Protein AF-H3KE02-F1 (afdb_monomer)

Foldseek 3Di:
DDDFDCPVVLVVVVVQLPDFFEAEEEEEEAPQLCRVVSVCVNCVPHLEQAQEADLDALQVSQQRSQVSLCVSVVHDRDDGDPHVLVSLLVVLVVQQPHQYEYEYEQVVNNCVNPVCNQVSVLVSCVVRRVRGNYYYYYYHNQLCCCVPAPCDPPHSCPVPHPYYHYRDADALLSQVRLVPLADSVLSLLQCLQFPRRNVSSVQADSVDDSLVSCCQQDLAPNHVLLCVVVVSQVVRDPDCVLVLLQLLVQLPHWDDLVRSCVSVVHDSVVCVVVLVSCVSNLQKDWAAAPPDDPPPPRITIHGRGSNSSNCSNQNVVCVVVSHVVNSSVSSVVVVVCSLVSSQLSQLSNVVVLLVLCLLLVNHPANFPDKHKHKDKDFDPDDPPPDPVPPDPPPDGDIDMDMFSIKGHRDLAAIETEDAHSDQDAAELVVVVVRVCCCVPVGDHNHYAYEYEEQHYHDPNNVVVQVVVVRYHYYYPVNSSVVSVVSPVPSVPDD

Solvent-accessible surface area (backbone atoms only — not comparable to full-atom values): 27160 Å² total; per-residue (Å²): 133,90,85,77,67,63,59,70,64,48,49,58,49,49,60,56,66,71,47,80,43,47,36,28,34,39,40,34,24,58,74,61,41,45,66,68,59,53,52,51,64,68,42,70,92,46,58,37,25,69,33,74,42,50,95,54,58,55,71,59,44,33,44,53,41,35,53,25,47,27,56,40,67,74,45,75,90,71,81,61,43,93,48,71,61,60,47,48,55,52,52,49,64,61,10,49,84,42,71,30,38,38,37,36,31,37,36,64,31,48,43,68,53,36,79,58,47,57,56,47,50,34,53,54,45,74,78,39,41,93,62,16,27,31,36,38,36,44,26,29,47,55,46,70,55,45,46,67,56,45,64,23,84,88,20,71,47,44,92,62,53,74,46,71,44,77,50,59,54,41,54,65,71,46,36,47,66,75,42,64,71,46,58,70,68,52,41,50,49,51,38,44,40,46,31,30,29,55,65,61,56,68,73,56,53,60,93,45,58,64,70,56,40,49,40,51,34,48,35,27,76,86,11,73,56,51,57,38,64,62,53,53,44,60,74,76,42,96,68,54,65,68,58,51,57,52,45,59,70,25,36,85,43,74,40,36,62,67,57,52,16,60,76,65,77,51,53,54,81,75,48,45,66,57,49,53,49,34,42,71,72,51,42,30,42,79,46,54,29,63,95,58,64,87,86,41,98,61,32,28,38,29,57,62,28,24,37,53,33,41,36,46,58,52,41,61,83,37,42,72,46,19,66,72,69,44,14,69,61,48,47,57,57,43,60,75,44,42,54,69,62,38,34,68,44,47,43,53,45,52,50,53,49,52,53,52,30,42,74,69,71,69,40,97,52,72,51,85,54,79,34,37,36,67,47,78,44,75,49,79,80,76,78,68,94,46,91,85,69,73,70,88,69,83,68,72,55,62,44,82,47,73,41,69,34,36,26,45,53,55,82,40,36,30,38,40,30,45,67,41,55,41,86,58,54,43,53,39,66,59,54,53,49,51,53,52,49,54,60,74,78,45,80,49,80,48,58,36,40,36,42,39,19,56,55,37,64,32,68,67,26,54,51,51,32,62,75,67,72,44,49,49,81,44,33,54,64,57,53,52,53,50,54,63,72,54,58,81,74,66,85,84,79,128

InterPro domains:
  IPR004256 Domain of unknown function DUF234 [PF03008] (311-423)
  IPR011335 Restriction endonuclease type II-like [SSF52980] (343-484)
  IPR011579 ATPase domain [PF01637] (3-204)
  IPR027417 P-loop containing nucleoside triphosphate hydrolase [G3DSA:3.40.50.300] (52-169)
  IPR027417 P-loop containing nucleoside triphosphate hydrolase [SSF52540] (1-242)
  IPR036390 Winged helix DNA-binding domain superfamily [SSF46785] (242-358)

Secondary structure (DSSP, 8-state):
----S-HHHHHHHHHHHHSSS-EEEEEEE-TTSSHHHHHHHHHTTS-EEEEE--SS-HHHHHHHHHHHHHHHTTPPP-PPPSSHHHHHHHHHHHTTTS-EEEEEETHHHHHHH-TTHHHHHHHHHHHHTTT--EEEEEEES-HHHIIIIIISTTSTTGGG-SEEEEEPPB-HHHHHHHTBTB-HHHHHHHHHHH-B-HHHHTT--TTS-HHHHHHHHTSSTTSTTSSHHHHHHHHH-S--HHHHHHHHHHTTS-B-HHHHHHHTTS-HHHHHHHHHHHHHTTSEEEEE-TTSPTT-TTEEEEE--HHHHHIIIIIGGGHHHHHTT-HHHHHHHHHHHHHHHHHHHHHHHHHHHHHHHHHTT--SS--S-EEEEEEEEEPPPPPPSSTT------SPPEEEEEEEEEEESSSSEEEEEEEE--SSPBPHHHHHHHHHHHHHH---SEEEEEEEESS-B-HHHHHHHHHHSSEEEEEHHHHHHHHHHHTT--TT--

pLDDT: mean 91.93, std 10.38, range [38.78, 98.81]

Nearest PDB structures (foldseek):
  6wgg-assembly1_A  TM=4.249E-01  e=5.488E-06  Saccharomyces cerevisiae
  6wgc-assembly1_A  TM=4.247E-01  e=4.918E-06  Saccharomyces cerevisiae
  7jk4-assembly1_B  TM=4.172E-01  e=7.635E-05  Drosophila melanogaster
  7ctg-assembly1_B  TM=4.053E-01  e=1.321E-04  Homo sapiens
  7jps-assembly1_C  TM=3.323E-01  e=3.751E-03  Homo sapiens

Radius of gyration: 26.28 Å; Cα contacts (8 Å, |Δi|>4): 788; chains: 1; bounding box: 88×57×65 Å

Sequence (494 aa):
MQFFGRKFELEGLEDIYEKPGFQLIVVYGRRRVGKSTLIQEFIKDKRSIYFMSAEGGVKTNLKVLSGAIFTGLGETEGPAFQNYEDALIYVFKKSLNERLVFVLDEFPYAARGDETLLSVLQRQIDLNKHGSNLMLILCGSSISYMTDKVLAYRSPLYGRRTGQLRIEPFDFFESLEMLKGFDPFDAAVIYGTTGGTPLYLEQFQPSKSLRVNLYREWFRPLGFFFDEPMTFLRQEVRSVKTYYDLLVNLANGGVRLSELANALDTQPGAIMPHIDTLITLGIIRKETAHGEKSNSKKTQYRIADNMFRFWFTFINQGSSQIMLKNGRTILKAAEAQLPTYMGPVFEDICRDYLQRLQRAGRCPVAFTDLDRWWGKISLPKEKPTNPIEASDDKTPRSTEAEIDIIGAEDKNTALFAECKWKNELVPVSVLEKLDELSRSQFRYENRHLFIFSKSGFTDACRQKAKEMGNVHLVTFLEMIEAVNEMGDDDEELW

Organism: NCBI:txid762967

Structure (mmCIF, N/CA/C/O backbone):
data_AF-H3KE02-F1
#
_entry.id   AF-H3KE02-F1
#
loop_
_atom_site.group_PDB
_atom_site.id
_atom_site.type_symbol
_atom_site.label_atom_id
_atom_site.label_alt_id
_atom_site.label_comp_id
_atom_site.label_asym_id
_atom_site.label_entity_id
_atom_site.label_seq_id
_atom_site.pdbx_PDB_ins_code
_atom_site.Cartn_x
_atom_site.Cartn_y
_atom_site.Cartn_z
_atom_site.occupancy
_atom_site.B_iso_or_equiv
_atom_site.auth_seq_id
_atom_site.auth_comp_id
_atom_site.auth_asym_id
_atom_site.auth_atom_id
_atom_site.pdbx_PDB_model_num
ATOM 1 N N . MET A 1 1 ? -23.430 3.852 -4.351 1.00 58.62 1 MET A N 1
ATOM 2 C CA . MET A 1 1 ? -22.012 4.073 -4.710 1.00 58.62 1 MET A CA 1
ATOM 3 C C . MET A 1 1 ? -21.468 2.718 -5.122 1.00 58.62 1 MET A C 1
ATOM 5 O O . MET A 1 1 ? -21.896 1.744 -4.521 1.00 58.62 1 MET A O 1
ATOM 9 N N . GLN A 1 2 ? -20.660 2.620 -6.175 1.00 80.69 2 GLN A N 1
ATOM 10 C CA . GLN A 1 2 ? -20.092 1.328 -6.574 1.00 80.69 2 GLN A CA 1
ATOM 11 C C . GLN A 1 2 ? -18.886 1.019 -5.674 1.00 80.69 2 GLN A C 1
ATOM 13 O O . GLN A 1 2 ? -18.059 1.903 -5.460 1.00 80.69 2 GLN A O 1
ATOM 18 N N . PHE A 1 3 ? -18.828 -0.191 -5.116 1.00 89.25 3 PHE A N 1
ATOM 19 C CA . PHE A 1 3 ? -17.703 -0.693 -4.324 1.00 89.25 3 PHE A CA 1
ATOM 20 C C . PHE A 1 3 ? -16.736 -1.460 -5.241 1.00 89.25 3 PHE A C 1
ATOM 22 O O . PHE A 1 3 ? -17.193 -2.150 -6.153 1.00 89.25 3 PHE A O 1
ATOM 29 N N . PHE A 1 4 ? -15.426 -1.308 -5.035 1.00 89.75 4 PHE A N 1
ATOM 30 C CA . PHE A 1 4 ? -14.373 -1.878 -5.889 1.00 89.75 4 PHE A CA 1
ATOM 31 C C . PHE A 1 4 ? -13.296 -2.554 -5.034 1.00 89.75 4 PHE A C 1
ATOM 33 O O . PHE A 1 4 ? -12.974 -2.037 -3.960 1.00 89.75 4 PHE A O 1
ATOM 40 N N . GLY A 1 5 ? -12.713 -3.648 -5.538 1.00 89.12 5 GLY A N 1
ATOM 41 C CA . GLY A 1 5 ? -11.655 -4.400 -4.854 1.00 89.12 5 GLY A CA 1
ATOM 42 C C . GLY A 1 5 ? -12.035 -4.876 -3.446 1.00 89.12 5 GLY A C 1
ATOM 43 O O . GLY A 1 5 ? -13.211 -5.076 -3.137 1.00 89.12 5 GLY A O 1
ATOM 44 N N . ARG A 1 6 ? -11.025 -5.037 -2.578 1.00 92.19 6 ARG A N 1
ATOM 45 C CA . ARG A 1 6 ? -11.180 -5.326 -1.134 1.00 92.19 6 ARG A CA 1
ATOM 46 C C . ARG A 1 6 ? -11.896 -6.626 -0.762 1.00 92.19 6 ARG A C 1
ATOM 48 O O . ARG A 1 6 ? -12.476 -6.715 0.321 1.00 92.19 6 ARG A O 1
ATOM 55 N N . LYS A 1 7 ? -11.891 -7.626 -1.642 1.00 89.12 7 LYS A N 1
ATOM 56 C CA . LYS A 1 7 ? -12.587 -8.900 -1.393 1.00 89.12 7 LYS A CA 1
ATOM 57 C C . LYS A 1 7 ? -12.003 -9.619 -0.181 1.00 89.12 7 LYS A C 1
ATOM 59 O O . LYS A 1 7 ? -12.743 -9.911 0.747 1.00 89.12 7 LYS A O 1
ATOM 64 N N . PHE A 1 8 ? -10.679 -9.746 -0.132 1.00 88.94 8 PHE A N 1
ATOM 65 C CA . PHE A 1 8 ? -9.967 -10.356 0.992 1.00 88.94 8 PHE A CA 1
ATOM 66 C C . PHE A 1 8 ? -10.214 -9.615 2.317 1.00 88.94 8 PHE A C 1
ATOM 68 O O . PHE A 1 8 ? -10.427 -10.220 3.365 1.00 88.94 8 PHE A O 1
ATOM 75 N N . GLU A 1 9 ? -10.210 -8.280 2.293 1.00 95.19 9 GLU A N 1
ATOM 76 C CA . GLU A 1 9 ? -10.503 -7.477 3.479 1.00 95.19 9 GLU A CA 1
ATOM 77 C C . GLU A 1 9 ? -11.953 -7.607 3.958 1.00 95.19 9 GLU A C 1
ATOM 79 O O . GLU A 1 9 ? -12.187 -7.585 5.169 1.00 95.19 9 GLU A O 1
ATOM 84 N N . LEU A 1 10 ? -12.916 -7.714 3.036 1.00 95.25 10 LEU A N 1
ATOM 85 C CA . LEU A 1 10 ? -14.320 -7.967 3.363 1.00 95.25 10 LEU A CA 1
ATOM 86 C C . LEU A 1 10 ? -14.511 -9.373 3.927 1.00 95.25 10 LEU A C 1
ATOM 88 O O . LEU A 1 10 ? -15.102 -9.506 4.992 1.00 95.25 10 LEU A O 1
ATOM 92 N N . GLU A 1 11 ? -13.975 -10.390 3.261 1.00 93.75 11 GLU A N 1
ATOM 93 C CA . GLU A 1 11 ? -14.035 -11.786 3.694 1.00 93.75 11 GLU A CA 1
ATOM 94 C C . GLU A 1 11 ? -13.461 -11.948 5.106 1.00 93.75 11 GLU A C 1
ATOM 96 O O . GLU A 1 11 ? -14.148 -12.420 6.005 1.00 93.75 11 GLU A O 1
ATOM 101 N N . GLY A 1 12 ? -12.273 -11.396 5.373 1.00 94.62 12 GLY A N 1
ATOM 102 C CA . GLY A 1 12 ? -11.690 -11.434 6.716 1.00 94.62 12 GLY A CA 1
ATOM 103 C C . GLY A 1 12 ? -12.522 -10.705 7.787 1.00 94.62 12 GLY A C 1
ATOM 104 O O . GLY A 1 12 ? -12.461 -11.059 8.969 1.00 94.62 12 GLY A O 1
ATOM 105 N N . LEU A 1 13 ? -13.305 -9.683 7.414 1.00 97.25 13 LEU A N 1
ATOM 106 C CA . LEU A 1 13 ? -14.267 -9.043 8.319 1.00 97.25 13 LEU A CA 1
ATOM 107 C C . LEU A 1 13 ? -15.490 -9.935 8.570 1.00 97.25 13 LEU A C 1
ATOM 109 O O . LEU A 1 13 ? -15.937 -10.003 9.719 1.00 97.25 13 LEU A O 1
ATOM 113 N N . GLU A 1 14 ? -16.004 -10.615 7.542 1.00 97.00 14 GLU A N 1
ATOM 114 C CA . GLU A 1 14 ? -17.102 -11.583 7.661 1.00 97.00 14 GLU A CA 1
ATOM 115 C C . GLU A 1 14 ? -16.696 -12.794 8.511 1.00 97.00 14 GLU A C 1
ATOM 117 O O . GLU A 1 14 ? -17.384 -13.112 9.479 1.00 97.00 14 GLU A O 1
ATOM 122 N N . ASP A 1 15 ? -15.513 -13.367 8.292 1.00 95.81 15 ASP A N 1
ATOM 123 C CA . ASP A 1 15 ? -14.981 -14.475 9.096 1.00 95.81 15 ASP A CA 1
ATOM 124 C C . ASP A 1 15 ? -14.927 -14.141 10.590 1.00 95.81 15 ASP A C 1
ATOM 126 O O . ASP A 1 15 ? -15.209 -14.961 11.470 1.00 95.81 15 ASP A O 1
ATOM 130 N N . ILE A 1 16 ? -14.522 -12.911 10.923 1.00 96.19 16 ILE A N 1
ATOM 131 C CA . ILE A 1 16 ? -14.513 -12.439 12.310 1.00 96.19 16 ILE A CA 1
ATOM 132 C C . ILE A 1 16 ? -15.944 -12.193 12.794 1.00 96.19 16 ILE A C 1
ATOM 134 O O . ILE A 1 16 ? -16.251 -12.469 13.957 1.00 96.19 16 ILE A O 1
ATOM 138 N N . TYR A 1 17 ? -16.824 -11.688 11.931 1.00 97.19 17 TYR A N 1
ATOM 139 C CA . TYR A 1 17 ? -18.228 -11.460 12.244 1.00 97.19 17 TYR A CA 1
ATOM 140 C C . TYR A 1 17 ? -18.985 -12.750 12.575 1.00 97.19 17 TYR A C 1
ATOM 142 O O . TYR A 1 17 ? -19.825 -12.722 13.476 1.00 97.19 17 TYR A O 1
ATOM 150 N N . GLU A 1 18 ? -18.654 -13.869 11.943 1.00 95.81 18 GLU A N 1
ATOM 151 C CA . GLU A 1 18 ? -19.293 -15.162 12.199 1.00 95.81 18 GLU A CA 1
ATOM 152 C C . GLU A 1 18 ? -18.796 -15.843 13.481 1.00 95.81 18 GLU A C 1
ATOM 154 O O . GLU A 1 18 ? -19.519 -16.633 14.097 1.00 95.81 18 GLU A O 1
ATOM 159 N N . LYS A 1 19 ? -17.591 -15.499 13.958 1.00 95.06 19 LYS A N 1
ATOM 160 C CA . LYS A 1 19 ? -17.064 -16.046 15.218 1.00 95.06 19 LYS A CA 1
ATOM 161 C C . LYS A 1 19 ? -17.955 -15.660 16.409 1.00 95.06 19 LYS A C 1
ATOM 163 O O . LYS A 1 19 ? -18.260 -14.473 16.594 1.00 95.06 19 LYS A O 1
ATOM 168 N N . PRO A 1 20 ? -18.309 -16.627 17.280 1.00 93.75 20 PRO A N 1
ATOM 169 C CA . PRO A 1 20 ? -19.165 -16.370 18.431 1.00 93.75 20 PRO A CA 1
ATOM 170 C C . PRO A 1 20 ? -18.484 -15.459 19.461 1.00 93.75 20 PRO A C 1
ATOM 172 O O . PRO A 1 20 ? -17.254 -15.380 19.550 1.00 93.75 20 PRO A O 1
ATOM 175 N N . GLY A 1 21 ? -19.301 -14.801 20.284 1.00 95.94 21 GLY A N 1
ATOM 176 C CA . GLY A 1 21 ? -18.838 -13.963 21.386 1.00 95.94 21 GLY A CA 1
ATOM 177 C C . GLY A 1 21 ? -18.194 -12.643 20.951 1.00 95.94 21 GLY A C 1
ATOM 178 O O . GLY A 1 21 ? -18.363 -12.166 19.824 1.00 95.94 21 GLY A O 1
ATOM 179 N N . PHE A 1 22 ? -17.470 -12.028 21.886 1.00 98.06 22 PHE A N 1
ATOM 180 C CA . PHE A 1 22 ? -16.851 -10.722 21.695 1.00 98.06 22 PHE A CA 1
ATOM 181 C C . PHE A 1 22 ? -15.697 -10.766 20.691 1.00 98.06 22 PHE A C 1
ATOM 183 O O . PHE A 1 22 ? -14.784 -11.581 20.815 1.00 98.06 22 PHE A O 1
ATOM 190 N N . GLN A 1 23 ? -15.695 -9.816 19.758 1.00 98.19 23 GLN A N 1
ATOM 191 C CA . GLN A 1 23 ? -14.622 -9.605 18.793 1.00 98.19 23 GLN A CA 1
ATOM 192 C C . GLN A 1 23 ? -14.137 -8.154 18.866 1.00 98.19 23 GLN A C 1
ATOM 194 O O . GLN A 1 23 ? -14.943 -7.228 18.933 1.00 98.19 23 GLN A O 1
ATOM 199 N N . LEU A 1 24 ? -12.821 -7.945 18.826 1.00 98.19 24 LEU A N 1
ATOM 200 C CA . LEU A 1 24 ? -12.209 -6.621 18.699 1.00 98.19 24 LEU A CA 1
ATOM 201 C C . LEU A 1 24 ? -11.279 -6.629 17.495 1.00 98.19 24 LEU A C 1
ATOM 203 O O . LEU A 1 24 ? -10.188 -7.202 17.559 1.00 98.19 24 LEU A O 1
ATOM 207 N N . ILE A 1 25 ? -11.682 -5.933 16.439 1.00 97.81 25 ILE A N 1
ATOM 208 C CA . ILE A 1 25 ? -10.845 -5.721 15.265 1.00 97.81 25 ILE A CA 1
ATOM 209 C C . ILE A 1 25 ? -10.380 -4.275 15.189 1.00 97.81 25 ILE A C 1
ATOM 211 O O . ILE A 1 25 ? -11.114 -3.331 15.493 1.00 97.81 25 ILE A O 1
ATOM 215 N N . VAL A 1 26 ? -9.129 -4.100 14.776 1.00 98.00 26 VAL A N 1
ATOM 216 C CA . VAL A 1 26 ? -8.570 -2.778 14.522 1.00 98.00 26 VAL A CA 1
ATOM 217 C C . VAL A 1 26 ? -8.202 -2.611 13.068 1.00 98.00 26 VAL A C 1
ATOM 219 O O . VAL A 1 26 ? -7.319 -3.295 12.562 1.00 98.00 26 VAL A O 1
ATOM 222 N N . VAL A 1 27 ? -8.890 -1.670 12.431 1.00 98.00 27 VAL A N 1
ATOM 223 C CA . VAL A 1 27 ? -8.749 -1.325 11.022 1.00 98.00 27 VAL A CA 1
ATOM 224 C C . VAL A 1 27 ? -7.968 -0.021 10.935 1.00 98.00 27 VAL A C 1
ATOM 226 O O . VAL A 1 27 ? -8.321 0.983 11.545 1.00 98.00 27 VAL A O 1
ATOM 229 N N . TYR A 1 28 ? -6.860 0.005 10.217 1.00 96.25 28 TYR A N 1
ATOM 230 C CA . TYR A 1 28 ? -6.037 1.210 10.132 1.00 96.25 28 TYR A CA 1
ATOM 231 C C . TYR A 1 28 ? -5.353 1.296 8.782 1.00 96.25 28 TYR A C 1
ATOM 233 O O . TYR A 1 28 ? -5.280 0.330 8.041 1.00 96.25 28 TYR A O 1
ATOM 241 N N . GLY A 1 29 ? -4.883 2.481 8.429 1.00 93.50 29 GLY A N 1
ATOM 242 C CA . GLY A 1 29 ? -4.304 2.730 7.116 1.00 93.50 29 GLY A CA 1
ATOM 243 C C . GLY A 1 29 ? -4.394 4.203 6.781 1.00 93.50 29 GLY A C 1
ATOM 244 O O . GLY A 1 29 ? -5.054 4.972 7.485 1.00 93.50 29 GLY A O 1
ATOM 245 N N . ARG A 1 30 ? -3.740 4.614 5.699 1.00 89.31 30 ARG A N 1
ATOM 246 C CA . ARG A 1 30 ? -3.606 6.035 5.352 1.00 89.31 30 ARG A CA 1
ATOM 247 C C . ARG A 1 30 ? -4.972 6.676 5.113 1.00 89.31 30 ARG A C 1
ATOM 249 O O . ARG A 1 30 ? -5.995 6.006 4.948 1.00 89.31 30 ARG A O 1
ATOM 256 N N . ARG A 1 31 ? -5.036 8.005 5.109 1.00 87.38 31 ARG A N 1
ATOM 257 C CA . ARG A 1 31 ? -6.239 8.700 4.626 1.00 87.38 31 ARG A CA 1
ATOM 258 C C . ARG A 1 31 ? -6.531 8.277 3.183 1.00 87.38 31 ARG A C 1
ATOM 260 O O . ARG A 1 31 ? -5.605 8.013 2.426 1.00 87.38 31 ARG A O 1
ATOM 267 N N . ARG A 1 32 ? -7.817 8.242 2.815 1.00 90.50 32 ARG A N 1
ATOM 268 C CA . ARG A 1 32 ? -8.302 8.067 1.429 1.00 90.50 32 ARG A CA 1
ATOM 269 C C . ARG A 1 32 ? -8.143 6.672 0.805 1.00 90.50 32 ARG A C 1
ATOM 271 O O . ARG A 1 32 ? -8.620 6.476 -0.302 1.00 90.50 32 ARG A O 1
ATOM 278 N N . VAL A 1 33 ? -7.597 5.690 1.528 1.00 93.44 33 VAL A N 1
ATOM 279 C CA . VAL A 1 33 ? -7.502 4.281 1.071 1.00 93.44 33 VAL A CA 1
ATOM 280 C C . VAL A 1 33 ? -8.837 3.513 1.072 1.00 93.44 33 VAL A C 1
ATOM 282 O O . VAL A 1 33 ? -8.865 2.346 0.707 1.00 93.44 33 VAL A O 1
ATOM 285 N N . GLY A 1 34 ? -9.943 4.148 1.483 1.00 93.88 34 GLY A N 1
ATOM 286 C CA . GLY A 1 34 ? -11.281 3.537 1.455 1.00 93.88 34 GLY A CA 1
ATOM 287 C C . GLY A 1 34 ? -11.722 2.818 2.736 1.00 93.88 34 GLY A C 1
ATOM 288 O O . GLY A 1 34 ? -12.682 2.064 2.690 1.00 93.88 34 GLY A O 1
ATOM 289 N N . LYS A 1 35 ? -11.077 3.059 3.891 1.00 95.62 35 LYS A N 1
ATOM 290 C CA . LYS A 1 35 ? -11.423 2.404 5.177 1.00 95.62 35 LYS A CA 1
ATOM 291 C C . LYS A 1 35 ? -12.903 2.534 5.554 1.00 95.62 35 LYS A C 1
ATOM 293 O O . LYS A 1 35 ? -13.558 1.532 5.809 1.00 95.62 35 LYS A O 1
ATOM 298 N N . SER A 1 36 ? -13.427 3.761 5.583 1.00 94.94 36 SER A N 1
ATOM 299 C CA . SER A 1 36 ? -14.828 4.005 5.942 1.00 94.94 36 SER A CA 1
ATOM 300 C C . SER A 1 36 ? -15.774 3.384 4.915 1.00 94.94 36 SER A C 1
ATOM 302 O O . SER A 1 36 ? -16.777 2.807 5.309 1.00 94.94 36 SER A O 1
ATOM 304 N N . THR A 1 37 ? -15.423 3.415 3.624 1.00 95.50 37 THR A N 1
ATOM 305 C CA . THR A 1 37 ? -16.186 2.753 2.555 1.00 95.50 37 THR A CA 1
ATOM 306 C C . THR A 1 37 ? -16.242 1.237 2.756 1.00 95.50 37 THR A C 1
ATOM 308 O O . THR A 1 37 ? -17.324 0.670 2.696 1.00 95.50 37 THR A O 1
ATOM 311 N N . LEU A 1 38 ? -15.110 0.592 3.064 1.00 96.81 38 LEU A N 1
ATOM 312 C CA . LEU A 1 38 ? -15.037 -0.838 3.388 1.00 96.81 38 LEU A CA 1
ATOM 313 C C . LEU A 1 38 ? -15.921 -1.190 4.588 1.00 96.81 38 LEU A C 1
ATOM 315 O O . LEU A 1 38 ? -16.711 -2.125 4.525 1.00 96.81 38 LEU A O 1
ATOM 319 N N . ILE A 1 39 ? -15.811 -0.427 5.678 1.00 97.44 39 ILE A N 1
ATOM 320 C CA . ILE A 1 39 ? -16.592 -0.692 6.890 1.00 97.44 39 ILE A CA 1
ATOM 321 C C . ILE A 1 39 ? -18.086 -0.470 6.634 1.00 97.44 39 ILE A C 1
ATOM 323 O O . ILE A 1 39 ? -18.899 -1.252 7.115 1.00 97.44 39 ILE A O 1
ATOM 327 N N . GLN A 1 40 ? -18.455 0.573 5.886 1.00 96.44 40 GLN A N 1
ATOM 328 C CA . GLN A 1 40 ? -19.846 0.841 5.514 1.00 96.44 40 GLN A CA 1
ATOM 329 C C . GLN A 1 40 ? -20.429 -0.274 4.644 1.00 96.44 40 GLN A C 1
ATOM 331 O O . GLN A 1 40 ? -21.553 -0.699 4.897 1.00 96.44 40 GLN A O 1
ATOM 336 N N . GLU A 1 41 ? -19.661 -0.772 3.672 1.00 97.12 41 GLU A N 1
ATOM 337 C CA . GLU A 1 41 ? -20.062 -1.911 2.844 1.00 97.12 41 GLU A CA 1
ATOM 338 C C . GLU A 1 41 ? -20.257 -3.168 3.701 1.00 97.12 41 GLU A C 1
ATOM 340 O O . GLU A 1 41 ? -21.290 -3.825 3.609 1.00 97.12 41 GLU A O 1
ATOM 345 N N . PHE A 1 42 ? -19.321 -3.446 4.612 1.00 97.88 42 PHE A N 1
ATOM 346 C CA . PHE A 1 42 ? -19.401 -4.574 5.536 1.00 97.88 42 PHE A CA 1
ATOM 347 C C . PHE A 1 42 ? -20.636 -4.513 6.456 1.00 97.88 42 PHE A C 1
ATOM 349 O O . PHE A 1 42 ? -21.284 -5.533 6.682 1.00 97.88 42 PHE A O 1
ATOM 356 N N . ILE A 1 43 ? -20.999 -3.347 7.004 1.00 97.31 43 ILE A N 1
ATOM 357 C CA . ILE A 1 43 ? -22.113 -3.245 7.970 1.00 97.31 43 ILE A CA 1
ATOM 358 C C . ILE A 1 43 ? -23.499 -3.060 7.338 1.00 97.31 43 ILE A C 1
ATOM 360 O O . ILE A 1 43 ? -24.475 -3.013 8.087 1.00 97.31 43 ILE A O 1
ATOM 364 N N . LYS A 1 44 ? -23.609 -2.934 6.008 1.00 94.94 44 LYS A N 1
ATOM 365 C CA . LYS A 1 44 ? -24.848 -2.519 5.317 1.00 94.94 44 LYS A CA 1
ATOM 366 C C . LYS A 1 44 ? -26.085 -3.354 5.688 1.00 94.94 44 LYS A C 1
ATOM 368 O O . LYS A 1 44 ? -27.160 -2.791 5.873 1.00 94.94 44 LYS A O 1
ATOM 373 N N . ASP A 1 45 ? -25.902 -4.660 5.884 1.00 94.06 45 ASP A N 1
ATOM 374 C CA . ASP A 1 45 ? -26.960 -5.628 6.210 1.00 94.06 45 ASP A CA 1
ATOM 375 C C . ASP A 1 45 ? -26.856 -6.143 7.660 1.00 94.06 45 ASP A C 1
ATOM 377 O O . ASP A 1 45 ? -27.410 -7.184 8.014 1.00 94.06 45 ASP A O 1
ATOM 381 N N . LYS A 1 46 ? -26.123 -5.428 8.524 1.00 96.06 46 LYS A N 1
ATOM 382 C CA . LYS A 1 46 ? -25.832 -5.842 9.900 1.00 96.06 46 LYS A CA 1
ATOM 383 C C . LYS A 1 46 ? -26.430 -4.874 10.910 1.00 96.06 46 LYS A C 1
ATOM 385 O O . LYS A 1 46 ? -26.369 -3.652 10.762 1.00 96.06 46 LYS A O 1
ATOM 390 N N . ARG A 1 47 ? -26.920 -5.424 12.024 1.00 96.25 47 ARG A N 1
ATOM 391 C CA . ARG A 1 47 ? -27.283 -4.638 13.208 1.00 96.25 47 ARG A CA 1
ATOM 392 C C . ARG A 1 47 ? -26.038 -3.923 13.730 1.00 96.25 47 ARG A C 1
ATOM 394 O O . ARG A 1 47 ? -25.122 -4.560 14.256 1.00 96.25 47 ARG A O 1
ATOM 401 N N . SER A 1 48 ? -25.985 -2.607 13.544 1.00 97.75 48 SER A N 1
ATOM 402 C CA . SE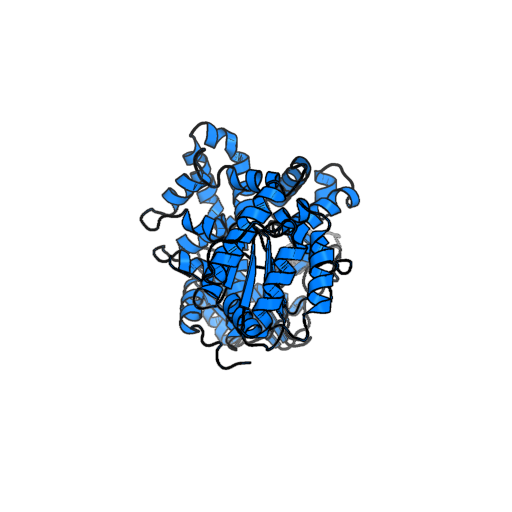R A 1 48 ? -24.752 -1.852 13.736 1.00 97.75 48 SER A CA 1
ATOM 403 C C . SER A 1 48 ? -24.965 -0.458 14.322 1.00 97.75 48 SER A C 1
ATOM 405 O O . SER A 1 48 ? -25.983 0.198 14.115 1.00 97.75 48 SER A O 1
ATOM 407 N N . ILE A 1 49 ? -23.963 -0.006 15.071 1.00 98.25 49 ILE A N 1
ATOM 408 C CA . ILE A 1 49 ? -23.802 1.369 15.535 1.00 98.25 49 ILE A CA 1
ATOM 409 C C . ILE A 1 49 ? -22.553 1.908 14.847 1.00 98.25 49 ILE A C 1
ATOM 411 O O . ILE A 1 49 ? -21.465 1.364 15.034 1.00 98.25 49 ILE A O 1
ATOM 415 N N . TYR A 1 50 ? -22.695 2.986 14.080 1.00 98.12 50 TYR A N 1
ATOM 416 C CA . TYR A 1 50 ? -21.572 3.646 13.422 1.00 98.12 50 TYR A CA 1
ATOM 417 C C . TYR A 1 50 ? -21.358 5.037 14.012 1.00 98.12 50 TYR A C 1
ATOM 419 O O . TYR A 1 50 ? -22.187 5.932 13.840 1.00 98.12 50 TYR A O 1
ATOM 427 N N . PHE A 1 51 ? -20.238 5.226 14.706 1.00 97.69 51 PHE A N 1
ATOM 428 C CA . PHE A 1 51 ? -19.834 6.516 15.249 1.00 97.69 51 PHE A CA 1
ATOM 429 C C . PHE A 1 51 ? -18.520 6.966 14.620 1.00 97.69 51 PHE A C 1
ATOM 431 O O . PHE A 1 51 ? -17.488 6.328 14.806 1.00 97.69 51 PHE A O 1
ATOM 438 N N . MET A 1 52 ? -18.552 8.104 13.931 1.00 96.50 52 MET A N 1
ATOM 439 C CA . MET A 1 52 ? -17.356 8.779 13.438 1.00 96.50 52 MET A CA 1
ATOM 440 C C . MET A 1 52 ? -16.970 9.895 14.403 1.00 96.50 52 MET A C 1
ATOM 442 O O . MET A 1 52 ? -17.715 10.860 14.582 1.00 96.50 52 MET A O 1
ATOM 446 N N . SER A 1 53 ? -15.805 9.765 15.031 1.00 94.50 53 SER A N 1
ATOM 447 C CA . SER A 1 53 ? -15.294 10.800 15.924 1.00 94.50 53 SER A CA 1
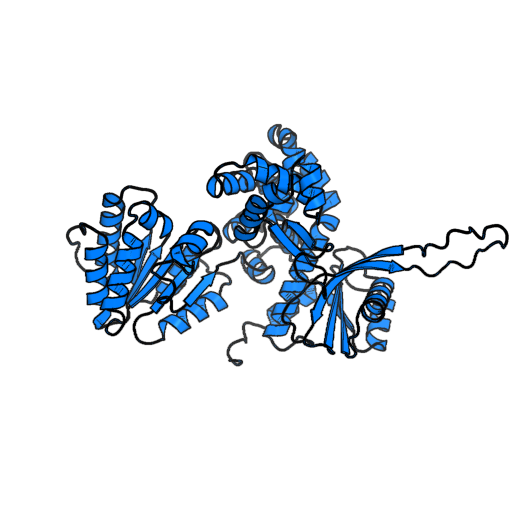ATOM 448 C C . SER A 1 53 ? -14.668 11.958 15.147 1.00 94.50 53 SER A C 1
ATOM 450 O O . SER A 1 53 ? -14.075 11.776 14.085 1.00 94.50 53 SER A O 1
ATOM 452 N N . ALA A 1 54 ? -14.808 13.168 15.686 1.00 92.75 54 ALA A N 1
ATOM 453 C CA . ALA A 1 54 ? -14.276 14.386 15.089 1.00 92.75 54 ALA A CA 1
ATOM 454 C C . ALA A 1 54 ? -13.204 15.026 15.978 1.00 92.75 54 ALA A C 1
ATOM 456 O O . ALA A 1 54 ? -13.171 14.815 17.196 1.00 92.75 54 ALA A O 1
ATOM 457 N N . GLU A 1 55 ? -12.362 15.861 15.367 1.00 88.25 55 GLU A N 1
ATOM 458 C CA . GLU A 1 55 ? -11.371 16.708 16.041 1.00 88.25 55 GLU A CA 1
ATOM 459 C C . GLU A 1 55 ? -12.060 17.863 16.789 1.00 88.25 55 GLU A C 1
ATOM 461 O O . GLU A 1 55 ? -12.020 19.027 16.400 1.00 88.25 55 GLU A O 1
ATOM 466 N N . GLY A 1 56 ? -12.776 17.514 17.854 1.00 87.94 56 GLY A N 1
ATOM 467 C CA . GLY A 1 56 ? -13.567 18.429 18.661 1.00 87.94 56 GLY A CA 1
ATOM 468 C C . GLY A 1 56 ? -13.601 18.018 20.128 1.00 87.94 56 GLY A C 1
ATOM 469 O O . GLY A 1 56 ? -13.010 17.022 20.543 1.00 87.94 56 GLY A O 1
ATOM 470 N N . GLY A 1 57 ? -14.304 18.809 20.937 1.00 90.94 57 GLY A N 1
ATOM 471 C CA . GLY A 1 57 ? -14.411 18.555 22.372 1.00 90.94 57 GLY A CA 1
ATOM 472 C C . GLY A 1 57 ? -15.165 17.260 22.695 1.00 90.94 57 GLY A C 1
ATOM 473 O O . GLY A 1 57 ? -16.126 16.896 22.013 1.00 90.94 57 GLY A O 1
ATOM 474 N N . VAL A 1 58 ? -14.781 16.617 23.803 1.00 94.25 58 VAL A N 1
ATOM 475 C CA . VAL A 1 58 ? -15.376 15.362 24.305 1.00 94.25 58 VAL A CA 1
ATOM 476 C C . VAL A 1 58 ? -16.903 15.434 24.378 1.00 94.25 58 VAL A C 1
ATOM 478 O O . VAL A 1 58 ? -17.585 14.539 23.894 1.00 94.25 58 VAL A O 1
ATOM 481 N N . LYS A 1 59 ? -17.460 16.539 24.891 1.00 94.69 59 LYS A N 1
ATOM 482 C CA . LYS A 1 59 ? -18.915 16.736 25.006 1.00 94.69 59 LYS A CA 1
ATOM 483 C C . LYS A 1 59 ? -19.639 16.692 23.653 1.00 94.69 59 LYS A C 1
ATOM 485 O O . LYS A 1 59 ? -20.741 16.156 23.562 1.00 94.69 59 LYS A O 1
ATOM 490 N N . THR A 1 60 ? -19.032 17.248 22.605 1.00 93.94 60 THR A N 1
ATOM 491 C CA . THR A 1 60 ? -19.600 17.231 21.250 1.00 93.94 60 THR A CA 1
ATOM 492 C C . THR A 1 60 ? -19.570 15.819 20.678 1.00 93.94 60 THR A C 1
ATOM 494 O O . THR A 1 60 ? -20.594 15.342 20.194 1.00 93.94 60 THR A O 1
ATOM 497 N N . ASN A 1 61 ? -18.435 15.125 20.810 1.00 95.38 61 ASN A N 1
ATOM 498 C CA . ASN A 1 61 ? -18.297 13.734 20.377 1.00 95.38 61 ASN A CA 1
ATOM 499 C C . ASN A 1 61 ? -19.278 12.808 21.112 1.00 95.38 61 ASN A C 1
ATOM 501 O O . ASN A 1 61 ? -19.940 12.005 20.467 1.00 95.38 61 ASN A O 1
ATOM 505 N N . LEU A 1 62 ? -19.462 12.968 22.426 1.00 96.38 62 LEU A N 1
ATOM 506 C CA . LEU A 1 62 ? -20.433 12.186 23.199 1.00 96.38 62 LEU A CA 1
ATOM 507 C C . LEU A 1 62 ? -21.877 12.434 22.764 1.00 96.38 62 LEU A C 1
ATOM 509 O O . LEU A 1 62 ? -22.661 11.489 22.714 1.00 96.38 62 LEU A O 1
ATOM 513 N N . LYS A 1 63 ? -22.243 13.671 22.404 1.00 95.50 63 LYS A N 1
ATOM 514 C CA . LYS A 1 63 ? -23.580 13.964 21.866 1.00 95.50 63 LYS A CA 1
ATOM 515 C C . LYS A 1 63 ? -23.826 13.212 20.554 1.00 95.50 63 LYS A C 1
ATOM 517 O O . LYS A 1 63 ? -24.876 12.596 20.400 1.00 95.50 63 LYS A O 1
ATOM 522 N N . VAL A 1 64 ? -22.853 13.237 19.641 1.00 95.38 64 VAL A N 1
ATOM 523 C CA . VAL A 1 64 ? -22.933 12.520 18.357 1.00 95.38 64 VAL A CA 1
ATOM 524 C C . VAL A 1 64 ? -22.951 11.005 18.579 1.00 95.38 64 VAL A C 1
ATOM 526 O O . VAL A 1 64 ? -23.801 10.321 18.015 1.00 95.38 64 VAL A O 1
ATOM 529 N N . LEU A 1 65 ? -22.087 10.487 19.457 1.00 97.19 65 LEU A N 1
ATOM 530 C CA . LEU A 1 65 ? -22.053 9.072 19.831 1.00 97.19 65 LEU A CA 1
ATOM 531 C C . LEU A 1 65 ? -23.388 8.607 20.419 1.00 97.19 65 LEU A C 1
ATOM 533 O O . LEU A 1 65 ? -23.878 7.544 20.058 1.00 97.19 65 LEU A O 1
ATOM 537 N N . SER A 1 66 ? -23.994 9.409 21.295 1.00 97.12 66 SER A N 1
ATOM 538 C CA . SER A 1 66 ? -25.293 9.086 21.895 1.00 97.12 66 SER A CA 1
ATOM 539 C C . SER A 1 66 ? -26.366 8.929 20.819 1.00 97.12 66 SER A C 1
ATOM 541 O O . SER A 1 66 ? -27.062 7.919 20.794 1.00 97.12 66 SER A O 1
ATOM 543 N N . GLY A 1 67 ? -26.446 9.882 19.883 1.00 95.94 67 GLY A N 1
ATOM 544 C CA . GLY A 1 67 ? -27.369 9.798 18.748 1.00 95.94 67 GLY A CA 1
ATOM 545 C C . GLY A 1 67 ? -27.116 8.571 17.867 1.00 95.94 67 GLY A C 1
ATOM 546 O O . GLY A 1 67 ? -28.065 7.881 17.495 1.00 95.94 67 GLY A O 1
ATOM 547 N N . ALA A 1 68 ? -25.848 8.253 17.589 1.00 96.38 68 ALA A N 1
ATOM 548 C CA . ALA A 1 68 ? -25.466 7.072 16.817 1.00 96.38 68 ALA A CA 1
ATOM 549 C C . ALA A 1 68 ? -25.874 5.761 17.509 1.00 96.38 68 ALA A C 1
ATOM 551 O O . ALA A 1 68 ? -26.390 4.863 16.847 1.00 96.38 68 ALA A O 1
ATOM 552 N N . ILE A 1 69 ? -25.690 5.660 18.831 1.00 97.25 69 ILE A N 1
ATOM 553 C CA . ILE A 1 69 ? -26.093 4.492 19.626 1.00 97.25 69 ILE A CA 1
ATOM 554 C C . ILE A 1 69 ? -27.609 4.296 19.558 1.00 97.25 69 ILE A C 1
ATOM 556 O O . ILE A 1 69 ? -28.054 3.211 19.193 1.00 97.25 69 ILE A O 1
ATOM 560 N N . PHE A 1 70 ? -28.406 5.328 19.858 1.00 95.69 70 PHE A N 1
ATOM 561 C CA . PHE A 1 70 ? -29.868 5.198 19.837 1.00 95.69 70 PHE A CA 1
ATOM 562 C C . PHE A 1 70 ? -30.388 4.870 18.433 1.00 95.69 70 PHE A C 1
ATOM 564 O O . PHE A 1 70 ? -31.194 3.956 18.277 1.00 95.69 70 PHE A O 1
ATOM 571 N N . THR A 1 71 ? -29.855 5.533 17.401 1.00 93.31 71 THR A N 1
ATOM 572 C CA . THR A 1 71 ? -30.231 5.274 16.001 1.00 93.31 71 THR A CA 1
ATOM 573 C C . THR A 1 71 ? -29.881 3.847 15.578 1.00 93.31 71 THR A C 1
ATOM 575 O O . THR A 1 71 ? -30.740 3.135 15.062 1.00 93.31 71 THR A O 1
ATOM 578 N N . GLY A 1 72 ? -28.648 3.395 15.833 1.00 92.50 72 GLY A N 1
ATOM 579 C CA . GLY A 1 72 ? -28.194 2.046 15.472 1.00 92.50 72 GLY A CA 1
ATOM 580 C C . GLY A 1 72 ? -28.957 0.937 16.201 1.00 92.50 72 GLY A C 1
ATOM 581 O O . GLY A 1 72 ? -29.151 -0.155 15.666 1.00 92.50 72 GLY A O 1
ATOM 582 N N . LEU A 1 73 ? -29.467 1.239 17.398 1.00 92.69 73 LEU A N 1
ATOM 583 C CA . LEU A 1 73 ? -30.328 0.353 18.176 1.00 92.69 73 LEU A CA 1
ATOM 584 C C . LEU A 1 73 ? -31.826 0.505 17.850 1.00 92.69 73 LEU A C 1
ATOM 586 O O . LEU A 1 73 ? -32.644 -0.233 18.397 1.00 92.69 73 LEU A O 1
ATOM 590 N N . GLY A 1 74 ? -32.217 1.382 16.921 1.00 90.94 74 GLY A N 1
ATOM 591 C CA . GLY A 1 74 ? -33.627 1.618 16.586 1.00 90.94 74 GLY A CA 1
ATOM 592 C C . GLY A 1 74 ? -34.456 2.131 17.771 1.00 90.94 74 GLY A C 1
ATOM 593 O O . GLY A 1 74 ? -35.646 1.843 17.865 1.00 90.94 74 GLY A O 1
ATOM 594 N N . GLU A 1 75 ? -33.820 2.839 18.701 1.00 90.75 75 GLU A N 1
ATOM 595 C CA . GLU A 1 75 ? -34.437 3.396 19.902 1.00 90.75 75 GLU A CA 1
ATOM 596 C C . GLU A 1 75 ? -34.785 4.875 19.690 1.00 90.75 75 GLU A C 1
ATOM 598 O O . GLU A 1 75 ? -34.146 5.582 18.909 1.00 90.75 75 GLU A O 1
ATOM 603 N N . THR A 1 76 ? -35.803 5.366 20.401 1.00 83.12 76 THR A N 1
ATOM 604 C CA . THR A 1 76 ? -36.111 6.803 20.443 1.00 83.12 76 THR A CA 1
ATOM 605 C C . THR A 1 76 ? -34.947 7.582 21.053 1.00 83.12 76 THR A C 1
ATOM 607 O O . THR A 1 76 ? -34.284 7.068 21.954 1.00 83.12 76 THR A O 1
ATOM 610 N N . GLU A 1 77 ? -34.729 8.827 20.615 1.00 79.81 77 GLU A N 1
ATOM 611 C CA . GLU A 1 77 ? -33.667 9.687 21.157 1.00 79.81 77 GLU A CA 1
ATOM 612 C C . GLU A 1 77 ? -33.681 9.712 22.696 1.00 79.81 77 GLU A C 1
ATOM 614 O O . GLU A 1 77 ? -34.692 10.034 23.324 1.00 79.81 77 GLU A O 1
ATOM 619 N N . GLY A 1 78 ? -32.546 9.361 23.303 1.00 82.38 78 GLY A N 1
ATOM 620 C CA . GLY A 1 78 ? -32.320 9.441 24.743 1.00 82.38 78 GLY A CA 1
ATOM 621 C C . GLY A 1 78 ? -31.383 10.592 25.132 1.00 82.38 78 GLY A C 1
ATOM 622 O O . GLY A 1 78 ? -30.842 11.293 24.270 1.00 82.38 78 GLY A O 1
ATOM 623 N N . PRO A 1 79 ? -31.163 10.813 26.443 1.00 88.38 79 PRO A N 1
ATOM 624 C CA . PRO A 1 79 ? -30.217 11.818 26.908 1.00 88.38 79 PRO A CA 1
ATOM 625 C C . PRO A 1 79 ? -28.793 11.476 26.459 1.00 88.38 79 PRO A C 1
ATOM 627 O O . PRO A 1 79 ? -28.411 10.309 26.380 1.00 88.38 79 PRO A O 1
ATOM 630 N N . ALA A 1 80 ? -27.986 12.508 26.210 1.00 92.62 80 ALA A N 1
ATOM 631 C CA . ALA A 1 80 ? -26.583 12.306 25.880 1.00 92.62 80 ALA A CA 1
ATOM 632 C C . ALA A 1 80 ? -25.827 11.659 27.054 1.00 92.62 80 ALA A C 1
ATOM 634 O O . ALA A 1 80 ? -25.953 12.098 28.205 1.00 92.62 80 ALA A O 1
ATOM 635 N N . PHE A 1 81 ? -25.009 10.652 26.748 1.00 96.19 81 PHE A N 1
ATOM 636 C CA . PHE A 1 81 ? -24.091 10.042 27.705 1.00 96.19 81 PHE A CA 1
ATOM 637 C C . PHE A 1 81 ? -23.108 11.091 28.243 1.00 96.19 81 PHE A C 1
ATOM 639 O O . PHE A 1 81 ? -22.643 11.966 27.508 1.00 96.19 81 PHE A O 1
ATOM 646 N N . GLN A 1 82 ? -22.797 11.011 29.538 1.00 94.81 82 GLN A N 1
ATOM 647 C CA . GLN A 1 82 ? -21.934 11.991 30.209 1.00 94.81 82 GLN A CA 1
ATOM 648 C C . GLN A 1 82 ? -20.445 11.710 29.989 1.00 94.81 82 GLN A C 1
ATOM 650 O O . GLN A 1 82 ? -19.626 12.624 30.055 1.00 94.81 82 GLN A O 1
ATOM 655 N N . ASN A 1 83 ? -20.097 10.454 29.719 1.00 95.81 83 ASN A N 1
ATOM 656 C CA . ASN A 1 83 ? -18.741 9.989 29.458 1.00 95.81 83 ASN A CA 1
ATOM 657 C C . ASN A 1 83 ? -18.778 8.742 28.548 1.00 95.81 83 ASN A C 1
ATOM 659 O O . ASN A 1 83 ? -19.841 8.169 28.291 1.00 95.81 83 ASN A O 1
ATOM 663 N N . TYR A 1 84 ? -17.614 8.323 28.047 1.00 96.62 84 TYR A N 1
ATOM 664 C CA . TYR A 1 84 ? -17.516 7.143 27.183 1.00 96.62 84 TYR A CA 1
ATOM 665 C C . TYR A 1 84 ? -17.779 5.828 27.923 1.00 96.62 84 TYR A C 1
ATOM 667 O O . TYR A 1 84 ? -18.200 4.859 27.296 1.00 96.62 84 TYR A O 1
ATOM 675 N N . GLU A 1 85 ? -17.545 5.773 29.236 1.00 97.00 85 GLU A N 1
ATOM 676 C CA . GLU A 1 85 ? -17.813 4.576 30.034 1.00 97.00 85 GLU A CA 1
ATOM 677 C C . GLU A 1 85 ? -19.306 4.233 30.042 1.00 97.00 85 GLU A C 1
ATOM 679 O O . GLU A 1 85 ? -19.662 3.097 29.735 1.00 97.00 85 GLU A O 1
ATOM 684 N N . ASP A 1 86 ? -20.170 5.212 30.305 1.00 97.19 86 ASP A N 1
ATOM 685 C CA . ASP A 1 86 ? -21.623 5.031 30.320 1.00 97.19 86 ASP A CA 1
ATOM 686 C C . ASP A 1 86 ? -22.134 4.534 28.961 1.00 97.19 86 ASP A C 1
ATOM 688 O O . ASP A 1 86 ? -22.938 3.601 28.890 1.00 97.19 86 ASP A O 1
ATOM 692 N N . ALA A 1 87 ? -21.618 5.118 27.874 1.00 97.25 87 ALA A N 1
ATOM 693 C CA . ALA A 1 87 ? -21.946 4.713 26.511 1.00 97.25 87 ALA A CA 1
ATOM 694 C C . ALA A 1 87 ? -21.520 3.259 26.233 1.00 97.25 87 ALA A C 1
ATOM 696 O O . ALA A 1 87 ? -22.298 2.470 25.696 1.00 97.25 87 ALA A O 1
ATOM 697 N N . LEU A 1 88 ? -20.304 2.875 26.635 1.00 97.69 88 LEU A N 1
ATOM 698 C CA . LEU A 1 88 ? -19.786 1.518 26.441 1.00 97.69 88 LEU A CA 1
ATOM 699 C C . LEU A 1 88 ? -20.561 0.484 27.261 1.00 97.69 88 LEU A C 1
ATOM 701 O O . LEU A 1 88 ? -20.924 -0.560 26.721 1.00 97.69 88 LEU A O 1
ATOM 705 N N . ILE A 1 89 ? -20.868 0.779 28.528 1.00 97.56 89 ILE A N 1
ATOM 706 C CA . ILE A 1 89 ? -21.710 -0.081 29.376 1.00 97.56 89 ILE A CA 1
ATOM 707 C C . ILE A 1 89 ? -23.064 -0.320 28.702 1.00 97.56 89 ILE A C 1
ATOM 709 O O . ILE A 1 89 ? -23.562 -1.448 28.695 1.00 97.56 89 ILE A O 1
ATOM 713 N N . TYR A 1 90 ? -23.662 0.728 28.130 1.00 96.81 90 TYR A N 1
ATOM 714 C CA . TYR A 1 90 ? -24.937 0.621 27.432 1.00 96.81 90 TYR A CA 1
ATOM 715 C C . TYR A 1 90 ? -24.852 -0.316 26.220 1.00 96.81 90 TYR A C 1
ATOM 717 O O . TYR A 1 90 ? -25.652 -1.246 26.104 1.00 96.81 90 TYR A O 1
ATOM 725 N N . VAL A 1 91 ? -23.848 -0.126 25.359 1.00 97.06 91 VAL A N 1
ATOM 726 C CA . VAL A 1 91 ? -23.640 -0.957 24.163 1.00 97.06 91 VAL A CA 1
ATOM 727 C C . VAL A 1 91 ? -23.373 -2.421 24.528 1.00 97.06 91 VAL A C 1
ATOM 729 O O . VAL A 1 91 ? -24.000 -3.316 23.957 1.00 97.06 91 VAL A O 1
ATOM 732 N N . PHE A 1 92 ? -22.517 -2.691 25.520 1.00 97.50 92 PHE A N 1
ATOM 733 C CA . PHE A 1 92 ? -22.240 -4.062 25.962 1.00 97.50 92 PHE A CA 1
ATOM 734 C C . PHE A 1 92 ? -23.502 -4.775 26.454 1.00 97.50 92 PHE A C 1
ATOM 736 O O . PHE A 1 92 ? -23.745 -5.917 26.063 1.00 97.50 92 PHE A O 1
ATOM 743 N N . LYS A 1 93 ? -24.358 -4.099 27.232 1.00 95.81 93 LYS A N 1
ATOM 744 C CA . LYS A 1 93 ? -25.640 -4.672 27.681 1.00 95.81 93 LYS A CA 1
ATOM 745 C C . LYS A 1 93 ? -26.553 -5.058 26.517 1.00 95.81 93 LYS A C 1
ATOM 747 O O . LYS A 1 93 ? -27.227 -6.081 26.592 1.00 95.81 93 LYS A O 1
ATOM 752 N N . LYS A 1 94 ? -26.580 -4.262 25.445 1.00 95.25 94 LYS A N 1
ATOM 753 C CA . LYS A 1 94 ? -27.407 -4.537 24.257 1.00 95.25 94 LYS A CA 1
ATOM 754 C C . LYS A 1 94 ? -26.887 -5.728 23.457 1.00 95.25 94 LYS A C 1
ATOM 756 O O . LYS A 1 94 ? -27.675 -6.528 22.974 1.00 95.25 94 LYS A O 1
ATOM 761 N N . SER A 1 95 ? -25.571 -5.907 23.421 1.00 96.50 95 SER A N 1
ATOM 762 C CA . SER A 1 95 ? -24.925 -7.022 22.721 1.00 96.50 95 SER A CA 1
ATOM 763 C C . SER A 1 95 ? -25.026 -8.394 23.411 1.00 96.50 95 SER A C 1
ATOM 765 O O . SER A 1 95 ? -24.478 -9.363 22.896 1.00 96.50 95 SER A O 1
ATOM 767 N N . LEU A 1 96 ? -25.676 -8.511 24.577 1.00 94.50 96 LEU A N 1
ATOM 768 C CA . LEU A 1 96 ? -25.801 -9.799 25.282 1.00 94.50 96 LEU A CA 1
ATOM 769 C C . LEU A 1 96 ? -26.692 -10.798 24.525 1.00 94.50 96 LEU A C 1
ATOM 771 O O . LEU A 1 96 ? -26.414 -11.993 24.527 1.00 94.50 96 LEU A O 1
ATOM 775 N N . ASN A 1 97 ? -27.748 -10.312 23.865 1.00 88.75 97 ASN A N 1
ATOM 776 C CA . ASN A 1 97 ? -28.788 -11.166 23.276 1.00 88.75 97 ASN A CA 1
ATOM 777 C C . ASN A 1 97 ? -28.714 -11.275 21.746 1.00 88.75 97 ASN A C 1
ATOM 779 O O . ASN A 1 97 ? -29.344 -12.158 21.174 1.00 88.75 97 ASN A O 1
ATOM 783 N N . GLU A 1 98 ? -27.977 -10.384 21.081 1.00 92.00 98 GLU A N 1
ATOM 784 C CA . GLU A 1 98 ? -27.872 -10.343 19.621 1.00 92.00 98 GLU A CA 1
ATOM 785 C C . GLU A 1 98 ? -26.469 -9.927 19.165 1.00 92.00 98 GLU A C 1
ATOM 787 O O . GLU A 1 98 ? -25.736 -9.247 19.893 1.00 92.00 98 GLU A O 1
ATOM 792 N N . ARG A 1 99 ? -26.096 -10.330 17.944 1.00 96.81 99 ARG A N 1
ATOM 793 C CA . ARG A 1 99 ? -24.854 -9.904 17.293 1.00 96.81 99 ARG A CA 1
ATOM 794 C C . ARG A 1 99 ? -24.964 -8.422 16.941 1.00 96.81 99 ARG A C 1
ATOM 796 O O . ARG A 1 99 ? -25.775 -8.038 16.105 1.00 96.81 99 ARG A O 1
ATOM 803 N N . LEU A 1 100 ? -24.129 -7.601 17.572 1.00 97.94 100 LEU A N 1
ATOM 804 C CA . LEU A 1 100 ? -24.094 -6.152 17.375 1.00 97.94 100 LEU A CA 1
ATOM 805 C C . LEU A 1 100 ? -22.705 -5.742 16.890 1.00 97.94 100 LEU A C 1
ATOM 807 O O . LEU A 1 100 ? -21.711 -6.085 17.528 1.00 97.94 100 LEU A O 1
ATOM 811 N N . VAL A 1 101 ? -22.630 -4.984 15.798 1.00 98.56 101 VAL A N 1
ATOM 812 C CA . VAL A 1 101 ? -21.382 -4.345 15.360 1.00 98.56 101 VAL A CA 1
ATOM 813 C C . VAL A 1 101 ? -21.330 -2.927 15.912 1.00 98.56 101 VAL A C 1
ATOM 815 O O . VAL A 1 101 ? -22.265 -2.155 15.728 1.00 98.56 101 VAL A O 1
ATOM 818 N N . PHE A 1 102 ? -20.239 -2.549 16.568 1.00 98.62 102 PHE A N 1
ATOM 819 C CA . PHE A 1 102 ? -20.016 -1.173 16.998 1.00 98.62 102 PHE A CA 1
ATOM 820 C C . PHE A 1 102 ? -18.732 -0.636 16.382 1.00 98.62 102 PHE A C 1
ATOM 822 O O . PHE A 1 102 ? -17.641 -1.120 16.672 1.00 98.62 102 PHE A O 1
ATOM 829 N N . VAL A 1 103 ? -18.869 0.373 15.528 1.00 98.75 103 VAL A N 1
ATOM 830 C CA . VAL A 1 103 ? -17.762 1.020 14.833 1.00 98.75 103 VAL A CA 1
ATOM 831 C C . VAL A 1 103 ? -17.438 2.347 15.507 1.00 98.75 103 VAL A C 1
ATOM 833 O O . VAL A 1 103 ? -18.284 3.238 15.591 1.00 98.75 103 VAL A O 1
ATOM 836 N N . LEU A 1 104 ? -16.186 2.481 15.941 1.00 98.25 104 LEU A N 1
ATOM 837 C CA . LEU A 1 104 ? -15.560 3.733 16.352 1.00 98.25 104 LEU A CA 1
ATOM 838 C C . LEU A 1 104 ? -14.606 4.181 15.236 1.00 98.25 104 LEU A C 1
ATOM 840 O O . LEU A 1 104 ? -13.436 3.790 15.214 1.00 98.25 104 LEU A O 1
ATOM 844 N N . ASP A 1 105 ? -15.119 4.968 14.291 1.00 97.75 105 ASP A N 1
ATOM 845 C CA . ASP A 1 105 ? -14.353 5.511 13.170 1.00 97.75 105 ASP A CA 1
ATOM 846 C C . ASP A 1 105 ? -13.597 6.790 13.557 1.00 97.75 105 ASP A C 1
ATOM 848 O O . ASP A 1 105 ? -14.015 7.583 14.410 1.00 97.75 105 ASP A O 1
ATOM 852 N N . GLU A 1 106 ? -12.428 6.950 12.947 1.00 96.12 106 GLU A N 1
ATOM 853 C CA . GLU A 1 106 ? -11.397 7.917 13.312 1.00 96.12 106 GLU A CA 1
ATOM 854 C C . GLU A 1 106 ? -11.081 7.963 14.818 1.00 96.12 106 GLU A C 1
ATOM 856 O O . GLU A 1 106 ? -10.748 9.013 15.368 1.00 96.12 106 GLU A O 1
ATOM 861 N N . PHE A 1 107 ? -11.093 6.798 15.479 1.00 96.94 107 PHE A N 1
ATOM 862 C CA . PHE A 1 107 ? -10.807 6.586 16.903 1.00 96.94 107 PHE A CA 1
ATOM 863 C C . PHE A 1 107 ? -9.665 7.444 17.492 1.00 96.94 107 PHE A C 1
ATOM 865 O O . PHE A 1 107 ? -9.816 7.910 18.628 1.00 96.94 107 PHE A O 1
ATOM 872 N N . PRO A 1 108 ? -8.546 7.721 16.778 1.00 95.19 108 PRO A N 1
ATOM 873 C CA . PRO A 1 108 ? -7.524 8.645 17.265 1.00 95.19 108 PRO A CA 1
ATOM 874 C C . PRO A 1 108 ? -8.047 10.019 17.709 1.00 95.19 108 PRO A C 1
ATOM 876 O O . PRO A 1 108 ? -7.461 10.607 18.616 1.00 95.19 108 PRO A O 1
ATOM 879 N N . TYR A 1 109 ? -9.121 10.555 17.120 1.00 94.75 109 TYR A N 1
ATOM 880 C CA . TYR A 1 109 ? -9.693 11.831 17.560 1.00 94.75 109 TYR A CA 1
ATOM 881 C C . TYR A 1 109 ? -10.381 11.715 18.920 1.00 94.75 109 TYR A C 1
ATOM 883 O O . TYR A 1 109 ? -10.093 12.512 19.814 1.00 94.75 109 TYR A O 1
ATOM 891 N N . ALA A 1 110 ? -11.218 10.692 19.121 1.00 94.81 110 ALA A N 1
ATOM 892 C CA . ALA A 1 110 ? -11.847 10.440 20.418 1.00 94.81 110 ALA A CA 1
ATOM 893 C C . ALA A 1 110 ? -10.804 10.196 21.523 1.00 94.81 110 ALA A C 1
ATOM 895 O O . ALA A 1 110 ? -10.883 10.799 22.592 1.00 94.81 110 ALA A O 1
ATOM 896 N N . ALA A 1 111 ? -9.792 9.370 21.242 1.00 94.31 111 ALA A N 1
ATOM 897 C CA . ALA A 1 111 ? -8.782 8.969 22.220 1.00 94.31 111 ALA A CA 1
ATOM 898 C C . ALA A 1 111 ? -7.743 10.061 22.539 1.00 94.31 111 ALA A C 1
ATOM 900 O O . ALA A 1 111 ? -7.099 10.012 23.584 1.00 94.31 111 ALA A O 1
ATOM 901 N N . ARG A 1 112 ? -7.561 11.058 21.662 1.00 92.38 112 ARG A N 1
ATOM 902 C CA . ARG A 1 112 ? -6.809 12.285 21.993 1.00 92.38 112 ARG A CA 1
ATOM 903 C C . ARG A 1 112 ? -7.646 13.279 22.790 1.00 92.38 112 ARG A C 1
ATOM 905 O O . ARG A 1 112 ? -7.087 14.023 23.586 1.00 92.38 112 ARG A O 1
ATOM 912 N N . GLY A 1 113 ? -8.958 13.313 22.553 1.00 91.00 113 GLY A N 1
ATOM 913 C CA . GLY A 1 113 ? -9.878 14.159 23.309 1.00 91.00 113 GLY A CA 1
ATOM 914 C C . GLY A 1 113 ? -10.045 13.705 24.761 1.00 91.00 113 GLY A C 1
ATOM 915 O O . GLY A 1 113 ? -10.227 14.547 25.636 1.00 91.00 113 GLY A O 1
ATOM 916 N N . ASP A 1 114 ? -9.962 12.396 25.016 1.00 93.44 114 ASP A N 1
ATOM 917 C CA . ASP A 1 114 ? -10.031 11.794 26.350 1.00 93.44 114 ASP A CA 1
ATOM 918 C C . ASP A 1 114 ? -8.968 10.694 26.508 1.00 93.44 114 ASP A C 1
ATOM 920 O O . ASP A 1 114 ? -9.121 9.576 26.009 1.00 93.44 114 ASP A O 1
ATOM 924 N N . GLU A 1 115 ? -7.895 11.005 27.242 1.00 91.12 115 GLU A N 1
ATOM 925 C CA . GLU A 1 115 ? -6.777 10.083 27.479 1.00 91.12 115 GLU A CA 1
ATOM 926 C C . GLU A 1 115 ? -7.184 8.823 28.266 1.00 91.12 115 GLU A C 1
ATOM 928 O O . GLU A 1 115 ? -6.475 7.814 28.233 1.00 91.12 115 GLU A O 1
ATOM 933 N N . THR A 1 116 ? -8.334 8.839 28.950 1.00 94.06 116 THR A N 1
ATOM 934 C CA . THR A 1 116 ? -8.824 7.689 29.720 1.00 94.06 116 THR A CA 1
ATOM 935 C C . THR A 1 116 ? -9.513 6.637 28.850 1.00 94.06 116 THR A C 1
ATOM 937 O O . THR A 1 116 ? -9.636 5.485 29.275 1.00 94.06 116 THR A O 1
ATOM 940 N N . LEU A 1 117 ? -9.908 6.980 27.615 1.00 95.69 117 LEU A N 1
ATOM 941 C CA . LEU A 1 117 ? -10.756 6.149 26.753 1.00 95.69 117 LEU A CA 1
ATOM 942 C C . LEU A 1 117 ? -10.197 4.737 26.516 1.00 95.69 117 LEU A C 1
ATOM 944 O O . LEU A 1 117 ? -10.944 3.761 26.568 1.00 95.69 117 LEU A O 1
ATOM 948 N N . LEU A 1 118 ? -8.886 4.598 26.293 1.00 95.75 118 LEU A N 1
ATOM 949 C CA . LEU A 1 118 ? -8.254 3.285 26.094 1.00 95.75 118 LEU A CA 1
ATOM 950 C C . LEU A 1 118 ? -8.358 2.394 27.340 1.00 95.75 118 LEU A C 1
ATOM 952 O O . LEU A 1 118 ? -8.650 1.203 27.224 1.00 95.75 118 LEU A O 1
ATOM 956 N N . SER A 1 119 ? -8.150 2.969 28.525 1.00 95.94 119 SER A N 1
ATOM 957 C CA . SER A 1 119 ? -8.259 2.261 29.806 1.00 95.94 119 SER A CA 1
ATOM 958 C C . SER A 1 119 ? -9.712 1.906 30.128 1.00 95.94 119 SER A C 1
ATOM 960 O O . SER A 1 119 ? -9.995 0.813 30.620 1.00 95.94 119 SER A O 1
ATOM 962 N N . VAL A 1 120 ? -10.651 2.800 29.804 1.00 96.94 120 VAL A N 1
ATOM 963 C CA . VAL A 1 120 ? -12.091 2.542 29.929 1.00 96.94 120 VAL A CA 1
ATOM 964 C C . VAL A 1 120 ? -12.508 1.385 29.019 1.00 96.94 120 VAL A C 1
ATOM 966 O O . VAL A 1 120 ? -13.148 0.449 29.496 1.00 96.94 120 VAL A O 1
ATOM 969 N N . LEU A 1 121 ? -12.104 1.405 27.745 1.00 97.44 121 LEU A N 1
ATOM 970 C CA . LEU A 1 121 ? -12.350 0.313 26.801 1.00 97.44 121 LEU A CA 1
ATOM 971 C C . LEU A 1 121 ? -11.791 -1.010 27.318 1.00 97.44 121 LEU A C 1
ATOM 973 O O . LEU A 1 121 ? -12.513 -2.001 27.337 1.00 97.44 121 LEU A O 1
ATOM 977 N N . GLN A 1 122 ? -10.538 -1.023 27.784 1.00 97.69 122 GLN A N 1
ATOM 978 C CA . GLN A 1 122 ? -9.918 -2.216 28.360 1.00 97.69 122 GLN A CA 1
ATOM 979 C C . GLN A 1 122 ? -10.778 -2.813 29.479 1.00 97.69 122 GLN A C 1
ATOM 981 O O . GLN A 1 122 ? -11.107 -3.999 29.434 1.00 97.69 122 GLN A O 1
ATOM 986 N N . ARG A 1 123 ? -11.166 -1.989 30.461 1.00 97.75 123 ARG A N 1
ATOM 987 C CA . ARG A 1 123 ? -11.984 -2.425 31.597 1.00 97.75 123 ARG A CA 1
ATOM 988 C C . ARG A 1 123 ? -13.330 -2.982 31.139 1.00 97.75 123 ARG A C 1
ATOM 990 O O . ARG A 1 123 ? -13.731 -4.044 31.604 1.00 97.75 123 ARG A O 1
ATOM 997 N N . GLN A 1 124 ? -14.018 -2.293 30.228 1.00 97.81 124 GLN A N 1
ATOM 998 C CA . GLN A 1 124 ? -15.333 -2.732 29.759 1.00 97.81 124 GLN A CA 1
ATOM 999 C C . GLN A 1 124 ? -15.252 -4.019 28.926 1.00 97.81 124 GLN A C 1
ATOM 1001 O O . GLN A 1 124 ? -16.108 -4.888 29.074 1.00 97.81 124 GLN A O 1
ATOM 1006 N N . ILE A 1 125 ? -14.196 -4.205 28.131 1.00 97.56 125 ILE A N 1
ATOM 1007 C CA . ILE A 1 125 ? -13.941 -5.472 27.434 1.00 97.56 125 ILE A CA 1
ATOM 1008 C C . ILE A 1 125 ? -13.724 -6.602 28.445 1.00 97.56 125 ILE A C 1
ATOM 1010 O O . ILE A 1 125 ? -14.369 -7.642 28.345 1.00 97.56 125 ILE A O 1
ATOM 1014 N N . ASP A 1 126 ? -12.856 -6.410 29.439 1.00 97.38 126 ASP A N 1
ATOM 1015 C CA . ASP A 1 126 ? -12.531 -7.464 30.407 1.00 97.38 126 ASP A CA 1
ATOM 1016 C C . ASP A 1 126 ? -13.748 -7.915 31.226 1.00 97.38 126 ASP A C 1
ATOM 1018 O O . ASP A 1 126 ? -13.886 -9.108 31.497 1.00 97.38 126 ASP A O 1
ATOM 1022 N N . LEU A 1 127 ? -14.648 -6.987 31.566 1.00 97.19 127 LEU A N 1
ATOM 1023 C CA . LEU A 1 127 ? -15.878 -7.284 32.302 1.00 97.19 127 LEU A CA 1
ATOM 1024 C C . LEU A 1 127 ? -16.933 -8.019 31.460 1.00 97.19 127 LEU A C 1
ATOM 1026 O O . LEU A 1 127 ? -17.691 -8.813 32.012 1.00 97.19 127 LEU A O 1
ATOM 1030 N N . ASN A 1 128 ? -17.004 -7.762 30.148 1.00 96.88 128 ASN A N 1
ATOM 1031 C CA . ASN A 1 128 ? -18.156 -8.164 29.328 1.00 96.88 128 ASN A CA 1
ATOM 1032 C C . ASN A 1 128 ? -17.835 -9.167 28.203 1.00 96.88 128 ASN A C 1
ATOM 1034 O O . ASN A 1 128 ? -18.761 -9.738 27.622 1.00 96.88 128 ASN A O 1
ATOM 1038 N N . LYS A 1 129 ? -16.560 -9.426 27.873 1.00 94.81 129 LYS A N 1
ATOM 1039 C CA . LYS A 1 129 ? -16.173 -10.245 26.701 1.00 94.81 129 LYS A CA 1
ATOM 1040 C C . LYS A 1 129 ? -16.743 -11.669 26.686 1.00 94.81 129 LYS A C 1
ATOM 1042 O O . LYS A 1 129 ? -16.972 -12.215 25.617 1.00 94.81 129 LYS A O 1
ATOM 1047 N N . HIS A 1 130 ? -16.972 -12.269 27.855 1.00 93.50 130 HIS A N 1
ATOM 1048 C CA . HIS A 1 130 ? -17.460 -13.650 27.962 1.00 93.50 130 HIS A CA 1
ATOM 1049 C C . HIS A 1 130 ? -18.976 -13.789 27.768 1.00 93.50 130 HIS A C 1
ATOM 1051 O O . HIS A 1 130 ? -19.440 -14.890 27.499 1.00 93.50 130 HIS A O 1
ATOM 1057 N N . GLY A 1 131 ? -19.740 -12.702 27.921 1.00 93.06 131 GLY A N 1
ATOM 1058 C CA . GLY A 1 131 ? -21.204 -12.721 27.809 1.00 93.06 131 GLY A CA 1
ATOM 1059 C C . GLY A 1 131 ? -21.765 -11.901 26.649 1.00 93.06 131 GLY A C 1
ATOM 1060 O O . GLY A 1 131 ? -22.965 -11.951 26.411 1.00 93.06 131 GLY A O 1
ATOM 1061 N N . SER A 1 132 ? -20.931 -11.130 25.947 1.00 96.50 132 SER A N 1
ATOM 1062 C CA . SER A 1 132 ? -21.360 -10.266 24.843 1.00 96.50 132 SER A CA 1
ATOM 1063 C C . SER A 1 132 ? -21.084 -10.890 23.480 1.00 96.50 132 SER A C 1
ATOM 1065 O O . SER A 1 132 ? -20.066 -11.546 23.281 1.00 96.50 132 SER A O 1
ATOM 1067 N N . ASN A 1 133 ? -21.958 -10.600 22.518 1.00 97.31 133 ASN A N 1
ATOM 1068 C CA . ASN A 1 133 ? -21.785 -10.899 21.097 1.00 97.31 133 ASN A CA 1
ATOM 1069 C C . ASN A 1 133 ? -21.346 -9.653 20.307 1.00 97.31 133 ASN A C 1
ATOM 1071 O O . ASN A 1 133 ? -21.596 -9.556 19.107 1.00 97.31 133 ASN A O 1
ATOM 1075 N N . LEU A 1 134 ? -20.720 -8.676 20.974 1.00 98.44 134 LEU A N 1
ATOM 1076 C CA . LEU A 1 134 ? -20.282 -7.422 20.362 1.00 98.44 134 LEU A CA 1
ATOM 1077 C C . LEU A 1 134 ? -19.072 -7.648 19.449 1.00 98.44 134 LEU A C 1
ATOM 1079 O O . LEU A 1 134 ? -18.051 -8.167 19.894 1.00 98.44 134 LEU A O 1
ATOM 1083 N N . MET A 1 135 ? -19.154 -7.171 18.210 1.00 98.50 135 MET A N 1
ATOM 1084 C CA . MET A 1 135 ? -17.992 -6.942 17.355 1.00 98.50 135 MET A CA 1
ATOM 1085 C C . MET A 1 135 ? -17.639 -5.456 17.391 1.00 98.50 135 MET A C 1
ATOM 1087 O O . MET A 1 135 ? -18.332 -4.625 16.808 1.00 98.50 135 MET A O 1
ATOM 1091 N N . LEU A 1 136 ? -16.567 -5.115 18.097 1.00 98.62 136 LEU A N 1
ATOM 1092 C CA . LEU A 1 136 ? -16.045 -3.759 18.191 1.00 98.62 136 LEU A CA 1
ATOM 1093 C C . LEU A 1 136 ? -14.994 -3.528 17.099 1.00 98.62 136 LEU A C 1
ATOM 1095 O O . LEU A 1 136 ? -13.977 -4.220 17.053 1.00 98.62 136 LEU A O 1
ATOM 1099 N N . ILE A 1 137 ? -15.218 -2.524 16.253 1.00 98.62 137 ILE A N 1
ATOM 1100 C CA . ILE A 1 137 ? -14.286 -2.083 15.213 1.00 98.62 137 ILE A CA 1
ATOM 1101 C C . ILE A 1 137 ? -13.694 -0.737 15.626 1.00 98.62 137 ILE A C 1
ATOM 1103 O O . ILE A 1 137 ? -14.417 0.254 15.725 1.00 98.62 137 ILE A O 1
ATOM 1107 N N . LEU A 1 138 ? -12.378 -0.680 15.842 1.00 98.31 138 LEU A N 1
ATOM 1108 C CA . LEU A 1 138 ? -11.659 0.590 16.000 1.00 98.31 138 LEU A CA 1
ATOM 1109 C C . LEU A 1 138 ? -10.983 0.943 14.679 1.00 98.31 138 LEU A C 1
ATOM 1111 O O . LEU A 1 138 ? -10.077 0.225 14.252 1.00 98.31 138 LEU A O 1
ATOM 1115 N N . CYS A 1 139 ? -11.395 2.046 14.055 1.00 97.38 139 CYS A N 1
ATOM 1116 C CA . CYS A 1 139 ? -10.818 2.523 12.802 1.00 97.38 139 CYS A CA 1
ATOM 1117 C C . CYS A 1 139 ? -10.051 3.838 12.991 1.00 97.38 139 CYS A C 1
ATOM 1119 O O . CYS A 1 139 ? -10.433 4.668 13.812 1.00 97.38 139 CYS A O 1
ATOM 1121 N N . GLY A 1 140 ? -8.959 4.054 12.252 1.00 95.75 140 GLY A N 1
ATOM 1122 C CA . GLY A 1 140 ? -8.264 5.344 12.279 1.00 95.75 140 GLY A CA 1
ATOM 1123 C C . GLY A 1 140 ? -7.312 5.582 11.116 1.00 95.75 140 GLY A C 1
ATOM 1124 O O . GLY A 1 140 ? -6.591 4.674 10.695 1.00 95.75 140 GLY A O 1
ATOM 1125 N N . SER A 1 141 ? -7.278 6.820 10.605 1.00 92.50 141 SER A N 1
ATOM 1126 C CA . SER A 1 141 ? -6.347 7.198 9.536 1.00 92.50 141 SER A CA 1
ATOM 1127 C C . SER A 1 141 ? -4.942 7.549 10.016 1.00 92.50 141 SER A C 1
ATOM 1129 O O . SER A 1 141 ? -4.006 7.574 9.221 1.00 92.50 141 SER A O 1
ATOM 1131 N N . SER A 1 142 ? -4.792 7.876 11.301 1.00 90.50 142 SER A N 1
ATOM 1132 C CA . SER A 1 142 ? -3.504 8.251 11.884 1.00 90.50 142 SER A CA 1
ATOM 1133 C C . SER A 1 142 ? -2.688 6.998 12.186 1.00 90.50 142 SER A C 1
ATOM 1135 O O . SER A 1 142 ? -2.768 6.459 13.291 1.00 90.50 142 SER A O 1
ATOM 1137 N N . ILE A 1 143 ? -1.914 6.534 11.199 1.00 88.19 143 ILE A N 1
ATOM 1138 C CA . ILE A 1 143 ? -1.158 5.274 11.284 1.00 88.19 143 ILE A CA 1
ATOM 1139 C C . ILE A 1 143 ? -0.283 5.249 12.528 1.00 88.19 143 ILE A C 1
ATOM 1141 O O . ILE A 1 143 ? -0.433 4.329 13.322 1.00 88.19 143 ILE A O 1
ATOM 1145 N N . SER A 1 144 ? 0.542 6.275 12.754 1.00 85.94 144 SER A N 1
ATOM 1146 C CA . SER A 1 144 ? 1.441 6.312 13.915 1.00 85.94 144 SER A CA 1
ATOM 1147 C C . SER A 1 144 ? 0.686 6.233 15.244 1.00 85.94 144 SER A C 1
ATOM 1149 O O . SER A 1 144 ? 1.113 5.555 16.169 1.00 85.94 144 SER A O 1
ATOM 1151 N N . TYR A 1 145 ? -0.484 6.871 15.364 1.00 91.19 145 TYR A N 1
ATOM 1152 C CA . TYR A 1 145 ? -1.281 6.741 16.587 1.00 91.19 145 TYR A CA 1
ATOM 1153 C C . TYR A 1 145 ? -1.822 5.317 16.748 1.00 91.19 145 TYR A C 1
ATOM 1155 O O . TYR A 1 145 ? -1.750 4.738 17.834 1.00 91.19 145 TYR A O 1
ATOM 1163 N N . MET A 1 146 ? -2.348 4.743 15.664 1.00 94.50 146 MET A N 1
ATOM 1164 C CA . MET A 1 146 ? -2.876 3.383 15.669 1.00 94.50 146 MET A CA 1
ATOM 1165 C C . MET A 1 146 ? -1.778 2.367 15.998 1.00 94.50 146 MET A C 1
ATOM 1167 O O . MET A 1 146 ? -2.002 1.517 16.853 1.00 94.50 146 MET A O 1
ATOM 1171 N N . THR A 1 147 ? -0.579 2.482 15.427 1.00 90.19 147 THR A N 1
ATOM 1172 C CA . THR A 1 147 ? 0.545 1.582 15.722 1.00 90.19 147 THR A CA 1
ATOM 1173 C C . THR A 1 147 ? 1.071 1.766 17.142 1.00 90.19 147 THR A C 1
ATOM 1175 O O . THR A 1 147 ? 1.213 0.789 17.874 1.00 90.19 147 THR A O 1
ATOM 1178 N N . ASP A 1 148 ? 1.287 3.007 17.580 1.00 89.25 148 ASP A N 1
ATOM 1179 C CA . ASP A 1 148 ? 2.073 3.284 18.788 1.00 89.25 148 ASP A CA 1
ATOM 1180 C C . ASP A 1 148 ? 1.235 3.282 20.071 1.00 89.25 148 ASP A C 1
ATOM 1182 O O . ASP A 1 148 ? 1.757 3.044 21.163 1.00 89.25 148 ASP A O 1
ATOM 1186 N N . LYS A 1 149 ? -0.065 3.588 19.969 1.00 92.19 149 LYS A N 1
ATOM 1187 C CA . LYS A 1 149 ? -0.975 3.694 21.126 1.00 92.19 149 LYS A CA 1
ATOM 1188 C C . LYS A 1 149 ? -1.997 2.579 21.176 1.00 92.19 149 LYS A C 1
ATOM 1190 O O . LYS A 1 149 ? -2.355 2.126 22.264 1.00 92.19 149 LYS A O 1
ATOM 1195 N N . VAL A 1 150 ? -2.469 2.137 20.016 1.00 94.12 150 VAL A N 1
ATOM 1196 C CA . VAL A 1 150 ? -3.477 1.087 19.931 1.00 94.12 150 VAL A CA 1
ATOM 1197 C C . VAL A 1 150 ? -2.736 -0.249 19.804 1.00 94.12 150 VAL A C 1
ATOM 1199 O O . VAL A 1 150 ? -2.736 -1.016 20.752 1.00 94.12 150 VAL A O 1
ATOM 1202 N N . LEU A 1 151 ? -2.013 -0.532 18.726 1.00 93.12 151 LEU A N 1
ATOM 1203 C CA . LEU A 1 151 ? -1.431 -1.858 18.461 1.00 93.12 151 LEU A CA 1
ATOM 1204 C C . LEU A 1 151 ? -0.189 -2.212 19.301 1.00 93.12 151 LEU A C 1
ATOM 1206 O O . LEU A 1 151 ? 0.133 -3.391 19.421 1.00 93.12 151 LEU A O 1
ATOM 1210 N N . ALA A 1 152 ? 0.503 -1.236 19.890 1.00 92.81 152 ALA A N 1
ATOM 1211 C CA . ALA A 1 152 ? 1.743 -1.472 20.629 1.00 92.81 152 ALA A CA 1
ATOM 1212 C C . ALA A 1 152 ? 1.587 -2.458 21.803 1.00 92.81 152 ALA A C 1
ATOM 1214 O O . ALA A 1 152 ? 0.569 -2.464 22.492 1.00 92.81 152 ALA A O 1
ATOM 1215 N N . TYR A 1 153 ? 2.657 -3.203 22.118 1.00 89.62 153 TYR A N 1
ATOM 1216 C CA . TYR A 1 153 ? 2.705 -4.164 23.236 1.00 89.62 153 TYR A CA 1
ATOM 1217 C C . TYR A 1 153 ? 2.270 -3.566 24.584 1.00 89.62 153 TYR A C 1
ATOM 1219 O O . TYR A 1 153 ? 1.624 -4.218 25.397 1.00 89.62 153 TYR A O 1
ATOM 1227 N N . ARG A 1 154 ? 2.610 -2.293 24.819 1.00 89.88 154 ARG A N 1
ATOM 1228 C CA . ARG A 1 154 ? 2.268 -1.565 26.052 1.00 89.88 154 ARG A CA 1
ATOM 1229 C C . ARG A 1 154 ? 0.834 -1.023 26.066 1.00 89.88 154 ARG A C 1
ATOM 1231 O O . ARG A 1 154 ? 0.446 -0.394 27.045 1.00 89.88 154 ARG A O 1
ATOM 1238 N N . SER A 1 155 ? 0.071 -1.202 24.990 1.00 92.19 155 SER A N 1
ATOM 1239 C CA . SER A 1 155 ? -1.299 -0.709 24.909 1.00 92.19 155 SER A CA 1
ATOM 1240 C C . SER A 1 155 ? -2.233 -1.502 25.829 1.00 92.19 155 SER A C 1
ATOM 1242 O O . SER A 1 155 ? -2.162 -2.735 25.839 1.00 92.19 155 SER A O 1
ATOM 1244 N N . PRO A 1 156 ? -3.197 -0.835 26.495 1.00 92.56 156 PRO A N 1
ATOM 1245 C CA . PRO A 1 156 ? -4.323 -1.475 27.185 1.00 92.56 156 PRO A CA 1
ATOM 1246 C C . PRO A 1 156 ? -5.026 -2.583 26.377 1.00 92.56 156 PRO A C 1
ATOM 1248 O O . PRO A 1 156 ? -5.585 -3.528 26.936 1.00 92.56 156 PRO A O 1
ATOM 1251 N N . LEU A 1 157 ? -4.980 -2.498 25.046 1.00 93.50 157 LEU A N 1
ATOM 1252 C CA . LEU A 1 157 ? -5.725 -3.361 24.134 1.00 93.50 157 LEU A CA 1
ATOM 1253 C C . LEU A 1 157 ? -4.897 -4.498 23.489 1.00 93.50 157 LEU A C 1
ATOM 1255 O O . LEU A 1 157 ? -5.480 -5.298 22.761 1.00 93.50 157 LEU A O 1
ATOM 1259 N N . TYR A 1 158 ? -3.578 -4.607 23.727 1.00 87.31 158 TYR A N 1
ATOM 1260 C CA . TYR A 1 158 ? -2.685 -5.551 23.016 1.00 87.31 158 TYR A CA 1
ATOM 1261 C C . TYR A 1 158 ? -3.174 -7.013 23.038 1.00 87.31 158 TYR A C 1
ATOM 1263 O O . TYR A 1 158 ? -3.307 -7.630 21.989 1.00 87.31 158 TYR A O 1
ATOM 1271 N N . GLY A 1 159 ? -3.537 -7.539 24.212 1.00 91.31 159 GLY A N 1
ATOM 1272 C CA . GLY A 1 159 ? -4.013 -8.923 24.378 1.00 91.31 159 GLY A CA 1
ATOM 1273 C C . GLY A 1 159 ? -5.526 -9.124 24.230 1.00 91.31 159 GLY A C 1
ATOM 1274 O O . GLY A 1 159 ? -6.047 -10.133 24.695 1.00 91.31 159 GLY A O 1
ATOM 1275 N N . ARG A 1 160 ? -6.253 -8.138 23.690 1.00 94.69 160 ARG A N 1
ATOM 1276 C CA . ARG A 1 160 ? -7.729 -8.149 23.616 1.00 94.69 160 ARG A CA 1
ATOM 1277 C C . ARG A 1 160 ? -8.265 -8.108 22.191 1.00 94.69 160 ARG A C 1
ATOM 1279 O O . ARG A 1 160 ? -9.465 -8.269 22.005 1.00 94.69 160 ARG A O 1
ATOM 1286 N N . ARG A 1 161 ? -7.400 -7.865 21.205 1.00 94.31 161 ARG A N 1
ATOM 1287 C CA . ARG A 1 161 ? -7.768 -7.908 19.788 1.00 94.31 161 ARG A CA 1
ATOM 1288 C C . ARG A 1 161 ? -7.968 -9.345 19.349 1.00 94.31 161 ARG A C 1
ATOM 1290 O O . ARG A 1 161 ? -7.174 -10.212 19.697 1.00 94.31 161 ARG A O 1
ATOM 1297 N N . THR A 1 162 ? -8.983 -9.550 18.532 1.00 94.88 162 THR A N 1
ATOM 1298 C CA . THR A 1 162 ? -9.226 -10.804 17.822 1.00 94.88 162 THR A CA 1
ATOM 1299 C C . THR A 1 162 ? -8.788 -10.726 16.362 1.00 94.88 162 THR A C 1
ATOM 1301 O O . THR A 1 162 ? -8.570 -11.758 15.739 1.00 94.88 162 THR A O 1
ATOM 1304 N N . GLY A 1 163 ? -8.580 -9.514 15.839 1.00 94.38 163 GLY A N 1
ATOM 1305 C CA . GLY A 1 163 ? -8.006 -9.287 14.521 1.00 94.38 163 GLY A CA 1
ATOM 1306 C C . GLY A 1 163 ? -7.420 -7.887 14.371 1.00 94.38 163 GLY A C 1
ATOM 1307 O O . GLY A 1 163 ? -7.674 -6.973 15.165 1.00 94.38 163 GLY A O 1
ATOM 1308 N N . GLN A 1 164 ? -6.633 -7.707 13.321 1.00 95.44 164 GLN A N 1
ATOM 1309 C CA . GLN A 1 164 ? -6.187 -6.399 12.865 1.00 95.44 164 GLN A CA 1
ATOM 1310 C C . GLN A 1 164 ? -6.111 -6.408 11.346 1.00 95.44 164 GLN A C 1
ATOM 1312 O O . GLN A 1 164 ? -5.767 -7.425 10.752 1.00 95.44 164 GLN A O 1
ATOM 1317 N N . LEU A 1 165 ? -6.400 -5.266 10.740 1.00 95.44 165 LEU A N 1
ATOM 1318 C CA . LEU A 1 165 ? -6.413 -5.123 9.300 1.00 95.44 165 LEU A CA 1
ATOM 1319 C C . LEU A 1 165 ? -5.788 -3.786 8.917 1.00 95.44 165 LEU A C 1
ATOM 1321 O O . LEU A 1 165 ? -6.292 -2.718 9.277 1.00 95.44 165 LEU A O 1
ATOM 1325 N N . ARG A 1 166 ? -4.665 -3.850 8.199 1.00 95.25 166 ARG A N 1
ATOM 1326 C CA . ARG A 1 166 ? -4.048 -2.671 7.601 1.00 95.25 166 ARG A CA 1
ATOM 1327 C C . ARG A 1 166 ? -4.569 -2.523 6.178 1.00 95.25 166 ARG A C 1
ATOM 1329 O O . ARG A 1 166 ? -4.252 -3.344 5.330 1.00 95.25 166 ARG A O 1
ATOM 1336 N N . ILE A 1 167 ? -5.336 -1.471 5.925 1.00 95.44 167 ILE A N 1
ATOM 1337 C CA . ILE A 1 167 ? -5.806 -1.132 4.584 1.00 95.44 167 ILE A CA 1
ATOM 1338 C C . ILE A 1 167 ? -4.697 -0.375 3.863 1.00 95.44 167 ILE A C 1
ATOM 1340 O O . ILE A 1 167 ? -4.398 0.782 4.187 1.00 95.44 167 ILE A O 1
ATOM 1344 N N . GLU A 1 168 ? -4.089 -1.046 2.896 1.00 93.88 168 GLU A N 1
ATOM 1345 C CA . GLU A 1 168 ? -3.109 -0.468 1.979 1.00 93.88 168 GLU A CA 1
ATOM 1346 C C . GLU A 1 168 ? -3.809 0.116 0.744 1.00 93.88 168 GLU A C 1
ATOM 1348 O O . GLU A 1 168 ? -4.972 -0.197 0.497 1.00 93.88 168 GLU A O 1
ATOM 1353 N N . PRO A 1 169 ? -3.166 0.988 -0.047 1.00 95.38 169 PRO A N 1
ATOM 1354 C CA . PRO A 1 169 ? -3.636 1.296 -1.399 1.00 95.38 169 PRO A CA 1
ATOM 1355 C C . PRO A 1 169 ? -3.855 0.018 -2.227 1.00 95.38 169 PRO A C 1
ATOM 1357 O O . PRO A 1 169 ? -3.251 -1.009 -1.935 1.00 95.38 169 PRO A O 1
ATOM 1360 N N . PHE A 1 170 ? -4.711 0.095 -3.243 1.00 96.19 170 PHE A N 1
ATOM 1361 C CA . PHE A 1 170 ? -4.923 -0.995 -4.191 1.00 96.19 170 PHE A CA 1
ATOM 1362 C C . PHE A 1 170 ? -3.630 -1.413 -4.891 1.00 96.19 170 PHE A C 1
ATOM 1364 O O . PHE A 1 170 ? -2.766 -0.571 -5.169 1.00 96.19 170 PHE A O 1
ATOM 1371 N N . ASP A 1 171 ? -3.546 -2.699 -5.225 1.00 95.56 171 ASP A N 1
ATOM 1372 C CA . ASP A 1 171 ? -2.583 -3.179 -6.215 1.00 95.56 171 ASP A CA 1
ATOM 1373 C C . ASP A 1 171 ? -2.948 -2.651 -7.623 1.00 95.56 171 ASP A C 1
ATOM 1375 O O . ASP A 1 171 ? -3.960 -1.955 -7.819 1.00 95.56 171 ASP A O 1
ATOM 1379 N N . PHE A 1 172 ? -2.119 -2.931 -8.631 1.00 97.31 172 PHE A N 1
ATOM 1380 C CA . PHE A 1 172 ? -2.422 -2.478 -9.991 1.00 97.31 172 PHE A CA 1
ATOM 1381 C C . PHE A 1 172 ? -3.729 -3.059 -10.558 1.00 97.31 172 PHE A C 1
ATOM 1383 O O . PHE A 1 172 ? -4.473 -2.350 -11.238 1.00 97.31 172 PHE A O 1
ATOM 1390 N N . PHE A 1 173 ? -4.024 -4.329 -10.293 1.00 95.31 173 PHE A N 1
ATOM 1391 C CA . PHE A 1 173 ? -5.165 -5.034 -10.876 1.00 95.31 173 PHE A CA 1
ATOM 1392 C C . PHE A 1 173 ? -6.494 -4.620 -10.227 1.00 95.31 173 PHE A C 1
ATOM 1394 O O . PHE A 1 173 ? -7.481 -4.434 -10.932 1.00 95.31 173 PHE A O 1
ATOM 1401 N N . GLU A 1 174 ? -6.514 -4.360 -8.920 1.00 94.69 174 GLU A N 1
ATOM 1402 C CA . GLU A 1 174 ? -7.631 -3.704 -8.232 1.00 94.69 174 GLU A CA 1
ATOM 1403 C C . GLU A 1 174 ? -7.813 -2.264 -8.736 1.00 94.69 174 GLU A C 1
ATOM 1405 O O . GLU A 1 174 ? -8.931 -1.817 -8.998 1.00 94.69 174 GLU A O 1
ATOM 1410 N N . SER A 1 175 ? -6.713 -1.531 -8.950 1.00 96.94 175 SER A N 1
ATOM 1411 C CA . SER A 1 175 ? -6.768 -0.178 -9.522 1.00 96.94 175 SER A CA 1
ATOM 1412 C C . SER A 1 175 ? -7.364 -0.179 -10.934 1.00 96.94 175 SER A C 1
ATOM 1414 O O . SER A 1 175 ? -8.089 0.749 -11.304 1.00 96.94 175 SER A O 1
ATOM 1416 N N . LEU A 1 176 ? -7.099 -1.226 -11.720 1.00 95.25 176 LEU A N 1
ATOM 1417 C CA . LEU A 1 176 ? -7.650 -1.399 -13.062 1.00 95.25 176 LEU A CA 1
ATOM 1418 C C . LEU A 1 176 ? -9.182 -1.530 -13.043 1.00 95.25 176 LEU A C 1
ATOM 1420 O O . LEU A 1 176 ? -9.836 -1.063 -13.975 1.00 95.25 176 LEU A O 1
ATOM 1424 N N . GLU A 1 177 ? -9.772 -2.074 -11.971 1.00 92.75 177 GLU A N 1
ATOM 1425 C CA . GLU A 1 177 ? -11.230 -2.118 -11.812 1.00 92.75 177 GLU A CA 1
ATOM 1426 C C . GLU A 1 177 ? -11.851 -0.718 -11.714 1.00 92.75 177 GLU A C 1
ATOM 1428 O O . GLU A 1 177 ? -12.899 -0.470 -12.316 1.00 92.75 177 GLU A O 1
ATOM 1433 N N . MET A 1 178 ? -11.200 0.206 -10.999 1.00 93.81 178 MET A N 1
ATOM 1434 C CA . MET A 1 178 ? -11.637 1.605 -10.900 1.00 93.81 178 MET A CA 1
ATOM 1435 C C . MET A 1 178 ? -11.352 2.400 -12.175 1.00 93.81 178 MET A C 1
ATOM 1437 O O . MET A 1 178 ? -12.091 3.321 -12.518 1.00 93.81 178 MET A O 1
ATOM 1441 N N . LEU A 1 179 ? -10.283 2.043 -12.887 1.00 95.88 179 LEU A N 1
ATOM 1442 C CA . LEU A 1 179 ? -9.873 2.676 -14.140 1.00 95.88 179 LEU A CA 1
ATOM 1443 C C . LEU A 1 179 ? -10.536 2.040 -15.374 1.00 95.88 179 LEU A C 1
ATOM 1445 O O . LEU A 1 179 ? -10.099 2.272 -16.505 1.00 95.88 179 LEU A O 1
ATOM 1449 N N . LYS A 1 180 ? -11.618 1.273 -15.192 1.00 92.69 180 LYS A N 1
ATOM 1450 C CA . LYS A 1 180 ? -12.425 0.753 -16.303 1.00 92.69 180 LYS A CA 1
ATOM 1451 C C . LYS A 1 180 ? -12.830 1.890 -17.249 1.00 92.69 180 LYS A C 1
ATOM 1453 O O . LYS A 1 180 ? -13.369 2.916 -16.840 1.00 92.69 180 LYS A O 1
ATOM 1458 N N . GLY A 1 181 ? -12.569 1.687 -18.539 1.00 94.56 181 GLY A N 1
ATOM 1459 C CA . GLY A 1 181 ? -12.799 2.676 -19.597 1.00 94.56 181 GLY A CA 1
ATOM 1460 C C . GLY A 1 181 ? -11.539 3.402 -20.076 1.00 94.56 181 GLY A C 1
ATOM 1461 O O . GLY A 1 181 ? -11.598 4.060 -21.112 1.00 94.56 181 GLY A O 1
ATOM 1462 N N . PHE A 1 182 ? -10.408 3.265 -19.379 1.00 97.62 182 PHE A N 1
ATOM 1463 C CA . PHE A 1 182 ? -9.097 3.628 -19.917 1.00 97.62 182 PHE A CA 1
ATOM 1464 C C . PHE A 1 182 ? -8.497 2.488 -20.748 1.00 97.62 182 PHE A C 1
ATOM 1466 O O . PHE A 1 182 ? -8.787 1.314 -20.517 1.00 97.62 182 PHE A O 1
ATOM 1473 N N . ASP A 1 183 ? -7.622 2.840 -21.692 1.00 97.25 183 ASP A N 1
ATOM 1474 C CA . ASP A 1 183 ? -6.689 1.877 -22.277 1.00 97.25 183 ASP A CA 1
ATOM 1475 C C . ASP A 1 183 ? -5.785 1.294 -21.165 1.00 97.25 183 ASP A C 1
ATOM 1477 O O . ASP A 1 183 ? -5.348 2.052 -20.292 1.00 97.25 183 ASP A O 1
ATOM 1481 N N . PRO A 1 184 ? -5.479 -0.017 -21.154 1.00 97.62 184 PRO A N 1
ATOM 1482 C CA . PRO A 1 184 ? -4.681 -0.620 -20.088 1.00 97.62 184 PRO A CA 1
ATOM 1483 C C . PRO A 1 184 ? -3.291 -0.005 -19.890 1.00 97.62 184 PRO A C 1
ATOM 1485 O O . PRO A 1 184 ? -2.803 0.065 -18.760 1.00 97.62 184 PRO A O 1
ATOM 1488 N N . PHE A 1 185 ? -2.639 0.464 -20.959 1.00 98.00 185 PHE A N 1
ATOM 1489 C CA . PHE A 1 185 ? -1.344 1.132 -20.840 1.00 98.00 185 PHE A CA 1
ATOM 1490 C C . PHE A 1 185 ? -1.501 2.528 -20.231 1.00 98.00 185 PHE A C 1
ATOM 1492 O O . PHE A 1 185 ? -0.676 2.923 -19.405 1.00 98.00 185 PHE A O 1
ATOM 1499 N N . ASP A 1 186 ? -2.566 3.254 -20.583 1.00 98.38 186 ASP A N 1
ATOM 1500 C CA . ASP A 1 186 ? -2.909 4.527 -19.939 1.00 98.38 186 ASP A CA 1
ATOM 1501 C C . ASP A 1 186 ? -3.226 4.322 -18.449 1.00 98.38 186 ASP A C 1
ATOM 1503 O O . ASP A 1 186 ? -2.741 5.085 -17.610 1.00 98.38 186 ASP A O 1
ATOM 1507 N N . ALA A 1 187 ? -3.965 3.264 -18.100 1.00 98.44 187 ALA A N 1
ATOM 1508 C CA . ALA A 1 187 ? -4.260 2.899 -16.716 1.00 98.44 187 ALA A CA 1
ATOM 1509 C C . ALA A 1 187 ? -2.983 2.585 -15.917 1.00 98.44 187 ALA A C 1
ATOM 1511 O O . ALA A 1 187 ? -2.830 3.066 -14.793 1.00 98.44 187 ALA A O 1
ATOM 1512 N N . ALA A 1 188 ? -2.024 1.865 -16.514 1.00 98.56 188 ALA A N 1
ATOM 1513 C CA . ALA A 1 188 ? -0.712 1.632 -15.909 1.00 98.56 188 ALA A CA 1
ATOM 1514 C C . ALA A 1 188 ? 0.046 2.937 -15.653 1.00 98.56 188 ALA A C 1
ATOM 1516 O O . ALA A 1 188 ? 0.650 3.088 -14.594 1.00 98.56 188 ALA A O 1
ATOM 1517 N N . VAL A 1 189 ? -0.003 3.905 -16.576 1.00 98.62 189 VAL A N 1
ATOM 1518 C CA . VAL A 1 189 ? 0.621 5.216 -16.344 1.00 98.62 189 VAL A CA 1
ATOM 1519 C C . VAL A 1 189 ? -0.089 5.971 -15.223 1.00 98.62 189 VAL A C 1
ATOM 1521 O O . VAL A 1 189 ? 0.592 6.515 -14.359 1.00 98.62 189 VAL A O 1
ATOM 1524 N N . ILE A 1 190 ? -1.425 5.984 -15.185 1.00 98.75 190 ILE A N 1
ATOM 1525 C CA . ILE A 1 190 ? -2.189 6.624 -14.101 1.00 98.75 190 ILE A CA 1
ATOM 1526 C C . ILE A 1 190 ? -1.777 6.027 -12.752 1.00 98.75 190 ILE A C 1
ATOM 1528 O O . ILE A 1 190 ? -1.291 6.774 -11.900 1.00 98.75 190 ILE A O 1
ATOM 1532 N N . TYR A 1 191 ? -1.839 4.698 -12.613 1.00 98.69 191 TYR A N 1
ATOM 1533 C CA . TYR A 1 191 ? -1.363 3.971 -11.433 1.00 98.69 191 TYR A CA 1
ATOM 1534 C C . TYR A 1 191 ? 0.100 4.288 -11.104 1.00 98.69 191 TYR A C 1
ATOM 1536 O O . TYR A 1 191 ? 0.452 4.517 -9.948 1.00 98.69 191 TYR A O 1
ATOM 1544 N N . GLY A 1 192 ? 0.963 4.372 -12.114 1.00 98.19 192 GLY A N 1
ATOM 1545 C CA . GLY A 1 192 ? 2.359 4.750 -11.942 1.00 98.19 192 GLY A CA 1
ATOM 1546 C C . GLY A 1 192 ? 2.551 6.169 -11.425 1.00 98.19 192 GLY A C 1
ATOM 1547 O O . GLY A 1 192 ? 3.521 6.417 -10.722 1.00 98.19 192 GLY A O 1
ATOM 1548 N N . THR A 1 193 ? 1.634 7.093 -11.723 1.00 98.12 193 THR A N 1
ATOM 1549 C CA . THR A 1 193 ? 1.703 8.467 -11.208 1.00 98.12 193 THR A CA 1
ATOM 1550 C C . THR A 1 193 ? 1.068 8.634 -9.832 1.00 98.12 193 THR A C 1
ATOM 1552 O O . THR A 1 193 ? 1.527 9.483 -9.080 1.00 98.12 193 THR A O 1
ATOM 1555 N N . THR A 1 194 ? 0.041 7.856 -9.472 1.00 97.06 194 THR A N 1
ATOM 1556 C CA . THR A 1 194 ? -0.738 8.064 -8.232 1.00 97.06 194 THR A CA 1
ATOM 1557 C C . THR A 1 194 ? -0.628 6.952 -7.196 1.00 97.06 194 THR A C 1
ATOM 1559 O O . THR A 1 194 ? -0.925 7.177 -6.024 1.00 97.06 194 THR A O 1
ATOM 1562 N N . GLY A 1 195 ? -0.263 5.745 -7.617 1.00 96.62 195 GLY A N 1
ATOM 1563 C CA . GLY A 1 195 ? -0.483 4.507 -6.870 1.00 96.62 195 GLY A CA 1
ATOM 1564 C C . GLY A 1 195 ? -1.964 4.124 -6.843 1.00 96.62 195 GLY A C 1
ATOM 1565 O O . GLY A 1 195 ? -2.793 4.774 -7.483 1.00 96.62 195 GLY A O 1
ATOM 1566 N N . GLY A 1 196 ? -2.306 3.100 -6.061 1.00 96.50 196 GLY A N 1
ATOM 1567 C CA . GLY A 1 196 ? -3.672 2.579 -5.958 1.00 96.50 196 GLY A CA 1
ATOM 1568 C C . GLY A 1 196 ? -4.554 3.240 -4.898 1.00 96.50 196 GLY A C 1
ATOM 1569 O O . GLY A 1 196 ? -5.433 2.599 -4.331 1.00 96.50 196 GLY A O 1
ATOM 1570 N N . THR A 1 197 ? -4.321 4.504 -4.534 1.00 95.62 197 THR A N 1
ATOM 1571 C CA . THR A 1 197 ? -5.224 5.169 -3.575 1.00 95.62 197 THR A CA 1
ATOM 1572 C C . THR A 1 197 ? -6.554 5.485 -4.279 1.00 95.62 197 THR A C 1
ATOM 1574 O O . THR A 1 197 ? -6.529 6.271 -5.226 1.00 95.62 197 THR A O 1
ATOM 1577 N N . PRO A 1 198 ? -7.712 4.969 -3.815 1.00 95.06 198 PRO A N 1
ATOM 1578 C CA . PRO A 1 198 ? -8.997 5.099 -4.509 1.00 95.06 198 PRO A CA 1
ATOM 1579 C C . PRO A 1 198 ? -9.352 6.539 -4.890 1.00 95.06 198 PRO A C 1
ATOM 1581 O O . PRO A 1 198 ? -9.600 6.826 -6.058 1.00 95.06 198 PRO A O 1
ATOM 1584 N N . LEU A 1 199 ? -9.266 7.480 -3.937 1.00 95.06 199 LEU A N 1
ATOM 1585 C CA . LEU A 1 199 ? -9.573 8.891 -4.207 1.00 95.06 199 LEU A CA 1
ATOM 1586 C C . LEU A 1 199 ? -8.687 9.481 -5.315 1.00 95.06 199 LEU A C 1
ATOM 1588 O O . LEU A 1 199 ? -9.112 10.392 -6.018 1.00 95.06 199 LEU A O 1
ATOM 1592 N N . TYR A 1 200 ? -7.449 9.003 -5.457 1.00 96.88 200 TYR A N 1
ATOM 1593 C CA . TYR A 1 200 ? -6.518 9.514 -6.462 1.00 96.88 200 TYR A CA 1
ATOM 1594 C C . TYR A 1 200 ? -6.885 9.003 -7.850 1.00 96.88 200 TYR A C 1
ATOM 1596 O O . TYR A 1 200 ? -6.887 9.782 -8.800 1.00 96.88 200 TYR A O 1
ATOM 1604 N N . LEU A 1 201 ? -7.268 7.732 -7.950 1.00 97.19 201 LEU A N 1
ATOM 1605 C CA . LEU A 1 201 ? -7.744 7.131 -9.193 1.00 97.19 201 LEU A CA 1
ATOM 1606 C C . LEU A 1 201 ? -9.028 7.818 -9.691 1.00 97.19 201 LEU A C 1
ATOM 1608 O O . LEU A 1 201 ? -9.143 8.113 -10.879 1.00 97.19 201 LEU A O 1
ATOM 1612 N N . GLU A 1 202 ? -9.942 8.180 -8.783 1.00 95.44 202 GLU A N 1
ATOM 1613 C CA . GLU A 1 202 ? -11.202 8.879 -9.102 1.00 95.44 202 GLU A CA 1
ATOM 1614 C C . GLU A 1 202 ? -11.020 10.267 -9.740 1.00 95.44 202 GLU A C 1
ATOM 1616 O O . GLU A 1 202 ? -11.956 10.796 -10.343 1.00 95.44 202 GLU A O 1
ATOM 1621 N N . GLN A 1 203 ? -9.833 10.878 -9.638 1.00 96.81 203 GLN A N 1
ATOM 1622 C CA . GLN A 1 203 ? -9.586 12.192 -10.245 1.00 96.81 203 GLN A CA 1
ATOM 1623 C C . GLN A 1 203 ? -9.505 12.126 -11.782 1.00 96.81 203 GLN A C 1
ATOM 1625 O O . GLN A 1 203 ? -9.659 13.144 -12.463 1.00 96.81 203 GLN A O 1
ATOM 1630 N N . PHE A 1 204 ? -9.273 10.939 -12.349 1.0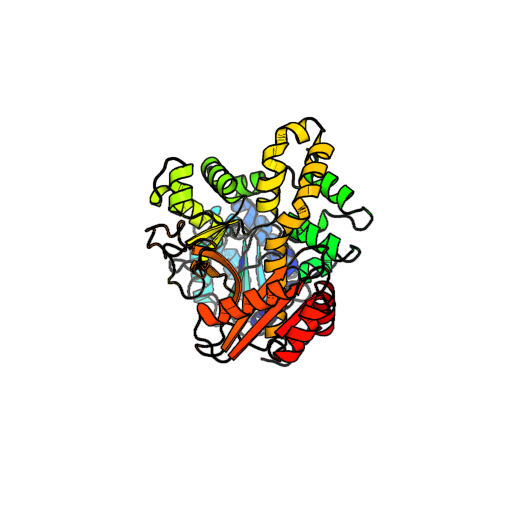0 97.75 204 PHE A N 1
ATOM 1631 C CA . PHE A 1 204 ? -9.028 10.749 -13.776 1.00 97.75 204 PHE A CA 1
ATOM 1632 C C . PHE A 1 204 ? -10.328 10.479 -14.538 1.00 97.75 204 PHE A C 1
ATOM 1634 O O . PHE A 1 204 ? -11.200 9.738 -14.097 1.00 97.75 204 PHE A O 1
ATOM 1641 N N . GLN A 1 205 ? -10.460 11.077 -15.726 1.00 96.62 205 GLN A N 1
ATOM 1642 C CA . GLN A 1 205 ? -11.670 10.971 -16.545 1.00 96.62 205 GLN A CA 1
ATOM 1643 C C . GLN A 1 205 ? -11.418 10.112 -17.794 1.00 96.62 205 GLN A C 1
ATOM 1645 O O . GLN A 1 205 ? -10.659 10.561 -18.661 1.00 96.62 205 GLN A O 1
ATOM 1650 N N . PRO A 1 206 ? -12.087 8.949 -17.953 1.00 95.50 206 PRO A N 1
ATOM 1651 C CA . PRO A 1 206 ? -11.922 8.077 -19.126 1.00 95.50 206 PRO A CA 1
ATOM 1652 C C . PRO A 1 206 ? -12.267 8.757 -20.457 1.00 95.50 206 PRO A C 1
ATOM 1654 O O . PRO A 1 206 ? -11.726 8.437 -21.507 1.00 95.50 206 PRO A O 1
ATOM 1657 N N . SER A 1 207 ? -13.141 9.769 -20.423 1.00 96.50 207 SER A N 1
ATOM 1658 C CA . SER A 1 207 ? -13.512 10.566 -21.601 1.00 96.50 207 SER A CA 1
ATOM 1659 C C . SER A 1 207 ? -12.418 11.530 -22.084 1.00 96.50 207 SER A C 1
ATOM 1661 O O . SER A 1 207 ? -12.613 12.252 -23.067 1.00 96.50 207 SER A O 1
ATOM 1663 N N . LYS A 1 208 ? -11.281 11.609 -21.383 1.00 97.31 208 LYS A N 1
ATOM 1664 C CA . LYS A 1 208 ? -10.136 12.462 -21.716 1.00 97.31 208 LYS A CA 1
ATOM 1665 C C . LYS A 1 208 ? -8.913 11.591 -21.974 1.00 97.31 208 LYS A C 1
ATOM 1667 O O . LYS A 1 208 ? -8.704 10.594 -21.296 1.00 97.31 208 LYS A O 1
ATOM 1672 N N . SER A 1 209 ? -8.064 12.012 -22.910 1.00 97.81 209 SER A N 1
ATOM 1673 C CA . SER A 1 209 ? -6.789 11.328 -23.134 1.00 97.81 209 SER A CA 1
ATOM 1674 C C . SER A 1 209 ? -5.891 11.406 -21.900 1.00 97.81 209 SER A C 1
ATOM 1676 O O . SER A 1 209 ? -5.964 12.377 -21.135 1.00 97.81 209 SER A O 1
ATOM 1678 N N . LEU A 1 210 ? -4.988 10.432 -21.747 1.00 97.81 210 LEU A N 1
ATOM 1679 C CA . LEU A 1 210 ? -3.987 10.408 -20.678 1.00 97.81 210 LEU A CA 1
ATOM 1680 C C . LEU A 1 210 ? -3.281 11.757 -20.517 1.00 97.81 210 LEU A C 1
ATOM 1682 O O . LEU A 1 210 ? -3.252 12.322 -19.428 1.00 97.81 210 LEU A O 1
ATOM 1686 N N . ARG A 1 211 ? -2.799 12.339 -21.620 1.00 98.19 211 ARG A N 1
ATOM 1687 C CA . ARG A 1 211 ? -2.134 13.650 -21.629 1.00 98.19 211 ARG A CA 1
ATOM 1688 C C . ARG A 1 211 ? -2.980 14.761 -21.004 1.00 98.19 211 ARG A C 1
ATOM 1690 O O . ARG A 1 211 ? -2.458 15.605 -20.277 1.00 98.19 211 ARG A O 1
ATOM 1697 N N . VAL A 1 212 ? -4.278 14.795 -21.312 1.00 98.25 212 VAL A N 1
ATOM 1698 C CA . VAL A 1 212 ? -5.194 15.808 -20.771 1.00 98.25 212 VAL A CA 1
ATOM 1699 C C . VAL A 1 212 ? -5.423 15.581 -19.282 1.00 98.25 212 VAL A C 1
ATOM 1701 O O . VAL A 1 212 ? -5.406 16.558 -18.535 1.00 98.25 212 VAL A O 1
ATOM 1704 N N . ASN A 1 213 ? -5.599 14.332 -18.849 1.00 98.25 213 ASN A N 1
ATOM 1705 C CA . ASN A 1 213 ? -5.716 14.015 -17.427 1.00 98.25 213 ASN A CA 1
ATOM 1706 C C . ASN A 1 213 ? -4.438 14.396 -16.666 1.00 98.25 213 ASN A C 1
ATOM 1708 O O . ASN A 1 213 ? -4.510 15.174 -15.719 1.00 98.25 213 ASN A O 1
ATOM 1712 N N . LEU A 1 214 ? -3.260 13.976 -17.141 1.00 98.25 214 LEU A N 1
ATOM 1713 C CA . LEU A 1 214 ? -1.980 14.332 -16.525 1.00 98.25 214 LEU A CA 1
ATOM 1714 C C . LEU A 1 214 ? -1.814 15.850 -16.417 1.00 98.25 214 LEU A C 1
ATOM 1716 O O . LEU A 1 214 ? -1.525 16.365 -15.339 1.00 98.25 214 LEU A O 1
ATOM 1720 N N . TYR A 1 215 ? -2.058 16.594 -17.503 1.00 98.31 215 TYR A N 1
ATOM 1721 C CA . TYR A 1 215 ? -1.991 18.055 -17.464 1.00 98.31 215 TYR A CA 1
ATOM 1722 C C . TYR A 1 215 ? -2.909 18.646 -16.394 1.00 98.31 215 TYR A C 1
ATOM 1724 O O . TYR A 1 215 ? -2.502 19.549 -15.665 1.00 98.31 215 TYR A O 1
ATOM 1732 N N . ARG A 1 216 ? -4.158 18.173 -16.335 1.00 97.56 216 ARG A N 1
ATOM 1733 C CA . ARG A 1 216 ? -5.172 18.722 -15.440 1.00 97.56 216 ARG A CA 1
ATOM 1734 C C . ARG A 1 216 ? -4.842 18.488 -13.979 1.00 97.56 216 ARG A C 1
ATOM 1736 O O . ARG A 1 216 ? -4.935 19.448 -13.221 1.00 97.56 216 ARG A O 1
ATOM 1743 N N . GLU A 1 217 ? -4.461 17.263 -13.638 1.00 98.06 217 GLU A N 1
ATOM 1744 C CA . GLU A 1 217 ? -4.356 16.837 -12.247 1.00 98.06 217 GLU A CA 1
ATOM 1745 C C . GLU A 1 217 ? -2.968 17.097 -11.647 1.00 98.06 217 GLU A C 1
ATOM 1747 O O . GLU A 1 217 ? -2.867 17.365 -10.453 1.00 98.06 217 GLU A O 1
ATOM 1752 N N . TRP A 1 218 ? -1.913 17.123 -12.470 1.00 97.69 218 TRP A N 1
ATOM 1753 C CA . TRP A 1 218 ? -0.530 17.302 -12.011 1.00 97.69 218 TRP A CA 1
ATOM 1754 C C . TRP A 1 218 ? 0.104 18.636 -12.417 1.00 97.69 218 TRP A C 1
ATOM 1756 O O . TRP A 1 218 ? 0.746 19.304 -11.610 1.00 97.69 218 TRP A O 1
ATOM 1766 N N . PHE A 1 219 ? -0.054 19.044 -13.680 1.00 97.69 219 PHE A N 1
ATOM 1767 C CA . PHE A 1 219 ? 0.725 20.145 -14.272 1.00 97.69 219 PHE A CA 1
ATOM 1768 C C . PHE A 1 219 ? -0.051 21.468 -14.340 1.00 97.69 219 PHE A C 1
ATOM 1770 O O . PHE A 1 219 ? 0.164 22.294 -15.235 1.00 97.69 219 PHE A O 1
ATOM 1777 N N . ARG A 1 220 ? -0.954 21.694 -13.383 1.00 95.81 220 ARG A N 1
ATOM 1778 C CA . ARG A 1 220 ? -1.679 22.957 -13.199 1.00 95.81 220 ARG A CA 1
ATOM 1779 C C . ARG A 1 220 ? -1.727 23.324 -11.719 1.00 95.81 220 ARG A C 1
ATOM 1781 O O . ARG A 1 220 ? -1.911 22.429 -10.907 1.00 95.81 220 ARG A O 1
ATOM 1788 N N . PRO A 1 221 ? -1.721 24.622 -11.369 1.00 94.06 221 PRO A N 1
ATOM 1789 C CA . PRO A 1 221 ? -1.850 25.049 -9.971 1.00 94.06 221 PRO A CA 1
ATOM 1790 C C . PRO A 1 221 ? -3.150 24.602 -9.290 1.00 94.06 221 PRO A C 1
ATOM 1792 O O . PRO A 1 221 ? -3.186 24.444 -8.080 1.00 94.06 221 PRO A O 1
ATOM 1795 N N . LEU A 1 222 ? -4.221 24.422 -10.073 1.00 94.12 222 LEU A N 1
ATOM 1796 C CA . LEU A 1 222 ? -5.520 23.927 -9.599 1.00 94.12 222 LEU A CA 1
ATOM 1797 C C . LEU A 1 222 ? -5.657 22.398 -9.702 1.00 94.12 222 LEU A C 1
ATOM 1799 O O . LEU A 1 222 ? -6.742 21.884 -9.453 1.00 94.12 222 LEU A O 1
ATOM 1803 N N . GLY A 1 223 ? -4.619 21.694 -10.158 1.00 96.56 223 GLY A N 1
ATOM 1804 C CA . GLY A 1 223 ? -4.640 20.238 -10.245 1.00 96.56 223 GLY A CA 1
ATOM 1805 C C . GLY A 1 223 ? -4.608 19.623 -8.854 1.00 96.56 223 GLY A C 1
ATOM 1806 O O . GLY A 1 223 ? -3.898 20.127 -7.981 1.00 96.56 223 GLY A O 1
ATOM 1807 N N . PHE A 1 224 ? -5.365 18.544 -8.653 1.00 97.19 224 PHE A N 1
ATOM 1808 C CA . PHE A 1 224 ? -5.495 17.898 -7.348 1.00 97.19 224 PHE A CA 1
ATOM 1809 C C . PHE A 1 224 ? -4.131 17.544 -6.738 1.00 97.19 224 PHE A C 1
ATOM 1811 O O . PHE A 1 224 ? -3.880 17.812 -5.566 1.00 97.19 224 PHE A O 1
ATOM 1818 N N . PHE A 1 225 ? -3.216 17.006 -7.547 1.00 97.44 225 PHE A N 1
ATOM 1819 C CA . PHE A 1 225 ? -1.932 16.499 -7.069 1.00 97.44 225 PHE A CA 1
ATOM 1820 C C . PHE A 1 225 ? -0.827 17.550 -6.982 1.00 97.44 225 PHE A C 1
ATOM 1822 O O . PHE A 1 225 ? 0.279 17.238 -6.539 1.00 97.44 225 PHE A O 1
ATOM 1829 N N . PHE A 1 226 ? -1.091 18.792 -7.397 1.00 96.06 226 PHE A N 1
ATOM 1830 C CA . PHE A 1 226 ? -0.055 19.817 -7.481 1.00 96.06 226 PHE A CA 1
ATOM 1831 C C . PHE A 1 226 ? 0.615 20.104 -6.125 1.00 96.06 226 PHE A C 1
ATOM 1833 O O . PHE A 1 226 ? 1.836 20.234 -6.079 1.00 96.06 226 PHE A O 1
ATOM 1840 N N . ASP A 1 227 ? -0.150 20.139 -5.027 1.00 94.31 227 ASP A N 1
ATOM 1841 C CA . ASP A 1 227 ? 0.366 20.328 -3.654 1.00 94.31 227 ASP A CA 1
ATOM 1842 C C . ASP A 1 227 ? -0.001 19.166 -2.705 1.00 94.31 227 ASP A C 1
ATOM 1844 O O . ASP A 1 227 ? 0.189 19.243 -1.488 1.00 94.31 227 ASP A O 1
ATOM 1848 N N . GLU A 1 228 ? -0.541 18.068 -3.241 1.00 95.38 228 GLU A N 1
ATOM 1849 C CA . GLU A 1 228 ? -1.069 16.969 -2.424 1.00 95.38 228 GLU A CA 1
ATOM 1850 C C . GLU A 1 228 ? 0.010 16.276 -1.570 1.00 95.38 228 GLU A C 1
ATOM 1852 O O . GLU A 1 228 ? -0.210 16.152 -0.365 1.00 95.38 228 GLU A O 1
ATOM 1857 N N . PRO A 1 229 ? 1.199 15.896 -2.085 1.00 94.56 229 PRO A N 1
ATOM 1858 C CA . PRO A 1 229 ? 2.222 15.248 -1.254 1.00 94.56 229 PRO A CA 1
ATOM 1859 C C . PRO A 1 229 ? 2.671 16.110 -0.065 1.00 94.56 229 PRO A C 1
ATOM 1861 O O . PRO A 1 229 ? 2.857 15.612 1.048 1.00 94.56 229 PRO A O 1
ATOM 1864 N N . MET A 1 230 ? 2.792 17.424 -0.271 1.00 93.75 230 MET A N 1
ATOM 1865 C CA . MET A 1 230 ? 3.166 18.371 0.784 1.00 93.75 230 MET A CA 1
ATOM 1866 C C . MET A 1 230 ? 2.021 18.632 1.765 1.00 93.75 230 MET A C 1
ATOM 1868 O O . MET A 1 230 ? 2.259 18.818 2.961 1.00 93.75 230 MET A O 1
ATOM 1872 N N . THR A 1 231 ? 0.776 18.634 1.290 1.00 92.50 231 THR A N 1
ATOM 1873 C CA . THR A 1 231 ? -0.415 18.665 2.149 1.00 92.50 231 THR A CA 1
ATOM 1874 C C . THR A 1 231 ? -0.493 17.420 3.028 1.00 92.50 231 THR A C 1
ATOM 1876 O O . THR A 1 231 ? -0.681 17.552 4.237 1.00 92.50 231 THR A O 1
ATOM 1879 N N . PHE A 1 232 ? -0.260 16.236 2.456 1.00 91.56 232 PHE A N 1
ATOM 1880 C CA . PHE A 1 232 ? -0.205 14.974 3.188 1.00 91.56 232 PHE A CA 1
ATOM 1881 C C . PHE A 1 232 ? 0.867 15.011 4.286 1.00 91.56 232 PHE A C 1
ATOM 1883 O O . PHE A 1 232 ? 0.561 14.770 5.452 1.00 91.56 232 PHE A O 1
ATOM 1890 N N . LEU A 1 233 ? 2.114 15.382 3.956 1.00 91.50 233 LEU A N 1
ATOM 1891 C CA . LEU A 1 233 ? 3.196 15.446 4.948 1.00 91.50 233 LEU A CA 1
ATOM 1892 C C . LEU A 1 233 ? 2.855 16.387 6.108 1.00 91.50 233 LEU A C 1
ATOM 1894 O O . LEU A 1 233 ? 3.008 16.001 7.263 1.00 91.50 233 LEU A O 1
ATOM 1898 N N . ARG A 1 234 ? 2.333 17.588 5.830 1.00 90.81 234 ARG A N 1
ATOM 1899 C CA . ARG A 1 234 ? 1.951 18.561 6.872 1.00 90.81 234 ARG A CA 1
ATOM 1900 C C . ARG A 1 234 ? 0.909 18.031 7.863 1.00 90.81 234 ARG A C 1
ATOM 1902 O O . ARG A 1 234 ? 0.844 18.540 8.977 1.00 90.81 234 ARG A O 1
ATOM 1909 N N . GLN A 1 235 ? 0.099 17.049 7.470 1.00 85.75 235 GLN A N 1
ATOM 1910 C CA . GLN A 1 235 ? -0.903 16.432 8.344 1.00 85.75 235 GLN A CA 1
ATOM 1911 C C . GLN A 1 235 ? -0.338 15.293 9.201 1.00 85.75 235 GLN A C 1
ATOM 1913 O O . GLN A 1 235 ? -0.871 15.030 10.278 1.00 85.75 235 GLN A O 1
ATOM 1918 N N . GLU A 1 236 ? 0.716 14.618 8.740 1.00 84.56 236 GLU A N 1
ATOM 1919 C CA . GLU A 1 236 ? 1.278 13.442 9.414 1.00 84.56 236 GLU A CA 1
ATOM 1920 C C . GLU A 1 236 ? 2.502 13.773 10.283 1.00 84.56 236 GLU A C 1
ATOM 1922 O O . GLU A 1 236 ? 2.773 13.074 11.260 1.00 84.56 236 GLU A O 1
ATOM 1927 N N . VAL A 1 237 ? 3.244 14.847 9.974 1.00 85.69 237 VAL A N 1
ATOM 1928 C CA . VAL A 1 237 ? 4.488 15.193 10.684 1.00 85.69 237 VAL A CA 1
ATOM 1929 C C . VAL A 1 237 ? 4.518 16.644 11.163 1.00 85.69 237 VAL A C 1
ATOM 1931 O O . VAL A 1 237 ? 4.010 17.554 10.516 1.00 85.69 237 VAL A O 1
ATOM 1934 N N . ARG A 1 238 ? 5.187 16.885 12.301 1.00 82.19 238 ARG A N 1
ATOM 1935 C CA . ARG A 1 238 ? 5.293 18.226 12.916 1.00 82.19 238 ARG A CA 1
ATOM 1936 C C . ARG A 1 238 ? 6.134 19.219 12.109 1.00 82.19 238 ARG A C 1
ATOM 1938 O O . ARG A 1 238 ? 5.847 20.409 12.117 1.00 82.19 238 ARG A O 1
ATOM 1945 N N . SER A 1 239 ? 7.210 18.750 11.479 1.00 87.00 239 SER A N 1
ATOM 1946 C CA . SER A 1 239 ? 8.136 19.574 10.694 1.00 87.00 239 SER A CA 1
ATOM 1947 C C . SER A 1 239 ? 8.471 18.848 9.405 1.00 87.00 239 SER A C 1
ATOM 1949 O O . SER A 1 239 ? 8.953 17.722 9.459 1.00 87.00 239 SER A O 1
ATOM 1951 N N . VAL A 1 240 ? 8.209 19.485 8.262 1.00 93.00 240 VAL A N 1
ATOM 1952 C CA . VAL A 1 240 ? 8.304 18.858 6.933 1.00 93.00 240 VAL A CA 1
ATOM 1953 C C . VAL A 1 240 ? 9.710 18.941 6.335 1.00 93.00 240 VAL A C 1
ATOM 1955 O O . VAL A 1 240 ? 10.051 18.110 5.503 1.00 93.00 240 VAL A O 1
ATOM 1958 N N . LYS A 1 241 ? 10.545 19.896 6.772 1.00 92.75 241 LYS A N 1
ATOM 1959 C CA . LYS A 1 241 ? 11.838 20.212 6.135 1.00 92.75 241 LYS A CA 1
ATOM 1960 C C . LYS A 1 241 ? 12.713 18.971 5.915 1.00 92.75 241 LYS A C 1
ATOM 1962 O O . LYS A 1 241 ? 13.032 18.650 4.779 1.00 92.75 241 LYS A O 1
ATOM 1967 N N . THR A 1 242 ? 13.019 18.231 6.980 1.00 92.12 242 THR A N 1
ATOM 1968 C CA . THR A 1 242 ? 13.889 17.047 6.893 1.00 92.12 242 THR A CA 1
ATOM 1969 C C . THR A 1 242 ? 13.298 15.949 6.007 1.00 92.12 242 THR A C 1
ATOM 1971 O O . THR A 1 242 ? 14.025 15.285 5.277 1.00 92.12 242 THR A O 1
ATOM 1974 N N . TYR A 1 243 ? 11.976 15.763 6.040 1.00 95.00 243 TYR A N 1
ATOM 1975 C CA . TYR A 1 243 ? 11.296 14.782 5.191 1.00 95.00 243 TYR A CA 1
ATOM 1976 C C . TYR A 1 243 ? 11.356 15.171 3.719 1.00 95.00 243 TYR A C 1
ATOM 1978 O O . TYR A 1 243 ? 11.625 14.321 2.877 1.00 95.00 243 TYR A O 1
ATOM 1986 N N . TYR A 1 244 ? 11.145 16.451 3.414 1.00 95.56 244 TYR A N 1
ATOM 1987 C CA . TYR A 1 244 ? 11.291 16.977 2.065 1.00 95.56 244 TYR A CA 1
ATOM 1988 C C . TYR A 1 244 ? 12.718 16.760 1.546 1.00 95.56 244 TYR A C 1
ATOM 1990 O O . TYR A 1 244 ? 12.885 16.198 0.467 1.00 95.56 244 TYR A O 1
ATOM 1998 N N . ASP A 1 245 ? 13.738 17.114 2.334 1.00 94.12 245 ASP A N 1
ATOM 1999 C CA . ASP A 1 245 ? 15.140 16.970 1.926 1.00 94.12 245 ASP A CA 1
ATOM 2000 C C . ASP A 1 245 ? 15.517 15.493 1.679 1.00 94.12 245 ASP A C 1
ATOM 2002 O O . ASP A 1 245 ? 16.206 15.175 0.705 1.00 94.12 245 ASP A O 1
ATOM 2006 N N . LEU A 1 246 ? 15.010 14.564 2.501 1.00 95.44 246 LEU A N 1
ATOM 2007 C CA . LEU A 1 246 ? 15.158 13.121 2.274 1.00 95.44 246 LEU A CA 1
ATOM 2008 C C . LEU A 1 246 ? 14.503 12.681 0.956 1.00 95.44 246 LEU A C 1
ATOM 2010 O O . LEU A 1 246 ? 15.127 11.982 0.161 1.00 95.44 246 LEU A O 1
ATOM 2014 N N . LEU A 1 247 ? 13.262 13.099 0.703 1.00 96.38 247 LEU A N 1
ATOM 2015 C CA . LEU A 1 247 ? 12.504 12.689 -0.481 1.00 96.38 247 LEU A CA 1
ATOM 2016 C C . LEU A 1 247 ? 13.082 13.261 -1.781 1.00 96.38 247 LEU A C 1
ATOM 2018 O O . LEU A 1 247 ? 13.107 12.557 -2.787 1.00 96.38 247 LEU A O 1
ATOM 2022 N N . VAL A 1 248 ? 13.631 14.481 -1.762 1.00 94.94 248 VAL A N 1
ATOM 2023 C CA . VAL A 1 248 ? 14.371 15.043 -2.907 1.00 94.94 248 VAL A CA 1
ATOM 2024 C C . VAL A 1 248 ? 15.556 14.153 -3.284 1.00 94.94 248 VAL A C 1
ATOM 2026 O O . VAL A 1 248 ? 15.742 13.850 -4.462 1.00 94.94 248 VAL A O 1
ATOM 2029 N N . ASN A 1 249 ? 16.332 13.694 -2.299 1.00 94.88 249 ASN A N 1
ATOM 2030 C CA . ASN A 1 249 ? 17.494 12.836 -2.545 1.00 94.88 249 ASN A CA 1
ATOM 2031 C C . ASN A 1 249 ? 17.105 11.417 -2.999 1.00 94.88 249 ASN A C 1
ATOM 2033 O O . ASN A 1 249 ? 17.861 10.780 -3.727 1.00 94.88 249 ASN A O 1
ATOM 2037 N N . LEU A 1 250 ? 15.920 10.935 -2.617 1.00 95.19 250 LEU A N 1
ATOM 2038 C CA . LEU A 1 250 ? 15.400 9.614 -2.993 1.00 95.19 250 LEU A CA 1
ATOM 2039 C C . LEU A 1 250 ? 14.638 9.591 -4.330 1.00 95.19 250 LEU A C 1
ATOM 2041 O O . LEU A 1 250 ? 14.315 8.516 -4.835 1.00 95.19 250 LEU A O 1
ATOM 2045 N N . ALA A 1 251 ? 14.345 10.752 -4.922 1.00 90.25 251 ALA A N 1
ATOM 2046 C CA . ALA A 1 251 ? 13.482 10.875 -6.101 1.00 90.25 251 ALA A CA 1
ATOM 2047 C C . ALA A 1 251 ? 13.984 10.105 -7.338 1.00 90.25 251 ALA A C 1
ATOM 2049 O O . ALA A 1 251 ? 13.184 9.713 -8.188 1.00 90.25 251 ALA A O 1
ATOM 2050 N N . ASN A 1 252 ? 15.300 9.889 -7.438 1.00 82.38 252 ASN A N 1
ATOM 2051 C CA . ASN A 1 252 ? 15.953 9.297 -8.609 1.00 82.38 252 ASN A CA 1
ATOM 2052 C C . ASN A 1 252 ? 16.446 7.855 -8.395 1.00 82.38 252 ASN A C 1
ATOM 2054 O O . ASN A 1 252 ? 17.138 7.328 -9.263 1.00 82.38 252 ASN A O 1
ATOM 2058 N N . GLY A 1 253 ? 16.100 7.199 -7.281 1.00 87.50 253 GLY A N 1
ATOM 2059 C CA . GLY A 1 253 ? 16.413 5.783 -7.073 1.00 87.50 253 GLY A CA 1
ATOM 2060 C C . GLY A 1 253 ? 16.812 5.420 -5.646 1.00 87.50 253 GLY A C 1
ATOM 2061 O O . GLY A 1 253 ? 16.552 6.153 -4.695 1.00 87.50 253 GLY A O 1
ATOM 2062 N N . GLY A 1 254 ? 17.419 4.240 -5.508 1.00 87.75 254 GLY A N 1
ATOM 2063 C CA . GLY A 1 254 ? 17.854 3.696 -4.224 1.00 87.75 254 GLY A CA 1
ATOM 2064 C C . GLY A 1 254 ? 19.119 4.346 -3.699 1.00 87.75 254 GLY A C 1
ATOM 2065 O O . GLY A 1 254 ? 20.151 4.299 -4.361 1.00 87.75 254 GLY A O 1
ATOM 2066 N N . VAL A 1 255 ? 19.055 4.884 -2.481 1.00 93.25 255 VAL A N 1
ATOM 2067 C CA . VAL A 1 255 ? 20.186 5.572 -1.841 1.00 93.25 255 VAL A CA 1
ATOM 2068 C C . VAL A 1 255 ? 20.524 4.905 -0.512 1.00 93.25 255 VAL A C 1
ATOM 2070 O O . VAL A 1 255 ? 19.636 4.507 0.249 1.00 93.25 255 VAL A O 1
ATOM 2073 N N . ARG A 1 256 ? 21.817 4.746 -0.214 1.00 92.75 256 ARG A N 1
ATOM 2074 C CA . ARG A 1 256 ? 22.268 4.178 1.067 1.00 92.75 256 ARG A CA 1
ATOM 2075 C C . ARG A 1 256 ? 22.131 5.192 2.198 1.00 92.75 256 ARG A C 1
ATOM 2077 O O . ARG A 1 256 ? 22.237 6.397 1.991 1.00 92.75 256 ARG A O 1
ATOM 2084 N N . LEU A 1 257 ? 22.018 4.701 3.435 1.00 92.75 257 LEU A N 1
ATOM 2085 C CA . LEU A 1 257 ? 21.932 5.566 4.621 1.00 92.75 257 LEU A CA 1
ATOM 2086 C C . LEU A 1 257 ? 23.105 6.554 4.725 1.00 92.75 257 LEU A C 1
ATOM 2088 O O . LEU A 1 257 ? 22.907 7.721 5.040 1.00 92.75 257 LEU A O 1
ATOM 2092 N N . SER A 1 258 ? 24.324 6.084 4.449 1.00 91.44 258 SER A N 1
ATOM 2093 C CA . SER A 1 258 ? 25.531 6.915 4.479 1.00 91.44 258 SER A CA 1
ATOM 2094 C C . SER A 1 258 ? 25.525 7.996 3.400 1.00 91.44 258 SER A C 1
ATOM 2096 O O . SER A 1 258 ? 26.011 9.093 3.633 1.00 91.44 258 SER A O 1
ATOM 2098 N N . GLU A 1 259 ? 24.973 7.694 2.226 1.00 93.12 259 GLU A N 1
ATOM 2099 C CA . GLU A 1 259 ? 24.871 8.644 1.115 1.00 93.12 259 GLU A CA 1
ATOM 2100 C C . GLU A 1 259 ? 23.833 9.728 1.430 1.00 93.12 259 GLU A C 1
ATOM 2102 O O . GLU A 1 259 ? 24.124 10.905 1.241 1.00 93.12 259 GLU A O 1
ATOM 2107 N N . LEU A 1 260 ? 22.684 9.354 2.011 1.00 93.50 260 LEU A N 1
ATOM 2108 C CA . LEU A 1 260 ? 21.688 10.311 2.507 1.00 93.50 260 LEU A CA 1
ATOM 2109 C C . LEU A 1 260 ? 22.260 11.211 3.606 1.00 93.50 260 LEU A C 1
ATOM 2111 O O . LEU A 1 260 ? 22.080 12.423 3.56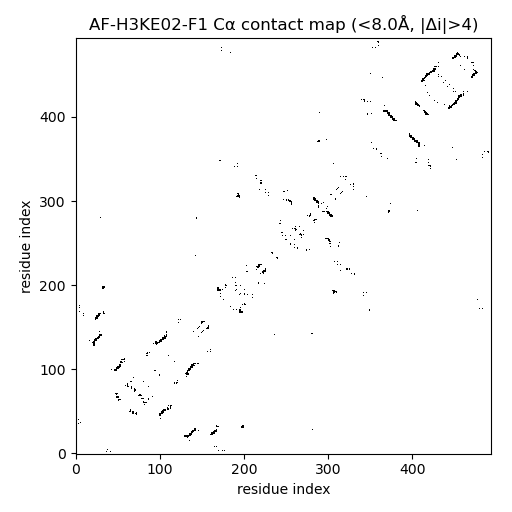3 1.00 93.50 260 LEU A O 1
ATOM 2115 N N . ALA A 1 261 ? 22.964 10.631 4.581 1.00 93.31 261 ALA A N 1
ATOM 2116 C CA . ALA A 1 261 ? 23.572 11.386 5.673 1.00 93.31 261 ALA A CA 1
ATOM 2117 C C . ALA A 1 261 ? 24.591 12.411 5.147 1.00 93.31 261 ALA A C 1
ATOM 2119 O O . ALA A 1 261 ? 24.545 13.575 5.538 1.00 93.31 261 ALA A O 1
ATOM 2120 N N . ASN A 1 262 ? 25.440 12.000 4.199 1.00 94.19 262 ASN A N 1
ATOM 2121 C CA . ASN A 1 262 ? 26.405 12.885 3.549 1.00 94.19 262 ASN A CA 1
ATOM 2122 C C . ASN A 1 262 ? 25.722 13.998 2.739 1.00 94.19 262 ASN A C 1
ATOM 2124 O O . ASN A 1 262 ? 26.139 15.148 2.821 1.00 94.19 262 ASN A O 1
ATOM 2128 N N . ALA A 1 263 ? 24.671 13.681 1.975 1.00 93.12 263 ALA A N 1
ATOM 2129 C CA . ALA A 1 263 ? 23.940 14.668 1.175 1.00 93.12 263 ALA A CA 1
ATOM 2130 C C . ALA A 1 263 ? 23.223 15.725 2.034 1.00 93.12 263 ALA A C 1
ATOM 2132 O O . ALA A 1 263 ? 23.036 16.857 1.595 1.00 93.12 263 ALA A O 1
ATOM 2133 N N . LEU A 1 264 ? 22.836 15.356 3.257 1.00 92.31 264 LEU A N 1
ATOM 2134 C CA . LEU A 1 264 ? 22.158 16.225 4.221 1.00 92.31 264 LEU A CA 1
ATOM 2135 C C . LEU A 1 264 ? 23.105 16.862 5.249 1.00 92.31 264 LEU A C 1
ATOM 2137 O O . LEU A 1 264 ? 22.621 17.480 6.197 1.00 92.31 264 LEU A O 1
ATOM 2141 N N . ASP A 1 265 ? 24.421 16.692 5.085 1.00 93.25 265 ASP A N 1
ATOM 2142 C CA . ASP A 1 265 ? 25.457 17.170 6.011 1.00 93.25 265 ASP A CA 1
ATOM 2143 C C . ASP A 1 265 ? 25.150 16.816 7.480 1.00 93.25 265 ASP A C 1
ATOM 2145 O O . ASP A 1 265 ? 25.124 17.647 8.390 1.00 93.25 265 ASP A O 1
ATOM 2149 N N . THR A 1 266 ? 24.812 15.546 7.714 1.00 93.94 266 THR A N 1
ATOM 2150 C CA . THR A 1 266 ? 24.377 15.056 9.024 1.00 93.94 266 THR A CA 1
ATOM 2151 C C . THR A 1 266 ? 24.851 13.630 9.296 1.00 93.94 266 THR A C 1
ATOM 2153 O O . THR A 1 266 ? 25.529 13.002 8.486 1.00 93.94 266 THR A O 1
ATOM 2156 N N . GLN A 1 267 ? 24.518 13.101 10.474 1.00 92.81 267 GLN A N 1
ATOM 2157 C CA . GLN A 1 267 ? 24.886 11.749 10.886 1.00 92.81 267 GLN A CA 1
ATOM 2158 C C . GLN A 1 267 ? 23.737 10.756 10.649 1.00 92.81 267 GLN A C 1
ATOM 2160 O O . GLN A 1 267 ? 22.576 11.107 10.875 1.00 92.81 267 GLN A O 1
ATOM 2165 N N . PRO A 1 268 ? 24.028 9.484 10.302 1.00 91.06 268 PRO A N 1
ATOM 2166 C CA . PRO A 1 268 ? 23.011 8.449 10.091 1.00 91.06 268 PRO A CA 1
ATOM 2167 C C . PRO A 1 268 ? 21.974 8.328 11.220 1.00 91.06 268 PRO A C 1
ATOM 2169 O O . PRO A 1 268 ? 20.784 8.165 10.962 1.00 91.06 268 PRO A O 1
ATOM 2172 N N . GLY A 1 269 ? 22.408 8.459 12.478 1.00 91.56 269 GLY A N 1
ATOM 2173 C CA . GLY A 1 269 ? 21.517 8.373 13.639 1.00 91.56 269 GLY A CA 1
ATOM 2174 C C . GLY A 1 269 ? 20.492 9.509 13.733 1.00 91.56 269 GLY A C 1
ATOM 2175 O O . GLY A 1 269 ? 19.424 9.304 14.300 1.00 91.56 269 GLY A O 1
ATOM 2176 N N . ALA A 1 270 ? 20.778 10.681 13.158 1.00 91.44 270 ALA A N 1
ATOM 2177 C CA . ALA A 1 270 ? 19.864 11.824 13.170 1.00 91.44 270 ALA A CA 1
ATOM 2178 C C . ALA A 1 270 ? 18.747 11.697 12.120 1.00 91.44 270 ALA A C 1
ATOM 2180 O O . ALA A 1 270 ? 17.645 12.195 12.332 1.00 91.44 270 ALA A O 1
ATOM 2181 N N . ILE A 1 271 ? 19.011 11.008 11.004 1.00 92.00 271 ILE A N 1
ATOM 2182 C CA . ILE A 1 271 ? 18.034 10.806 9.920 1.00 92.00 271 ILE A CA 1
ATOM 2183 C C . ILE A 1 271 ? 17.185 9.549 10.103 1.00 92.00 271 ILE A C 1
ATOM 2185 O O . ILE A 1 271 ? 16.070 9.497 9.587 1.00 92.00 271 ILE A O 1
ATOM 2189 N N . MET A 1 272 ? 17.671 8.555 10.854 1.00 92.81 272 MET A N 1
ATOM 2190 C CA . MET A 1 272 ? 16.976 7.276 11.025 1.00 92.81 272 MET A CA 1
ATOM 2191 C C . MET A 1 272 ? 15.534 7.422 11.553 1.00 92.81 272 MET A C 1
ATOM 2193 O O . MET A 1 272 ? 14.645 6.843 10.937 1.00 92.81 272 MET A O 1
ATOM 2197 N N . PRO A 1 273 ? 15.233 8.260 12.571 1.00 93.12 273 PRO A N 1
ATOM 2198 C CA . PRO A 1 273 ? 13.852 8.437 13.037 1.00 93.12 273 PRO A CA 1
ATOM 2199 C C . PRO A 1 273 ? 12.906 8.990 11.959 1.00 93.12 273 PRO A C 1
ATOM 2201 O O . PRO A 1 273 ? 11.717 8.666 11.927 1.00 93.12 273 PRO A O 1
ATOM 2204 N N . HIS A 1 274 ? 13.427 9.826 11.055 1.00 93.75 274 HIS A N 1
ATOM 2205 C CA . HIS A 1 274 ? 12.665 10.366 9.930 1.00 93.75 274 HIS A CA 1
ATOM 2206 C C . HIS A 1 274 ? 12.440 9.306 8.849 1.00 93.75 274 HIS A C 1
ATOM 2208 O O . HIS A 1 274 ? 11.340 9.204 8.310 1.00 93.75 274 HIS A O 1
ATOM 2214 N N . ILE A 1 275 ? 13.451 8.481 8.573 1.00 94.50 275 ILE A N 1
ATOM 2215 C CA . ILE A 1 275 ? 13.331 7.320 7.686 1.00 94.50 275 ILE A CA 1
ATOM 2216 C C . ILE A 1 275 ? 12.286 6.340 8.229 1.00 94.50 275 ILE A C 1
ATOM 2218 O O . ILE A 1 275 ? 11.369 5.981 7.498 1.00 94.50 275 ILE A O 1
ATOM 2222 N N . ASP A 1 276 ? 12.354 5.976 9.511 1.00 93.00 276 ASP A N 1
ATOM 2223 C CA . ASP A 1 276 ? 11.394 5.067 10.153 1.00 93.00 276 ASP A CA 1
ATOM 2224 C C . ASP A 1 276 ? 9.965 5.616 10.089 1.00 93.00 276 ASP A C 1
ATOM 2226 O O . ASP A 1 276 ? 9.014 4.876 9.826 1.00 93.00 276 ASP A O 1
ATOM 2230 N N . THR A 1 277 ? 9.806 6.932 10.252 1.00 92.06 277 THR A N 1
ATOM 2231 C CA . THR A 1 277 ? 8.510 7.597 10.078 1.00 92.06 277 THR A CA 1
ATOM 2232 C C . THR A 1 277 ? 8.018 7.484 8.632 1.00 92.06 277 THR A C 1
ATOM 2234 O O . THR A 1 277 ? 6.873 7.099 8.415 1.00 92.06 277 THR A O 1
ATOM 2237 N N . LEU A 1 278 ? 8.858 7.756 7.625 1.00 94.62 278 LEU A N 1
ATOM 2238 C CA . LEU A 1 278 ? 8.470 7.624 6.213 1.00 94.62 278 LEU A CA 1
ATOM 2239 C C . LEU A 1 278 ? 8.164 6.171 5.814 1.00 94.62 278 LEU A C 1
ATOM 2241 O O . LEU A 1 278 ? 7.272 5.958 4.994 1.00 94.62 278 LEU A O 1
ATOM 2245 N N . ILE A 1 279 ? 8.863 5.188 6.396 1.00 94.00 279 ILE A N 1
ATOM 2246 C CA . ILE A 1 279 ? 8.569 3.755 6.226 1.00 94.00 279 ILE A CA 1
ATOM 2247 C C . ILE A 1 279 ? 7.213 3.421 6.847 1.00 94.00 279 ILE A C 1
ATOM 2249 O O . ILE A 1 279 ? 6.377 2.786 6.209 1.00 94.00 279 ILE A O 1
ATOM 2253 N N . THR A 1 280 ? 6.960 3.900 8.066 1.00 90.19 280 THR A N 1
ATOM 2254 C CA . THR A 1 280 ? 5.681 3.702 8.768 1.00 90.19 280 THR A CA 1
ATOM 2255 C C . THR A 1 280 ? 4.514 4.307 7.985 1.00 90.19 280 THR A C 1
ATOM 2257 O O . THR A 1 280 ? 3.448 3.703 7.896 1.00 90.19 280 THR A O 1
ATOM 2260 N N . LEU A 1 281 ? 4.722 5.471 7.363 1.00 90.19 281 LEU A N 1
ATOM 2261 C CA . LEU A 1 281 ? 3.744 6.120 6.487 1.00 90.19 281 LEU A CA 1
ATOM 2262 C C . LEU A 1 281 ? 3.610 5.447 5.108 1.00 90.19 281 LEU A C 1
ATOM 2264 O O . LEU A 1 281 ? 2.743 5.845 4.333 1.00 90.19 281 LEU A O 1
ATOM 2268 N N . GLY A 1 282 ? 4.453 4.462 4.782 1.00 92.31 282 GLY A N 1
ATOM 2269 C CA . GLY A 1 282 ? 4.471 3.789 3.480 1.00 92.31 282 GLY A CA 1
ATOM 2270 C C . GLY A 1 282 ? 4.954 4.671 2.325 1.00 92.31 282 GLY A C 1
ATOM 2271 O O . GLY A 1 282 ? 4.680 4.365 1.171 1.00 92.31 282 GLY A O 1
ATOM 2272 N N . ILE A 1 283 ? 5.640 5.782 2.614 1.00 95.25 283 ILE A N 1
ATOM 2273 C CA . ILE A 1 283 ? 6.161 6.703 1.592 1.00 95.25 283 ILE A CA 1
ATOM 2274 C C . ILE A 1 283 ? 7.476 6.172 1.022 1.00 95.25 283 ILE A C 1
ATOM 2276 O O . ILE A 1 283 ? 7.713 6.263 -0.182 1.00 95.25 283 ILE A O 1
ATOM 2280 N N . ILE A 1 284 ? 8.330 5.609 1.878 1.00 96.38 284 ILE A N 1
ATOM 2281 C CA . ILE A 1 284 ? 9.588 4.981 1.468 1.00 96.38 284 ILE A CA 1
ATOM 2282 C C . ILE A 1 284 ? 9.613 3.519 1.906 1.00 96.38 284 ILE A C 1
ATOM 2284 O O . ILE A 1 284 ? 8.983 3.148 2.893 1.00 96.38 284 ILE A O 1
ATOM 2288 N N . ARG A 1 285 ? 10.390 2.701 1.203 1.00 94.31 285 ARG A N 1
ATOM 2289 C CA . ARG A 1 285 ? 10.692 1.321 1.585 1.00 94.31 285 ARG A CA 1
ATOM 2290 C C . ARG A 1 285 ? 12.191 1.119 1.718 1.00 94.31 285 ARG A C 1
ATOM 2292 O O . ARG A 1 285 ? 12.990 1.792 1.064 1.00 94.31 285 ARG A O 1
ATOM 2299 N N . LYS A 1 286 ? 12.558 0.190 2.594 1.00 94.12 286 LYS A N 1
ATOM 2300 C CA . LYS A 1 286 ? 13.924 -0.298 2.749 1.00 94.12 286 LYS A CA 1
ATOM 2301 C C . LYS A 1 286 ? 14.059 -1.574 1.930 1.00 94.12 286 LYS A C 1
ATOM 2303 O O . LYS A 1 286 ? 13.321 -2.522 2.160 1.00 94.12 286 LYS A O 1
ATOM 2308 N N . GLU A 1 287 ? 15.029 -1.605 1.030 1.00 91.12 287 GLU A N 1
ATOM 2309 C CA . GLU A 1 287 ? 15.361 -2.777 0.228 1.00 91.12 287 GLU A CA 1
ATOM 2310 C C . GLU A 1 287 ? 16.745 -3.284 0.631 1.00 91.12 287 GLU A C 1
ATOM 2312 O O . GLU A 1 287 ? 17.672 -2.511 0.894 1.00 91.12 287 GLU A O 1
ATOM 2317 N N . THR A 1 288 ? 16.889 -4.601 0.703 1.00 89.56 288 THR A N 1
ATOM 2318 C CA . THR A 1 288 ? 18.166 -5.278 0.935 1.00 89.56 288 THR A CA 1
ATOM 2319 C C . THR A 1 288 ? 18.326 -6.329 -0.151 1.00 89.56 288 THR A C 1
ATOM 2321 O O . THR A 1 288 ? 17.365 -7.023 -0.462 1.00 89.56 288 THR A O 1
ATOM 2324 N N . ALA A 1 289 ? 19.514 -6.419 -0.753 1.00 88.81 289 ALA A N 1
ATOM 2325 C CA . ALA A 1 289 ? 19.749 -7.383 -1.822 1.00 88.81 289 ALA A CA 1
ATOM 2326 C C . ALA A 1 289 ? 19.460 -8.822 -1.351 1.00 88.81 289 ALA A C 1
ATOM 2328 O O . ALA A 1 289 ? 19.873 -9.204 -0.254 1.00 88.81 289 ALA A O 1
ATOM 2329 N N . HIS A 1 290 ? 18.794 -9.613 -2.194 1.00 87.75 290 HIS A N 1
ATOM 2330 C CA . HIS A 1 290 ? 18.421 -10.994 -1.891 1.00 87.75 290 HIS A CA 1
ATOM 2331 C C . HIS A 1 290 ? 19.610 -11.818 -1.361 1.00 87.75 290 HIS A C 1
ATOM 2333 O O . HIS A 1 290 ? 20.720 -11.757 -1.902 1.00 87.75 290 HIS A O 1
ATOM 2339 N N . GLY A 1 291 ? 19.372 -12.588 -0.295 1.00 82.94 291 GLY A N 1
ATOM 2340 C CA . GLY A 1 291 ? 20.380 -13.408 0.387 1.00 82.94 291 GLY A CA 1
ATOM 2341 C C . GLY A 1 291 ? 21.291 -12.656 1.372 1.00 82.94 291 GLY A C 1
ATOM 2342 O O . GLY A 1 291 ? 22.082 -13.290 2.074 1.00 82.94 291 GLY A O 1
ATOM 2343 N N . GLU A 1 292 ? 21.192 -11.328 1.475 1.00 83.75 292 GLU A N 1
ATOM 2344 C CA . GLU A 1 292 ? 21.929 -10.538 2.468 1.00 83.75 292 GLU A CA 1
ATOM 2345 C C . GLU A 1 292 ? 21.149 -10.387 3.780 1.00 83.75 292 GLU A C 1
ATOM 2347 O O . GLU A 1 292 ? 19.921 -10.373 3.824 1.00 83.75 292 GLU A O 1
ATOM 2352 N N . LYS A 1 293 ? 21.875 -10.195 4.887 1.00 75.75 293 LYS A N 1
ATOM 2353 C CA . LYS A 1 293 ? 21.250 -9.863 6.175 1.00 75.75 293 LYS A CA 1
ATOM 2354 C C . LYS A 1 293 ? 20.689 -8.438 6.152 1.00 75.75 293 LYS A C 1
ATOM 2356 O O . LYS A 1 293 ? 21.306 -7.532 5.587 1.00 75.75 293 LYS A O 1
ATOM 2361 N N . SER A 1 294 ? 19.579 -8.2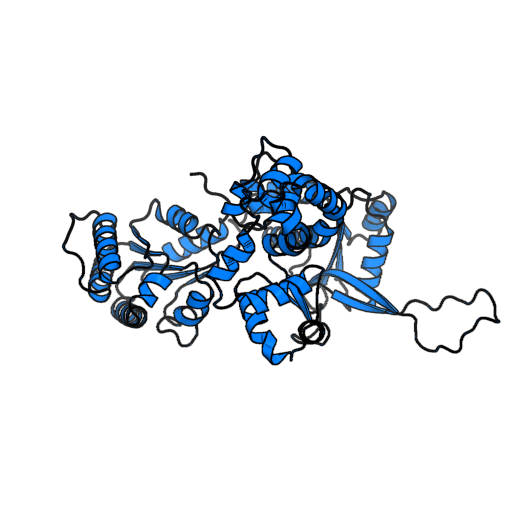15 6.860 1.00 69.62 294 SER A N 1
ATOM 2362 C CA . SER A 1 294 ? 19.044 -6.866 7.094 1.00 69.62 294 SER A CA 1
ATOM 2363 C C . SER A 1 294 ? 20.120 -5.943 7.681 1.00 69.62 294 SER A C 1
ATOM 2365 O O . SER A 1 294 ? 20.894 -6.358 8.545 1.00 69.62 294 SER A O 1
ATOM 2367 N N . ASN A 1 295 ? 20.154 -4.686 7.220 1.00 65.56 295 ASN A N 1
ATOM 2368 C CA . ASN A 1 295 ? 21.168 -3.678 7.574 1.00 65.56 295 ASN A CA 1
ATOM 2369 C C . ASN A 1 295 ? 22.583 -3.969 7.042 1.00 65.56 295 ASN A C 1
ATOM 2371 O O . ASN A 1 295 ? 23.565 -3.434 7.561 1.00 65.56 295 ASN A O 1
ATOM 2375 N N . SER A 1 296 ? 22.721 -4.790 5.997 1.00 79.06 296 SER A N 1
ATOM 2376 C CA . SER A 1 296 ? 23.997 -4.929 5.290 1.00 79.06 296 SER A CA 1
ATOM 2377 C C . SER A 1 296 ? 24.400 -3.621 4.591 1.00 79.06 296 SER A C 1
ATOM 2379 O O . SER A 1 296 ? 23.584 -2.723 4.361 1.00 79.06 296 SER A O 1
ATOM 2381 N N . LYS A 1 297 ? 25.663 -3.537 4.147 1.00 74.31 297 LYS A N 1
ATOM 2382 C CA . LYS A 1 297 ? 26.150 -2.444 3.279 1.00 74.31 297 LYS A CA 1
ATOM 2383 C C . LYS A 1 297 ? 25.399 -2.349 1.939 1.00 74.31 297 LYS A C 1
ATOM 2385 O O . LYS A 1 297 ? 25.541 -1.350 1.239 1.00 74.31 297 LYS A O 1
ATOM 2390 N N . LYS A 1 298 ? 24.609 -3.369 1.583 1.00 76.94 298 LYS A N 1
ATOM 2391 C CA . LYS A 1 298 ? 23.715 -3.400 0.420 1.00 76.94 298 LYS A CA 1
ATOM 2392 C C . LYS A 1 298 ? 22.263 -3.096 0.812 1.00 76.94 298 LYS A C 1
ATOM 2394 O O . LYS A 1 298 ? 21.347 -3.631 0.210 1.00 76.94 298 LYS A O 1
ATOM 2399 N N . THR A 1 299 ? 22.049 -2.266 1.829 1.00 87.69 299 THR A N 1
ATOM 2400 C CA . THR A 1 299 ? 20.726 -1.717 2.148 1.00 87.69 299 THR A CA 1
ATOM 2401 C C . THR A 1 299 ? 20.551 -0.379 1.437 1.00 87.69 299 THR A C 1
ATOM 2403 O O . THR A 1 299 ? 21.422 0.488 1.543 1.00 87.69 299 THR A O 1
ATOM 2406 N N . GLN A 1 300 ? 19.426 -0.193 0.753 1.00 92.69 300 GLN A N 1
ATOM 2407 C CA . GLN A 1 300 ? 19.032 1.072 0.133 1.00 92.69 300 GLN A CA 1
ATOM 2408 C C . GLN A 1 300 ? 17.622 1.470 0.578 1.00 92.69 300 GLN A C 1
ATOM 2410 O O . GLN A 1 300 ? 16.799 0.619 0.910 1.00 92.69 300 GLN A O 1
ATOM 2415 N N . TYR A 1 301 ? 17.346 2.770 0.566 1.00 95.19 301 TYR A N 1
ATOM 2416 C CA . TYR A 1 301 ? 16.005 3.323 0.741 1.00 95.19 301 TYR A CA 1
ATOM 2417 C C . TYR A 1 301 ? 15.512 3.860 -0.597 1.00 95.19 301 TYR A C 1
ATOM 2419 O O . TYR A 1 301 ? 16.300 4.430 -1.350 1.00 95.19 301 TYR A O 1
ATOM 2427 N N . ARG A 1 302 ? 14.226 3.667 -0.894 1.00 95.25 302 ARG A N 1
ATOM 2428 C CA . ARG A 1 302 ? 13.564 4.119 -2.129 1.00 95.25 302 ARG A CA 1
ATOM 2429 C C . ARG A 1 302 ? 12.197 4.695 -1.804 1.00 95.25 302 ARG A C 1
ATOM 2431 O O . ARG A 1 302 ? 11.559 4.235 -0.860 1.00 95.25 302 ARG A O 1
ATOM 2438 N N . ILE A 1 303 ? 11.727 5.661 -2.592 1.00 96.88 303 ILE A N 1
ATOM 2439 C CA . ILE A 1 303 ? 10.321 6.081 -2.526 1.00 96.88 303 ILE A CA 1
ATOM 2440 C C . ILE A 1 303 ? 9.458 4.927 -3.044 1.00 96.88 303 ILE A C 1
ATOM 2442 O O . ILE A 1 303 ? 9.652 4.478 -4.171 1.00 96.88 303 ILE A O 1
ATOM 2446 N N . ALA A 1 304 ? 8.546 4.450 -2.201 1.00 94.62 304 ALA A N 1
ATOM 2447 C CA . ALA A 1 304 ? 7.602 3.378 -2.506 1.00 94.62 304 ALA A CA 1
ATOM 2448 C C . ALA A 1 304 ? 6.259 3.925 -3.007 1.00 94.62 304 ALA A C 1
ATOM 2450 O O . ALA A 1 304 ? 5.584 3.282 -3.798 1.00 94.62 304 ALA A O 1
ATOM 2451 N N . ASP A 1 305 ? 5.869 5.115 -2.545 1.00 96.31 305 ASP A N 1
ATOM 2452 C CA . ASP A 1 305 ? 4.619 5.745 -2.951 1.00 96.31 305 ASP A CA 1
ATOM 2453 C C . ASP A 1 305 ? 4.772 6.448 -4.311 1.00 96.31 305 ASP A C 1
ATOM 2455 O O . ASP A 1 305 ? 5.552 7.394 -4.468 1.00 96.31 305 ASP A O 1
ATOM 2459 N N . ASN A 1 306 ? 3.993 5.992 -5.292 1.00 96.94 306 ASN A N 1
ATOM 2460 C CA . ASN A 1 306 ? 4.010 6.499 -6.664 1.00 96.94 306 ASN A CA 1
ATOM 2461 C C . ASN A 1 306 ? 3.660 7.992 -6.770 1.00 96.94 306 ASN A C 1
ATOM 2463 O O . ASN A 1 306 ? 4.322 8.704 -7.526 1.00 96.94 306 ASN A O 1
ATOM 2467 N N . MET A 1 307 ? 2.706 8.496 -5.975 1.00 97.31 307 MET A N 1
ATOM 2468 C CA . MET A 1 307 ? 2.347 9.919 -5.956 1.00 97.31 307 MET A CA 1
ATOM 2469 C C . MET A 1 307 ? 3.534 10.771 -5.509 1.00 97.31 307 MET A C 1
ATOM 2471 O O . MET A 1 307 ? 3.883 11.758 -6.161 1.00 97.31 307 MET A O 1
ATOM 2475 N N . PHE A 1 308 ? 4.191 10.372 -4.419 1.00 97.50 308 PHE A N 1
ATOM 2476 C CA . PHE A 1 308 ? 5.395 11.044 -3.940 1.00 97.50 308 PHE A CA 1
ATOM 2477 C C . PHE A 1 308 ? 6.516 10.969 -4.975 1.00 97.50 308 PHE A C 1
ATOM 2479 O O . PHE A 1 308 ? 7.117 11.993 -5.304 1.00 97.50 308 PHE A O 1
ATOM 2486 N N . ARG A 1 309 ? 6.774 9.786 -5.540 1.00 97.06 309 ARG A N 1
ATOM 2487 C CA . ARG A 1 309 ? 7.838 9.597 -6.529 1.00 97.06 309 ARG A CA 1
ATOM 2488 C C . ARG A 1 309 ? 7.598 10.472 -7.759 1.00 97.06 309 ARG A C 1
ATOM 2490 O O . ARG A 1 309 ? 8.481 11.232 -8.134 1.00 97.06 309 ARG A O 1
ATOM 2497 N N . PHE A 1 310 ? 6.398 10.435 -8.344 1.00 97.44 310 PHE A N 1
ATOM 2498 C CA . PHE A 1 310 ? 6.053 11.252 -9.512 1.00 97.44 310 PHE A CA 1
ATOM 2499 C C . PHE A 1 310 ? 6.215 12.749 -9.227 1.00 97.44 310 PHE A C 1
ATOM 2501 O O . PHE A 1 310 ? 6.811 13.483 -10.022 1.00 97.44 310 PHE A O 1
ATOM 2508 N N . TRP A 1 311 ? 5.735 13.200 -8.066 1.00 97.75 311 TRP A N 1
ATOM 2509 C CA . TRP A 1 311 ? 5.809 14.601 -7.679 1.00 97.75 311 TRP A CA 1
ATOM 2510 C C . TRP A 1 311 ? 7.251 15.084 -7.515 1.00 97.75 311 TRP A C 1
ATOM 2512 O O . TRP A 1 311 ? 7.625 16.101 -8.101 1.00 97.75 311 TRP A O 1
ATOM 2522 N N . PHE A 1 312 ? 8.083 14.347 -6.774 1.00 96.69 312 PHE A N 1
ATOM 2523 C CA . PHE A 1 312 ? 9.480 14.726 -6.551 1.00 96.69 312 PHE A CA 1
ATOM 2524 C C . PHE A 1 312 ? 10.339 14.602 -7.819 1.00 96.69 312 PHE A C 1
ATOM 2526 O O . PHE A 1 312 ? 11.273 15.391 -7.988 1.00 96.69 312 PHE A O 1
ATOM 2533 N N . THR A 1 313 ? 10.004 13.690 -8.737 1.00 94.75 313 THR A N 1
ATOM 2534 C CA . THR A 1 313 ? 10.694 13.564 -10.028 1.00 94.75 313 THR A CA 1
ATOM 2535 C C . THR A 1 313 ? 10.318 14.689 -11.003 1.00 94.75 313 THR A C 1
ATOM 2537 O O . THR A 1 313 ? 11.212 15.284 -11.600 1.00 94.75 313 THR A O 1
ATOM 2540 N N . PHE A 1 314 ? 9.029 15.019 -11.170 1.00 94.75 314 PHE A N 1
ATOM 2541 C CA . PHE A 1 314 ? 8.578 15.886 -12.277 1.00 94.75 314 PHE A CA 1
ATOM 2542 C C . PHE A 1 314 ? 7.948 17.216 -11.868 1.00 94.75 314 PHE A C 1
ATOM 2544 O O . PHE A 1 314 ? 8.063 18.200 -12.601 1.00 94.75 314 PHE A O 1
ATOM 2551 N N . ILE A 1 315 ? 7.261 17.268 -10.729 1.00 96.12 315 ILE A N 1
ATOM 2552 C CA . ILE A 1 315 ? 6.472 18.443 -10.334 1.00 96.12 315 ILE A CA 1
ATOM 2553 C C . ILE A 1 315 ? 7.316 19.404 -9.518 1.00 96.12 315 ILE A C 1
ATOM 2555 O O . ILE A 1 315 ? 7.347 20.596 -9.818 1.00 96.12 315 ILE A O 1
ATOM 2559 N N . ASN A 1 316 ? 8.061 18.883 -8.545 1.00 93.94 316 ASN A N 1
ATOM 2560 C CA . ASN A 1 316 ? 8.859 19.680 -7.626 1.00 93.94 316 ASN A CA 1
ATOM 2561 C C . ASN A 1 316 ? 9.830 20.617 -8.363 1.00 93.94 316 ASN A C 1
ATOM 2563 O O . ASN A 1 316 ? 9.834 21.830 -8.144 1.00 93.94 316 ASN A O 1
ATOM 2567 N N . GLN A 1 317 ? 10.585 20.060 -9.317 1.00 85.69 317 GLN A N 1
ATOM 2568 C CA . GLN A 1 317 ? 11.582 20.786 -10.112 1.00 85.69 317 GLN A CA 1
ATOM 2569 C C . GLN A 1 317 ? 10.955 21.866 -11.014 1.00 85.69 317 GLN A C 1
ATOM 2571 O O . GLN A 1 317 ? 11.586 22.880 -11.309 1.00 85.69 317 GLN A O 1
ATOM 2576 N N . GLY A 1 318 ? 9.708 21.661 -11.453 1.00 87.94 318 GLY A N 1
ATOM 2577 C CA . GLY A 1 318 ? 8.973 22.549 -12.358 1.00 87.94 318 GLY A CA 1
ATOM 2578 C C . GLY A 1 318 ? 7.919 23.431 -11.682 1.00 87.94 318 GLY A C 1
ATOM 2579 O O . GLY A 1 318 ? 7.195 24.142 -12.383 1.00 87.94 318 GLY A O 1
ATOM 2580 N N . SER A 1 319 ? 7.810 23.399 -10.352 1.00 91.00 319 SER A N 1
ATOM 2581 C CA . SER A 1 319 ? 6.702 23.990 -9.583 1.00 91.00 319 SER A CA 1
ATOM 2582 C C . SER A 1 319 ? 6.484 25.477 -9.888 1.00 91.00 319 SER A C 1
ATOM 2584 O O . SER A 1 319 ? 5.365 25.887 -10.208 1.00 91.00 319 SER A O 1
ATOM 2586 N N . SER A 1 320 ? 7.556 26.274 -9.922 1.00 93.06 320 SER A N 1
ATOM 2587 C CA . SER A 1 320 ? 7.507 27.695 -10.296 1.00 93.06 320 SER A CA 1
ATOM 2588 C C . SER A 1 320 ? 6.965 27.920 -11.712 1.00 93.06 320 SER A C 1
ATOM 2590 O O . SER A 1 320 ? 6.165 28.825 -11.939 1.00 93.06 320 SER A O 1
ATOM 2592 N N . GLN A 1 321 ? 7.351 27.086 -12.681 1.00 94.31 321 GLN A N 1
ATOM 2593 C CA . GLN A 1 321 ? 6.857 27.201 -14.058 1.00 94.31 321 GLN A CA 1
ATOM 2594 C C . GLN A 1 321 ? 5.382 26.801 -14.164 1.00 94.31 321 GLN A C 1
ATOM 2596 O O . GLN A 1 321 ? 4.617 27.441 -14.887 1.00 94.31 321 GLN A O 1
ATOM 2601 N N . ILE A 1 322 ? 4.955 25.782 -13.417 1.00 94.19 322 ILE A N 1
ATOM 2602 C CA . ILE A 1 322 ? 3.545 25.382 -13.347 1.00 94.19 322 ILE A CA 1
ATOM 2603 C C . ILE A 1 322 ? 2.697 26.517 -12.750 1.00 94.19 322 ILE A C 1
ATOM 2605 O O . ILE A 1 322 ? 1.654 26.847 -13.320 1.00 94.19 322 ILE A O 1
ATOM 2609 N N . MET A 1 323 ? 3.175 27.179 -11.687 1.00 92.69 323 MET A N 1
ATOM 2610 C CA . MET A 1 323 ? 2.537 28.369 -11.096 1.00 92.69 323 MET A CA 1
ATOM 2611 C C . MET A 1 323 ? 2.380 29.516 -12.096 1.00 92.69 323 MET A C 1
ATOM 2613 O O . MET A 1 323 ? 1.319 30.136 -12.174 1.00 92.69 323 MET A O 1
ATOM 2617 N N . LEU A 1 324 ? 3.389 29.737 -12.940 1.00 93.06 324 LEU A N 1
ATOM 2618 C CA . LEU A 1 324 ? 3.350 30.712 -14.036 1.00 93.06 324 LEU A CA 1
ATOM 2619 C C . LEU A 1 324 ? 2.521 30.247 -15.250 1.00 93.06 324 LEU A C 1
ATOM 2621 O O . LEU A 1 324 ? 2.588 30.855 -16.314 1.00 93.06 324 LEU A O 1
ATOM 2625 N N . LYS A 1 325 ? 1.714 29.186 -15.101 1.00 90.94 325 LYS A N 1
ATOM 2626 C CA . LYS A 1 325 ? 0.844 28.595 -16.134 1.00 90.94 325 LYS A CA 1
ATOM 2627 C C . LYS A 1 325 ? 1.596 27.976 -17.324 1.00 90.94 325 LYS A C 1
ATOM 2629 O O . LYS A 1 325 ? 0.967 27.610 -18.317 1.00 90.94 325 LYS A O 1
ATOM 2634 N N . ASN A 1 326 ? 2.899 27.726 -17.188 1.00 92.44 326 ASN A N 1
ATOM 2635 C CA . ASN A 1 326 ? 3.741 27.053 -18.186 1.00 92.44 326 ASN A CA 1
ATOM 2636 C C . ASN A 1 326 ? 3.780 25.521 -18.021 1.00 92.44 326 ASN A C 1
ATOM 2638 O O . ASN A 1 326 ? 4.666 24.850 -18.552 1.00 92.44 326 ASN A O 1
ATOM 2642 N N . GLY A 1 327 ? 2.808 24.927 -17.320 1.00 95.12 327 GLY A N 1
ATOM 2643 C CA . GLY A 1 327 ? 2.806 23.493 -17.006 1.00 95.12 327 GLY A CA 1
ATOM 2644 C C . GLY A 1 327 ? 2.801 22.552 -18.219 1.00 95.12 327 GLY A C 1
ATOM 2645 O O . GLY A 1 327 ? 3.283 21.430 -18.119 1.00 95.12 327 GLY A O 1
ATOM 2646 N N . ARG A 1 328 ? 2.358 23.010 -19.401 1.00 96.31 328 ARG A N 1
ATOM 2647 C CA . ARG A 1 328 ? 2.441 22.220 -20.648 1.00 96.31 328 ARG A CA 1
ATOM 2648 C C . ARG A 1 328 ? 3.884 21.893 -21.043 1.00 96.31 328 ARG A C 1
ATOM 2650 O O . ARG A 1 328 ? 4.139 20.815 -21.569 1.00 96.31 328 ARG A O 1
ATOM 2657 N N . THR A 1 329 ? 4.817 22.811 -20.791 1.00 95.62 329 THR A N 1
ATOM 2658 C CA . THR A 1 329 ? 6.243 22.607 -21.079 1.00 95.62 329 THR A CA 1
ATOM 2659 C C . THR A 1 329 ? 6.829 21.545 -20.156 1.00 95.62 329 THR A C 1
ATOM 2661 O O . THR A 1 329 ? 7.537 20.656 -20.622 1.00 95.62 329 THR A O 1
ATOM 2664 N N . ILE A 1 330 ? 6.476 21.599 -18.869 1.00 96.62 330 ILE A N 1
ATOM 2665 C CA . ILE A 1 330 ? 6.919 20.617 -17.874 1.00 96.62 330 ILE A CA 1
ATOM 2666 C C . ILE A 1 330 ? 6.322 19.240 -18.177 1.00 96.62 330 ILE A C 1
ATOM 2668 O O . ILE A 1 330 ? 7.055 18.256 -18.185 1.00 96.62 330 ILE A O 1
ATOM 2672 N N . LEU A 1 331 ? 5.037 19.172 -18.546 1.00 97.31 331 LEU A N 1
ATOM 2673 C CA . LEU A 1 331 ? 4.409 17.929 -18.996 1.00 97.31 331 LEU A CA 1
ATOM 2674 C C . LEU A 1 331 ? 5.143 17.327 -20.198 1.00 97.31 331 LEU A C 1
ATOM 2676 O O . LEU A 1 331 ? 5.449 16.145 -20.176 1.00 97.31 331 LEU A O 1
ATOM 2680 N N . LYS A 1 332 ? 5.483 18.122 -21.221 1.00 96.88 332 LYS A N 1
ATOM 2681 C CA . LYS A 1 332 ? 6.216 17.615 -22.394 1.00 96.88 332 LYS A CA 1
ATOM 2682 C C . LYS A 1 332 ? 7.581 17.025 -22.016 1.00 96.88 332 LYS A C 1
ATOM 2684 O O . LYS A 1 332 ? 7.995 16.026 -22.598 1.00 96.88 332 LYS A O 1
ATOM 2689 N N . ALA A 1 333 ? 8.280 17.636 -21.059 1.00 95.19 333 ALA A N 1
ATOM 2690 C CA . ALA A 1 333 ? 9.544 17.112 -20.549 1.00 95.19 333 ALA A CA 1
ATOM 2691 C C . ALA A 1 333 ? 9.346 15.811 -19.749 1.00 95.19 333 ALA A C 1
ATOM 2693 O O . ALA A 1 333 ? 10.119 14.871 -19.923 1.00 95.19 333 ALA A O 1
ATOM 2694 N N . ALA A 1 334 ? 8.292 15.737 -18.929 1.00 95.50 334 ALA A N 1
ATOM 2695 C CA . ALA A 1 334 ? 7.925 14.528 -18.196 1.00 95.50 334 ALA A CA 1
ATOM 2696 C C . ALA A 1 334 ? 7.535 13.385 -19.148 1.00 95.50 334 ALA A C 1
ATOM 2698 O O . ALA A 1 334 ? 8.031 12.274 -18.997 1.00 95.50 334 ALA A O 1
ATOM 2699 N N . GLU A 1 335 ? 6.736 13.663 -20.186 1.00 95.94 335 GLU A N 1
ATOM 2700 C CA . GLU A 1 335 ? 6.320 12.697 -21.215 1.00 95.94 335 GLU A CA 1
ATOM 2701 C C . GLU A 1 335 ? 7.517 12.002 -21.882 1.00 95.94 335 GLU A C 1
ATOM 2703 O O . GLU A 1 335 ? 7.472 10.798 -22.122 1.00 95.94 335 GLU A O 1
ATOM 2708 N N . ALA A 1 336 ? 8.614 12.727 -22.124 1.00 95.38 336 ALA A N 1
ATOM 2709 C CA . ALA A 1 336 ? 9.834 12.157 -22.697 1.00 95.38 336 ALA A CA 1
ATOM 2710 C C . ALA A 1 336 ? 10.557 11.176 -21.752 1.00 95.38 336 ALA A C 1
ATOM 2712 O O . ALA A 1 336 ? 11.287 10.304 -22.214 1.00 95.38 336 ALA A O 1
ATOM 2713 N N . GLN A 1 337 ? 10.357 11.311 -20.439 1.00 95.00 337 GLN A N 1
ATOM 2714 C CA . GLN A 1 337 ? 10.988 10.481 -19.408 1.00 95.00 337 GLN A CA 1
ATOM 2715 C C . GLN A 1 337 ? 10.046 9.410 -18.836 1.00 95.00 337 GLN A C 1
ATOM 2717 O O . GLN A 1 337 ? 10.511 8.505 -18.141 1.00 95.00 337 GLN A O 1
ATOM 2722 N N . LEU A 1 338 ? 8.743 9.472 -19.148 1.00 94.69 338 LEU A N 1
ATOM 2723 C CA . LEU A 1 338 ? 7.732 8.521 -18.675 1.00 94.69 338 LEU A CA 1
ATOM 2724 C C . LEU A 1 338 ? 8.111 7.049 -18.918 1.00 94.69 338 LEU A C 1
ATOM 2726 O O . LEU A 1 338 ? 7.951 6.267 -17.983 1.00 94.69 338 LEU A O 1
ATOM 2730 N N . PRO A 1 339 ? 8.643 6.632 -20.088 1.00 93.62 339 PRO A N 1
ATOM 2731 C CA . PRO A 1 339 ? 9.023 5.233 -20.294 1.00 93.62 339 PRO A CA 1
ATOM 2732 C C . PRO A 1 339 ? 10.052 4.729 -19.273 1.00 93.62 339 PRO A C 1
ATOM 2734 O O . PRO A 1 339 ? 9.886 3.646 -18.721 1.00 93.62 339 PRO A O 1
ATOM 2737 N N . THR A 1 340 ? 11.072 5.537 -18.967 1.00 93.94 340 THR A N 1
ATOM 2738 C CA . THR A 1 340 ? 12.090 5.209 -17.956 1.00 93.94 340 THR A CA 1
ATOM 2739 C C . THR A 1 340 ? 11.501 5.234 -16.549 1.00 93.94 340 THR A C 1
ATOM 2741 O O . THR A 1 340 ? 11.760 4.335 -15.752 1.00 93.94 340 THR A O 1
ATOM 2744 N N . TYR A 1 341 ? 10.672 6.236 -16.243 1.00 95.69 341 TYR A N 1
ATOM 2745 C CA . TYR A 1 341 ? 9.992 6.351 -14.952 1.00 95.69 341 TYR A CA 1
ATOM 2746 C C . TYR A 1 341 ? 9.111 5.130 -14.643 1.00 95.69 341 TYR A C 1
ATOM 2748 O O . TYR A 1 341 ? 9.105 4.639 -13.511 1.00 95.69 341 TYR A O 1
ATOM 2756 N N . MET A 1 342 ? 8.417 4.620 -15.660 1.00 97.56 342 MET A N 1
ATOM 2757 C CA . MET A 1 342 ? 7.532 3.464 -15.559 1.00 97.56 342 MET A CA 1
ATOM 2758 C C . MET A 1 342 ? 8.264 2.134 -15.361 1.00 97.56 342 MET A C 1
ATOM 2760 O O . MET A 1 342 ? 7.606 1.173 -14.993 1.00 97.56 342 MET A O 1
ATOM 2764 N N . GLY A 1 343 ? 9.589 2.051 -15.544 1.00 96.00 343 GLY A N 1
ATOM 2765 C CA . GLY A 1 343 ? 10.354 0.812 -15.331 1.00 96.00 343 GLY A CA 1
ATOM 2766 C C . GLY A 1 343 ? 10.120 0.200 -13.941 1.00 96.00 343 GLY A C 1
ATOM 2767 O O . GLY A 1 343 ? 9.522 -0.869 -13.863 1.00 96.00 343 GLY A O 1
ATOM 2768 N N . PRO A 1 344 ? 10.461 0.909 -12.847 1.00 94.81 344 PRO A N 1
ATOM 2769 C CA . PRO A 1 344 ? 10.188 0.431 -11.490 1.00 94.81 344 PRO A CA 1
ATOM 2770 C C . PRO A 1 344 ? 8.702 0.237 -11.162 1.00 94.81 344 PRO A C 1
ATOM 2772 O O . PRO A 1 344 ? 8.362 -0.633 -10.373 1.00 94.81 344 PRO A O 1
ATOM 2775 N N . VAL A 1 345 ? 7.802 1.012 -11.781 1.00 97.38 345 VAL A N 1
ATOM 2776 C CA . VAL A 1 345 ? 6.351 0.795 -11.615 1.00 97.38 345 VAL A CA 1
ATOM 2777 C C . VAL A 1 345 ? 5.948 -0.539 -12.234 1.00 97.38 345 VAL A C 1
ATOM 2779 O O . VAL A 1 345 ? 5.171 -1.285 -11.655 1.00 97.38 345 VAL A O 1
ATOM 2782 N N . PHE A 1 346 ? 6.480 -0.851 -13.414 1.00 98.50 346 PHE A N 1
ATOM 2783 C CA . PHE A 1 346 ? 6.193 -2.096 -14.105 1.00 98.50 346 PHE A CA 1
ATOM 2784 C C . PHE A 1 346 ? 6.750 -3.304 -13.355 1.00 98.50 346 PHE A C 1
ATOM 2786 O O . PHE A 1 346 ? 6.104 -4.342 -13.336 1.00 98.50 346 PHE A O 1
ATOM 2793 N N . GLU A 1 347 ? 7.900 -3.170 -12.695 1.00 97.69 347 GLU A N 1
ATOM 2794 C CA . GLU A 1 347 ? 8.396 -4.199 -11.776 1.00 97.69 347 GLU A CA 1
ATOM 2795 C C . GLU A 1 347 ? 7.410 -4.453 -10.627 1.00 97.69 347 GLU A C 1
ATOM 2797 O O . GLU A 1 347 ? 7.131 -5.610 -10.327 1.00 97.69 347 GLU A O 1
ATOM 2802 N N . ASP A 1 348 ? 6.848 -3.400 -10.021 1.00 97.12 348 ASP A N 1
ATOM 2803 C CA . ASP A 1 348 ? 5.824 -3.532 -8.976 1.00 97.12 348 ASP A CA 1
ATOM 2804 C C . ASP A 1 348 ? 4.541 -4.199 -9.534 1.00 97.12 348 ASP A C 1
ATOM 2806 O O . ASP A 1 348 ? 4.037 -5.139 -8.929 1.00 97.12 348 ASP A O 1
ATOM 2810 N N . ILE A 1 349 ? 4.098 -3.855 -10.753 1.00 98.56 349 ILE A N 1
ATOM 2811 C CA . ILE A 1 349 ? 2.983 -4.545 -11.444 1.00 98.56 349 ILE A CA 1
ATOM 2812 C C . ILE A 1 349 ? 3.284 -6.040 -11.662 1.00 98.56 349 ILE A C 1
ATOM 2814 O O . ILE A 1 349 ? 2.416 -6.894 -11.482 1.00 98.56 349 ILE A O 1
ATOM 2818 N N . CYS A 1 350 ? 4.515 -6.383 -12.051 1.00 98.69 350 CYS A N 1
ATOM 2819 C CA . CYS A 1 350 ? 4.918 -7.777 -12.243 1.00 98.69 350 CYS A CA 1
ATOM 2820 C C . CYS A 1 350 ? 4.950 -8.547 -10.911 1.00 98.69 350 CYS A C 1
ATOM 2822 O O . CYS A 1 350 ? 4.656 -9.742 -10.887 1.00 98.69 350 CYS A O 1
ATOM 2824 N N . ARG A 1 351 ? 5.273 -7.876 -9.796 1.00 97.88 351 ARG A N 1
ATOM 2825 C CA . ARG A 1 351 ? 5.191 -8.456 -8.445 1.00 97.88 351 ARG A CA 1
ATOM 2826 C C . ARG A 1 351 ? 3.742 -8.737 -8.057 1.00 97.88 351 ARG A C 1
ATOM 2828 O O . ARG A 1 351 ? 3.469 -9.847 -7.607 1.00 97.88 351 ARG A O 1
ATOM 2835 N N . ASP A 1 352 ? 2.831 -7.795 -8.303 1.00 96.62 352 ASP A N 1
ATOM 2836 C CA . ASP A 1 352 ? 1.389 -7.984 -8.081 1.00 96.62 352 ASP A CA 1
ATOM 2837 C C . ASP A 1 352 ? 0.870 -9.193 -8.885 1.00 96.62 352 ASP A C 1
ATOM 2839 O O . ASP A 1 352 ? 0.135 -10.038 -8.372 1.00 96.62 352 ASP A O 1
ATOM 2843 N N . TYR A 1 353 ? 1.326 -9.338 -10.135 1.00 97.81 353 TYR A N 1
ATOM 2844 C CA . TYR A 1 353 ? 0.962 -10.463 -10.999 1.00 97.81 353 TYR A CA 1
ATOM 2845 C C . TYR A 1 353 ? 1.468 -11.808 -10.460 1.00 97.81 353 TYR A C 1
ATOM 2847 O O . TYR A 1 353 ? 0.706 -12.771 -10.382 1.00 97.81 353 TYR A O 1
ATOM 2855 N N . LEU A 1 354 ? 2.741 -11.884 -10.056 1.00 97.81 354 LEU A N 1
ATOM 2856 C CA . LEU A 1 354 ? 3.321 -13.098 -9.473 1.00 97.81 354 LEU A CA 1
ATOM 2857 C C . LEU A 1 354 ? 2.605 -13.508 -8.179 1.00 97.81 354 LEU A C 1
ATOM 2859 O O . LEU A 1 354 ? 2.383 -14.697 -7.956 1.00 97.81 354 LEU A O 1
ATOM 2863 N N . GLN A 1 355 ? 2.207 -12.543 -7.344 1.00 94.81 355 GLN A N 1
ATOM 2864 C CA . GLN A 1 355 ? 1.425 -12.818 -6.135 1.00 94.81 355 GLN A CA 1
ATOM 2865 C C . GLN A 1 355 ? 0.053 -13.411 -6.464 1.00 94.81 355 GLN A C 1
ATOM 2867 O O . GLN A 1 355 ? -0.353 -14.381 -5.826 1.00 94.81 355 GLN A O 1
ATOM 2872 N N . ARG A 1 356 ? -0.640 -12.888 -7.482 1.00 92.94 356 ARG A N 1
ATOM 2873 C CA . ARG A 1 356 ? -1.926 -13.440 -7.943 1.00 92.94 356 ARG A CA 1
ATOM 2874 C C . ARG A 1 356 ? -1.777 -14.834 -8.545 1.00 92.94 356 ARG A C 1
ATOM 2876 O O . ARG A 1 356 ? -2.554 -15.718 -8.204 1.00 92.94 356 ARG A O 1
ATOM 2883 N N . LEU A 1 357 ? -0.733 -15.069 -9.344 1.00 94.38 357 LEU A N 1
ATOM 2884 C CA . LEU A 1 357 ? -0.406 -16.415 -9.826 1.00 94.38 357 LEU A CA 1
ATOM 2885 C C . LEU A 1 357 ? -0.194 -17.400 -8.674 1.00 94.38 357 LEU A C 1
ATOM 2887 O O . LEU A 1 357 ? -0.634 -18.542 -8.770 1.00 94.38 357 LEU A O 1
ATOM 2891 N N . GLN A 1 358 ? 0.498 -16.982 -7.611 1.00 93.25 358 GLN A N 1
ATOM 2892 C CA . GLN A 1 358 ? 0.743 -17.838 -6.452 1.00 93.25 358 GLN A CA 1
ATOM 2893 C C . GLN A 1 358 ? -0.552 -18.164 -5.707 1.00 93.25 358 GLN A C 1
ATOM 2895 O O . GLN A 1 358 ? -0.770 -19.331 -5.395 1.00 93.25 358 GLN A O 1
ATOM 2900 N N . ARG A 1 359 ? -1.414 -17.168 -5.464 1.00 88.50 359 ARG A N 1
ATOM 2901 C CA . ARG A 1 359 ? -2.723 -17.376 -4.819 1.00 88.50 359 ARG A CA 1
ATOM 2902 C C . ARG A 1 359 ? -3.600 -18.339 -5.616 1.00 88.50 359 ARG A C 1
ATOM 2904 O O . ARG A 1 359 ? -4.090 -19.306 -5.057 1.00 88.50 359 ARG A O 1
ATOM 2911 N N . ALA A 1 360 ? -3.639 -18.174 -6.937 1.00 89.12 360 ALA A N 1
ATOM 2912 C CA . ALA A 1 360 ? -4.369 -19.063 -7.838 1.00 89.12 360 ALA A CA 1
ATOM 2913 C C . ALA A 1 360 ? -3.732 -20.463 -8.010 1.00 89.12 360 ALA A C 1
ATOM 2915 O O . ALA A 1 360 ? -4.181 -21.238 -8.854 1.00 89.12 360 ALA A O 1
ATOM 2916 N N . GLY A 1 361 ? -2.632 -20.783 -7.311 1.00 90.81 361 GLY A N 1
ATOM 2917 C CA . GLY A 1 361 ? -1.919 -22.060 -7.455 1.00 90.81 361 GLY A CA 1
ATOM 2918 C C . GLY A 1 361 ? -1.266 -22.272 -8.830 1.00 90.81 361 GLY A C 1
ATOM 2919 O O . GLY A 1 361 ? -0.946 -23.399 -9.203 1.00 90.81 361 GLY A O 1
ATOM 2920 N N . ARG A 1 362 ? -1.076 -21.198 -9.610 1.00 92.69 362 ARG A N 1
ATOM 2921 C CA . ARG A 1 362 ? -0.532 -21.214 -10.983 1.00 92.69 362 ARG A CA 1
ATOM 2922 C C . ARG A 1 362 ? 0.937 -20.779 -11.062 1.00 92.69 362 ARG A C 1
ATOM 2924 O O . ARG A 1 362 ? 1.539 -20.858 -12.133 1.00 92.69 362 ARG A O 1
ATOM 2931 N N . CYS A 1 363 ? 1.524 -20.294 -9.966 1.00 94.44 363 CYS A N 1
ATOM 2932 C CA . CYS A 1 363 ? 2.944 -19.941 -9.912 1.00 94.44 363 CYS A CA 1
ATOM 2933 C C . CYS A 1 363 ? 3.810 -21.208 -9.779 1.00 94.44 363 CYS A C 1
ATOM 2935 O O . CYS A 1 363 ? 3.526 -22.036 -8.918 1.00 94.44 363 CYS A O 1
ATOM 2937 N N . PRO A 1 364 ? 4.892 -21.366 -10.566 1.00 94.25 364 PRO A N 1
ATOM 2938 C CA . PRO A 1 364 ? 5.765 -22.540 -10.482 1.00 94.25 364 PRO A CA 1
ATOM 2939 C C . PRO A 1 364 ? 6.646 -22.588 -9.223 1.00 94.25 364 PRO A C 1
ATOM 2941 O O . PRO A 1 364 ? 7.342 -23.576 -9.021 1.00 94.25 364 PRO A O 1
ATOM 2944 N N . VAL A 1 365 ? 6.675 -21.517 -8.425 1.00 95.06 365 VAL A N 1
ATOM 2945 C CA . VAL A 1 365 ? 7.503 -21.392 -7.218 1.00 95.06 365 VAL A CA 1
ATOM 2946 C C . VAL A 1 365 ? 6.654 -20.776 -6.112 1.00 95.06 365 VAL A C 1
ATOM 2948 O O . VAL A 1 365 ? 6.075 -19.707 -6.322 1.00 95.06 365 VAL A O 1
ATOM 2951 N N . ALA A 1 366 ? 6.610 -21.419 -4.946 1.00 94.94 366 ALA A N 1
ATOM 2952 C CA . ALA A 1 366 ? 5.889 -20.927 -3.772 1.00 94.94 366 ALA A CA 1
ATOM 2953 C C . ALA A 1 366 ? 6.786 -20.007 -2.924 1.00 94.94 366 ALA A C 1
ATOM 2955 O O . ALA A 1 366 ? 7.380 -20.423 -1.932 1.00 94.94 366 ALA A O 1
ATOM 2956 N N . PHE A 1 367 ? 6.929 -18.749 -3.336 1.00 94.69 367 PHE A N 1
ATOM 2957 C CA . PHE A 1 367 ? 7.800 -17.778 -2.678 1.00 94.69 367 PHE A CA 1
ATOM 2958 C C . PHE A 1 367 ? 7.172 -17.173 -1.411 1.00 94.69 367 PHE A C 1
ATOM 2960 O O . PHE A 1 367 ? 5.963 -16.937 -1.338 1.00 94.69 367 PHE A O 1
ATOM 2967 N N . THR A 1 368 ? 8.011 -16.845 -0.423 1.00 90.06 368 THR A N 1
ATOM 2968 C CA . THR A 1 368 ? 7.589 -16.056 0.754 1.00 90.06 368 THR A CA 1
ATOM 2969 C C . THR A 1 368 ? 7.666 -14.560 0.492 1.00 90.06 368 THR A C 1
ATOM 2971 O O . THR A 1 368 ? 6.788 -13.803 0.895 1.00 90.06 368 THR A O 1
ATOM 2974 N N . ASP A 1 369 ? 8.714 -14.147 -0.215 1.00 90.69 369 ASP A N 1
ATOM 2975 C CA . ASP A 1 369 ? 9.041 -12.762 -0.496 1.00 90.69 369 ASP A CA 1
ATOM 2976 C C . ASP A 1 369 ? 9.496 -12.634 -1.948 1.00 90.69 369 ASP A C 1
ATOM 2978 O O . ASP A 1 369 ? 10.054 -13.564 -2.537 1.00 90.69 369 ASP A O 1
ATOM 2982 N N . LEU A 1 370 ? 9.275 -11.452 -2.515 1.00 95.12 370 LEU A N 1
ATOM 2983 C CA . LEU A 1 370 ? 9.846 -11.061 -3.793 1.00 95.12 370 LEU A CA 1
ATOM 2984 C C . LEU A 1 370 ? 10.885 -9.975 -3.513 1.00 95.12 370 LEU A C 1
ATOM 2986 O O . LEU A 1 370 ? 10.541 -8.856 -3.139 1.00 95.12 370 LEU A O 1
ATOM 2990 N N . ASP A 1 371 ? 12.154 -10.267 -3.756 1.00 93.00 371 ASP A N 1
ATOM 2991 C CA . ASP A 1 371 ? 13.279 -9.361 -3.516 1.00 93.00 371 ASP A CA 1
ATOM 2992 C C . ASP A 1 371 ? 13.839 -8.786 -4.819 1.00 93.00 371 ASP A C 1
ATOM 2994 O O . ASP A 1 371 ? 13.413 -9.145 -5.916 1.00 93.00 371 ASP A O 1
ATOM 2998 N N . ARG A 1 372 ? 14.808 -7.875 -4.702 1.00 92.94 372 ARG A N 1
ATOM 2999 C CA . ARG A 1 372 ? 15.722 -7.486 -5.787 1.00 92.94 372 ARG A CA 1
ATOM 3000 C C . ARG A 1 372 ? 17.120 -7.958 -5.430 1.00 92.94 372 ARG A C 1
ATOM 3002 O O . ARG A 1 372 ? 17.453 -8.111 -4.253 1.00 92.94 372 ARG A O 1
ATOM 3009 N N . TRP A 1 373 ? 17.989 -8.093 -6.418 1.00 93.81 373 TRP A N 1
ATOM 3010 C CA . TRP A 1 373 ? 19.414 -8.280 -6.160 1.00 93.81 373 TRP A CA 1
ATOM 3011 C C . TRP A 1 373 ? 20.236 -7.286 -6.949 1.00 93.81 373 TRP A C 1
ATOM 3013 O O . TRP A 1 373 ? 19.974 -7.088 -8.123 1.00 93.81 373 TRP A O 1
ATOM 3023 N N . TRP A 1 374 ? 21.261 -6.712 -6.322 1.00 90.81 374 TRP A N 1
ATOM 3024 C CA . TRP A 1 374 ? 22.263 -5.898 -7.000 1.00 90.81 374 TRP A CA 1
ATOM 3025 C C . TRP A 1 374 ? 23.661 -6.211 -6.473 1.00 90.81 374 TRP A C 1
ATOM 3027 O O . TRP A 1 374 ? 23.883 -6.421 -5.272 1.00 90.81 374 TRP A O 1
ATOM 3037 N N . GLY A 1 375 ? 24.635 -6.227 -7.376 1.00 86.31 375 GLY A N 1
ATOM 3038 C CA . GLY A 1 375 ? 25.999 -6.603 -7.039 1.00 86.31 375 GLY A CA 1
ATOM 3039 C C . GLY A 1 375 ? 27.002 -6.318 -8.144 1.00 86.31 375 GLY A C 1
ATOM 3040 O O . GLY A 1 375 ? 26.649 -6.045 -9.287 1.00 86.31 375 GLY A O 1
ATOM 3041 N N . LYS A 1 376 ? 28.285 -6.384 -7.780 1.00 83.38 376 LYS A N 1
ATOM 3042 C CA . LYS A 1 376 ? 29.386 -6.310 -8.741 1.00 83.38 376 LYS A CA 1
ATOM 3043 C C . LYS A 1 376 ? 29.656 -7.689 -9.315 1.00 83.38 376 LYS A C 1
ATOM 3045 O O . LYS A 1 376 ? 29.839 -8.637 -8.557 1.00 83.38 376 LYS A O 1
ATOM 3050 N N . ILE A 1 377 ? 29.761 -7.761 -10.632 1.00 81.19 377 ILE A N 1
ATOM 3051 C CA . ILE A 1 377 ? 30.087 -8.978 -11.368 1.00 81.19 377 ILE A CA 1
ATOM 3052 C C . ILE A 1 377 ? 31.395 -8.765 -12.096 1.00 81.19 377 ILE A C 1
ATOM 3054 O O . ILE A 1 377 ? 31.610 -7.719 -12.708 1.00 81.19 377 ILE A O 1
ATOM 3058 N N . SER A 1 378 ? 32.285 -9.746 -12.000 1.00 75.94 378 SER A N 1
ATOM 3059 C CA . SER A 1 378 ? 33.555 -9.736 -12.713 1.00 75.94 378 SER A CA 1
ATOM 3060 C C . SER A 1 378 ? 33.320 -9.958 -14.203 1.00 75.94 378 SER A C 1
ATOM 3062 O O . SER A 1 378 ? 32.719 -10.950 -14.601 1.00 75.94 378 SER A O 1
ATOM 3064 N N . LEU A 1 379 ? 33.818 -9.040 -15.023 1.00 65.06 379 LEU A N 1
ATOM 3065 C CA . LEU A 1 379 ? 33.848 -9.194 -16.468 1.00 65.06 379 LEU A CA 1
ATOM 3066 C C . LEU A 1 379 ? 34.986 -10.153 -16.855 1.00 65.06 379 LEU A C 1
ATOM 3068 O O . LEU A 1 379 ? 36.061 -10.107 -16.238 1.00 65.06 379 LEU A O 1
ATOM 3072 N N . PRO A 1 380 ? 34.794 -10.999 -17.882 1.00 59.69 380 PRO A N 1
ATOM 3073 C CA . PRO A 1 380 ? 35.885 -11.772 -18.461 1.00 59.69 380 PRO A CA 1
ATOM 3074 C C . PRO A 1 380 ? 37.022 -10.836 -18.887 1.00 59.69 380 PRO A C 1
ATOM 3076 O O . PRO A 1 380 ? 36.778 -9.748 -19.411 1.00 59.69 380 PRO A O 1
ATOM 3079 N N . LYS A 1 381 ? 38.279 -11.247 -18.683 1.00 57.91 381 LYS A N 1
ATOM 3080 C CA . LYS A 1 381 ? 39.421 -10.509 -19.238 1.00 57.91 381 LYS A CA 1
ATOM 3081 C C . LYS A 1 381 ? 39.330 -10.562 -20.764 1.00 57.91 381 LYS A C 1
ATOM 3083 O O . LYS A 1 381 ? 39.411 -11.650 -21.334 1.00 57.91 381 LYS A O 1
ATOM 3088 N N . GLU A 1 382 ? 39.180 -9.414 -21.420 1.00 55.06 382 GLU A N 1
ATOM 3089 C CA . GLU A 1 382 ? 39.382 -9.324 -22.868 1.00 55.06 382 GLU A CA 1
ATOM 3090 C C . GLU A 1 382 ? 40.801 -9.818 -23.175 1.00 55.06 382 GLU A C 1
ATOM 3092 O O . GLU A 1 382 ? 41.768 -9.385 -22.541 1.00 55.06 382 GLU A O 1
ATOM 3097 N N . LYS A 1 383 ? 40.941 -10.769 -24.109 1.00 49.22 383 LYS A N 1
ATOM 3098 C CA . LYS A 1 383 ? 42.269 -11.103 -24.634 1.00 49.22 383 LYS A CA 1
ATOM 3099 C C . LYS A 1 383 ? 42.778 -9.843 -25.337 1.00 49.22 383 LYS A C 1
ATOM 3101 O O . LYS A 1 383 ? 42.093 -9.391 -26.255 1.00 49.22 383 LYS A O 1
ATOM 3106 N N . PRO A 1 384 ? 43.924 -9.273 -24.931 1.00 53.03 384 PRO A N 1
ATOM 3107 C CA . PRO A 1 384 ? 44.427 -8.073 -25.574 1.00 53.03 384 PRO A CA 1
ATOM 3108 C C . PRO A 1 384 ? 44.637 -8.367 -27.061 1.00 53.03 384 PRO A C 1
ATOM 3110 O O . PRO A 1 384 ? 45.276 -9.354 -27.427 1.00 53.03 384 PRO A O 1
ATOM 3113 N N . THR A 1 385 ? 44.068 -7.523 -27.919 1.00 54.88 385 THR A N 1
ATOM 3114 C CA . THR A 1 385 ? 44.214 -7.610 -29.379 1.00 54.88 385 THR A CA 1
ATOM 3115 C C . THR A 1 385 ? 45.648 -7.332 -29.830 1.00 54.88 385 THR A C 1
ATOM 3117 O O . THR A 1 385 ? 46.019 -7.721 -30.933 1.00 54.88 385 THR A O 1
ATOM 3120 N N . ASN A 1 386 ? 46.470 -6.726 -28.963 1.00 54.09 386 ASN A N 1
ATOM 3121 C CA . ASN A 1 386 ? 47.900 -6.515 -29.155 1.00 54.09 386 ASN A CA 1
ATOM 3122 C C . ASN A 1 386 ? 48.706 -6.951 -27.913 1.00 54.09 386 ASN A C 1
ATOM 3124 O O . ASN A 1 386 ? 48.403 -6.495 -26.811 1.00 54.09 386 ASN A O 1
ATOM 3128 N N . PRO A 1 387 ? 49.791 -7.740 -28.059 1.00 56.94 387 PRO A N 1
ATOM 3129 C CA . PRO A 1 387 ? 50.642 -8.175 -26.940 1.00 56.94 387 PRO A CA 1
ATOM 3130 C C . PRO A 1 387 ? 51.312 -7.044 -26.139 1.00 56.94 387 PRO A C 1
ATOM 3132 O O . PRO A 1 387 ? 51.843 -7.294 -25.063 1.00 56.94 387 PRO A O 1
ATOM 3135 N N . ILE A 1 388 ? 51.312 -5.815 -26.665 1.00 58.06 388 ILE A N 1
ATOM 3136 C CA . ILE A 1 388 ? 51.994 -4.646 -26.088 1.00 58.06 388 ILE A CA 1
ATOM 3137 C C . ILE A 1 388 ? 51.075 -3.875 -25.111 1.00 58.06 388 ILE A C 1
ATOM 3139 O O . ILE A 1 388 ? 51.560 -3.104 -24.293 1.00 58.06 388 ILE A O 1
ATOM 3143 N N . GLU A 1 389 ? 49.758 -4.118 -25.132 1.00 53.75 389 GLU A N 1
ATOM 3144 C CA . GLU A 1 389 ? 48.760 -3.420 -24.294 1.00 53.75 389 GLU A CA 1
ATOM 3145 C C . GLU A 1 389 ? 48.389 -4.175 -23.005 1.00 53.75 389 GLU A C 1
ATOM 3147 O O . GLU A 1 389 ? 47.411 -3.836 -22.337 1.00 53.75 389 GLU A O 1
ATOM 3152 N N . ALA A 1 390 ? 49.146 -5.211 -22.634 1.00 53.44 390 ALA A N 1
ATOM 3153 C CA . ALA A 1 390 ? 48.934 -5.918 -21.376 1.00 53.44 390 ALA A CA 1
ATOM 3154 C C . ALA A 1 390 ? 49.256 -4.986 -20.192 1.00 53.44 390 ALA A C 1
ATOM 3156 O O . ALA A 1 390 ? 50.408 -4.857 -19.785 1.00 53.44 390 ALA A O 1
ATOM 3157 N N . SER A 1 391 ? 48.241 -4.308 -19.653 1.00 52.75 391 SER A N 1
ATOM 3158 C CA . SER A 1 391 ? 48.381 -3.534 -18.424 1.00 52.75 391 SER A CA 1
ATOM 3159 C C . SER A 1 391 ? 48.575 -4.467 -17.223 1.00 52.75 391 SER A C 1
ATOM 3161 O O . SER A 1 391 ? 47.902 -5.491 -17.090 1.00 52.75 391 SER A O 1
ATOM 3163 N N . ASP A 1 392 ? 49.466 -4.082 -16.307 1.00 53.53 392 ASP A N 1
ATOM 3164 C CA . ASP A 1 392 ? 49.714 -4.758 -15.021 1.00 53.53 392 ASP A CA 1
ATOM 3165 C C . ASP A 1 392 ? 48.571 -4.570 -13.997 1.00 53.53 392 ASP A C 1
ATOM 3167 O O . ASP A 1 392 ? 48.722 -4.885 -12.812 1.00 53.53 392 ASP A O 1
ATOM 3171 N N . ASP A 1 393 ? 47.409 -4.066 -14.428 1.00 54.09 393 ASP A N 1
ATOM 3172 C CA . ASP A 1 393 ? 46.267 -3.848 -13.548 1.00 54.09 393 ASP A CA 1
ATOM 3173 C C . ASP A 1 393 ? 45.599 -5.194 -13.221 1.00 54.09 393 ASP A C 1
ATOM 3175 O O . ASP A 1 393 ? 44.816 -5.761 -13.986 1.00 54.09 393 ASP A O 1
ATOM 3179 N N . LYS A 1 394 ? 45.980 -5.767 -12.073 1.00 54.66 394 LYS A N 1
ATOM 3180 C CA . LYS A 1 394 ? 45.537 -7.095 -11.614 1.00 54.66 394 LYS A CA 1
ATOM 3181 C C . LYS A 1 394 ? 44.081 -7.114 -11.137 1.00 54.66 394 LYS A C 1
ATOM 3183 O O . LYS A 1 394 ? 43.575 -8.194 -10.825 1.00 54.66 394 LYS A O 1
ATOM 3188 N N . THR A 1 395 ? 43.404 -5.969 -11.070 1.00 53.66 395 THR A N 1
ATOM 3189 C CA . THR A 1 395 ? 41.998 -5.875 -10.668 1.00 53.66 395 THR A CA 1
ATOM 3190 C C . THR A 1 395 ? 41.073 -6.370 -11.785 1.00 53.66 395 THR A C 1
ATOM 3192 O O . THR A 1 395 ? 41.080 -5.807 -12.879 1.00 53.66 395 THR A O 1
ATOM 3195 N N . PRO A 1 396 ? 40.244 -7.411 -11.551 1.00 59.38 396 PRO A N 1
ATOM 3196 C CA . PRO A 1 396 ? 39.211 -7.798 -12.504 1.00 59.38 396 PRO A CA 1
ATOM 3197 C C . PRO A 1 396 ? 38.312 -6.593 -12.779 1.00 59.38 396 PRO A C 1
ATOM 3199 O O . PRO A 1 396 ? 37.779 -5.996 -11.836 1.00 59.38 396 PRO A O 1
ATOM 3202 N N . ARG A 1 397 ? 38.114 -6.242 -14.057 1.00 64.44 397 ARG A N 1
ATOM 3203 C CA . ARG A 1 397 ? 37.055 -5.294 -14.415 1.00 64.44 397 ARG A CA 1
ATOM 3204 C C . ARG A 1 397 ? 35.750 -5.847 -13.855 1.00 64.44 397 ARG A C 1
ATOM 3206 O O . ARG A 1 397 ? 35.461 -7.030 -14.008 1.00 64.44 397 ARG A O 1
ATOM 3213 N N . SER A 1 398 ? 34.996 -5.011 -13.160 1.00 69.50 398 SER A N 1
ATOM 3214 C CA . SER A 1 398 ? 33.693 -5.387 -12.627 1.00 69.50 398 SER A CA 1
ATOM 3215 C C . SER A 1 398 ? 32.652 -4.389 -13.087 1.00 69.50 398 SER A C 1
ATOM 3217 O O . SER A 1 398 ? 32.950 -3.204 -13.224 1.00 69.50 398 SER A O 1
ATOM 3219 N N . THR A 1 399 ? 31.450 -4.882 -13.347 1.00 79.19 399 THR A N 1
ATOM 3220 C CA . THR A 1 399 ? 30.284 -4.055 -13.649 1.00 79.19 399 THR A CA 1
ATOM 3221 C C . THR A 1 399 ? 29.209 -4.296 -12.605 1.00 79.19 399 THR A C 1
ATOM 3223 O O . THR A 1 399 ? 29.163 -5.366 -11.995 1.00 79.19 399 THR A O 1
ATOM 3226 N N . GLU A 1 400 ? 28.360 -3.305 -12.371 1.00 84.25 400 GLU A N 1
ATOM 3227 C CA . GLU A 1 400 ? 27.172 -3.504 -11.551 1.00 84.25 400 GLU A CA 1
ATOM 3228 C C . GLU A 1 400 ? 26.095 -4.209 -12.377 1.00 84.25 400 GLU A C 1
ATOM 3230 O O . GLU A 1 400 ? 25.880 -3.914 -13.555 1.00 84.25 400 GLU A O 1
ATOM 3235 N N . ALA A 1 401 ? 25.449 -5.183 -11.755 1.00 88.62 401 ALA A N 1
ATOM 3236 C CA . ALA A 1 401 ? 24.329 -5.909 -12.314 1.00 88.62 401 ALA A CA 1
ATOM 3237 C C . ALA A 1 401 ? 23.203 -5.975 -11.292 1.00 88.62 401 ALA A C 1
ATOM 3239 O O . ALA A 1 401 ? 23.430 -5.877 -10.083 1.00 88.62 401 ALA A O 1
ATOM 3240 N N . GLU A 1 402 ? 22.001 -6.167 -11.813 1.00 92.50 402 GLU A N 1
ATOM 3241 C CA . GLU A 1 402 ? 20.769 -6.246 -11.052 1.00 92.50 402 GLU A CA 1
ATOM 3242 C C . GLU A 1 402 ? 19.920 -7.401 -11.588 1.00 92.50 402 GLU A C 1
ATOM 3244 O O . GLU A 1 402 ? 20.042 -7.754 -12.763 1.00 92.50 402 GLU A O 1
ATOM 3249 N N . ILE A 1 403 ? 1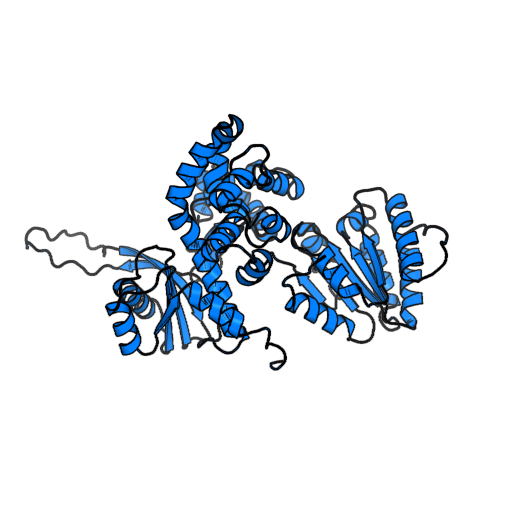9.112 -7.988 -10.706 1.00 96.25 403 ILE A N 1
ATOM 3250 C CA . ILE A 1 403 ? 17.956 -8.814 -11.051 1.00 96.25 403 ILE A CA 1
ATOM 3251 C C . ILE A 1 403 ? 16.730 -8.144 -10.432 1.00 96.25 403 ILE A C 1
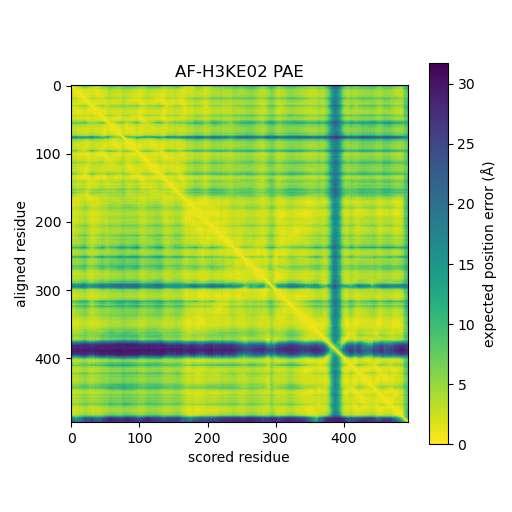ATOM 3253 O O . ILE A 1 403 ? 16.710 -7.894 -9.218 1.00 96.25 403 ILE A O 1
ATOM 3257 N N . ASP A 1 404 ? 15.727 -7.872 -11.268 1.00 97.25 404 ASP A N 1
ATOM 3258 C CA . ASP A 1 404 ? 14.567 -7.053 -10.909 1.00 97.25 404 ASP A CA 1
ATOM 3259 C C . ASP A 1 404 ? 13.657 -7.743 -9.884 1.00 97.25 404 ASP A C 1
ATOM 3261 O O . ASP A 1 404 ? 13.112 -7.073 -9.007 1.00 97.25 404 ASP A O 1
ATOM 3265 N N . ILE A 1 405 ? 13.475 -9.067 -9.979 1.00 98.19 405 ILE A N 1
ATOM 3266 C CA . ILE A 1 405 ? 12.659 -9.852 -9.039 1.00 98.19 405 ILE A CA 1
ATOM 3267 C C . ILE A 1 405 ? 13.322 -11.203 -8.752 1.00 98.19 405 ILE A C 1
ATOM 3269 O O . ILE A 1 405 ? 13.727 -11.905 -9.676 1.00 98.19 405 ILE A O 1
ATOM 3273 N N . ILE A 1 406 ? 13.394 -11.593 -7.480 1.00 97.56 406 ILE A N 1
ATOM 3274 C CA . ILE A 1 406 ? 13.775 -12.945 -7.052 1.00 97.56 406 ILE A CA 1
ATOM 3275 C C . ILE A 1 406 ? 12.769 -13.429 -6.016 1.00 97.56 406 ILE A C 1
ATOM 3277 O O . ILE A 1 406 ? 12.533 -12.727 -5.038 1.00 97.56 406 ILE A O 1
ATOM 3281 N N . GLY A 1 407 ? 12.210 -14.620 -6.213 1.00 96.69 407 GLY A N 1
ATOM 3282 C CA . GLY A 1 407 ? 11.372 -15.297 -5.223 1.00 96.69 407 GLY A CA 1
ATOM 3283 C C . GLY A 1 407 ? 11.917 -16.691 -4.964 1.00 96.69 407 GLY A C 1
ATOM 3284 O O . GLY A 1 407 ? 12.120 -17.445 -5.911 1.00 96.69 407 GLY A O 1
ATOM 3285 N N . ALA A 1 408 ? 12.188 -17.030 -3.709 1.00 94.88 408 ALA A N 1
ATOM 3286 C CA . ALA A 1 408 ? 12.693 -18.347 -3.334 1.00 94.88 408 ALA A CA 1
ATOM 3287 C C . ALA A 1 408 ? 11.628 -19.099 -2.537 1.00 94.88 408 ALA A C 1
ATOM 3289 O O . ALA A 1 408 ? 11.039 -18.539 -1.614 1.00 94.88 408 ALA A O 1
ATOM 3290 N N . GLU A 1 409 ? 11.400 -20.356 -2.902 1.00 94.25 409 GLU A N 1
ATOM 3291 C CA . GLU A 1 409 ? 10.541 -21.271 -2.146 1.00 94.25 409 GLU A CA 1
ATOM 3292 C C . GLU A 1 409 ? 11.339 -21.941 -1.030 1.00 94.25 409 GLU A C 1
ATOM 3294 O O . GLU A 1 409 ? 10.947 -21.959 0.136 1.00 94.25 409 GLU A O 1
ATOM 3299 N N . ASP A 1 410 ? 12.523 -22.431 -1.380 1.00 91.56 410 ASP A N 1
ATOM 3300 C CA . ASP A 1 410 ? 13.452 -23.047 -0.453 1.00 91.56 410 ASP A CA 1
ATOM 3301 C C . ASP A 1 410 ? 14.899 -22.802 -0.905 1.00 91.56 410 ASP A C 1
ATOM 3303 O O . ASP A 1 410 ? 15.190 -21.894 -1.679 1.00 91.56 410 ASP A O 1
ATOM 3307 N N . LYS A 1 411 ? 15.853 -23.585 -0.392 1.00 89.19 411 LYS A N 1
ATOM 3308 C CA . LYS A 1 411 ? 17.273 -23.449 -0.758 1.00 89.19 411 LYS A CA 1
ATOM 3309 C C . LYS A 1 411 ? 17.600 -23.977 -2.158 1.00 89.19 411 LYS A C 1
ATOM 3311 O O . LYS A 1 411 ? 18.732 -23.788 -2.598 1.00 89.19 411 LYS A O 1
ATOM 3316 N N . ASN A 1 412 ? 16.664 -24.657 -2.813 1.00 93.75 412 ASN A N 1
ATOM 3317 C CA . ASN A 1 412 ? 16.860 -25.355 -4.074 1.00 93.75 412 ASN A CA 1
ATOM 3318 C C . ASN A 1 412 ? 16.042 -24.778 -5.231 1.00 93.75 412 ASN A C 1
ATOM 3320 O O . ASN A 1 412 ? 16.514 -24.813 -6.368 1.00 93.75 412 ASN A O 1
ATOM 3324 N N . THR A 1 413 ? 14.861 -24.233 -4.945 1.00 96.62 413 THR A N 1
ATOM 3325 C CA . THR A 1 413 ? 13.897 -23.756 -5.937 1.00 96.62 413 THR A CA 1
ATOM 3326 C C . THR A 1 413 ? 13.681 -22.249 -5.823 1.00 96.62 413 THR A C 1
ATOM 3328 O O . THR A 1 413 ? 13.328 -21.731 -4.762 1.00 96.62 413 THR A O 1
ATOM 3331 N N . ALA A 1 414 ? 13.885 -21.535 -6.933 1.00 97.31 414 ALA A N 1
ATOM 3332 C CA . ALA A 1 414 ? 13.675 -20.093 -7.006 1.00 97.31 414 ALA A CA 1
ATOM 3333 C C . ALA A 1 414 ? 13.244 -19.626 -8.401 1.00 97.31 414 ALA A C 1
ATOM 3335 O O . ALA A 1 414 ? 13.634 -20.196 -9.425 1.00 97.31 414 ALA A O 1
ATOM 3336 N N . LEU A 1 415 ? 12.486 -18.531 -8.434 1.00 98.19 415 LEU A N 1
ATOM 3337 C CA . LEU A 1 415 ? 12.222 -17.748 -9.629 1.00 98.19 415 LEU A CA 1
ATOM 3338 C C . LEU A 1 415 ? 13.139 -16.524 -9.694 1.00 98.19 415 LEU A C 1
ATOM 3340 O O . LEU A 1 415 ? 13.480 -15.920 -8.675 1.00 98.19 415 LEU A O 1
ATOM 3344 N N . PHE A 1 416 ? 13.493 -16.139 -10.913 1.00 98.50 416 PHE A N 1
ATOM 3345 C CA . PHE A 1 416 ? 14.225 -14.920 -11.243 1.00 98.50 416 PHE A CA 1
ATOM 3346 C C . PHE A 1 416 ? 13.468 -14.205 -12.347 1.00 98.50 416 PHE A C 1
ATOM 3348 O O . PHE A 1 416 ? 13.084 -14.857 -13.316 1.00 98.50 416 PHE A O 1
ATOM 3355 N N . ALA A 1 417 ? 13.281 -12.893 -12.242 1.00 98.62 417 ALA A N 1
ATOM 3356 C CA . ALA A 1 417 ? 12.606 -12.133 -13.278 1.00 98.62 417 ALA A CA 1
ATOM 3357 C C . ALA A 1 417 ? 13.336 -10.864 -13.694 1.00 98.62 417 ALA A C 1
ATOM 3359 O O . ALA A 1 417 ? 13.959 -10.183 -12.879 1.00 98.62 417 ALA A O 1
ATOM 3360 N N . GLU A 1 418 ? 13.158 -10.532 -14.969 1.00 98.50 418 GLU A N 1
ATOM 3361 C CA . GLU A 1 418 ? 13.554 -9.264 -15.557 1.00 98.50 418 GLU A CA 1
ATOM 3362 C C . GLU A 1 418 ? 12.326 -8.578 -16.177 1.00 98.50 418 GLU A C 1
ATOM 3364 O O . GLU A 1 418 ? 11.580 -9.190 -16.946 1.00 98.50 418 GLU A O 1
ATOM 3369 N N . CYS A 1 419 ? 12.126 -7.295 -15.874 1.00 98.50 419 CYS A N 1
ATOM 3370 C CA . CYS A 1 419 ? 10.955 -6.525 -16.287 1.00 98.50 419 CYS A CA 1
ATOM 3371 C C . CYS A 1 419 ? 11.352 -5.436 -17.289 1.00 98.50 419 CYS A C 1
ATOM 3373 O O . CYS A 1 419 ? 12.288 -4.662 -17.066 1.00 98.50 419 CYS A O 1
ATOM 3375 N N . LYS A 1 420 ? 10.660 -5.357 -18.434 1.00 97.88 420 LYS A N 1
ATOM 3376 C CA . LYS A 1 420 ? 10.995 -4.407 -19.507 1.00 97.88 420 LYS A CA 1
ATOM 3377 C C . LYS A 1 420 ? 9.783 -3.614 -19.992 1.00 97.88 420 LYS A C 1
ATOM 3379 O O . LYS A 1 420 ? 9.008 -4.059 -20.838 1.00 97.88 420 LYS A O 1
ATOM 3384 N N . TRP A 1 421 ? 9.691 -2.370 -19.520 1.00 97.44 421 TRP A N 1
ATOM 3385 C CA . TRP A 1 421 ? 8.716 -1.386 -19.993 1.00 97.44 421 TRP A CA 1
ATOM 3386 C C . TRP A 1 421 ? 9.249 -0.571 -21.181 1.00 97.44 421 TRP A C 1
ATOM 3388 O O . TRP A 1 421 ? 9.644 0.587 -21.050 1.00 97.44 421 TRP A O 1
ATOM 3398 N N . LYS A 1 422 ? 9.313 -1.202 -22.356 1.00 95.12 422 LYS A N 1
ATOM 3399 C CA . LYS A 1 422 ? 9.849 -0.607 -23.591 1.00 95.12 422 LYS A CA 1
ATOM 3400 C C . LYS A 1 422 ? 8.934 -0.864 -24.783 1.00 95.12 422 LYS A C 1
ATOM 3402 O O . LYS A 1 422 ? 8.161 -1.818 -24.763 1.00 95.12 422 LYS A O 1
ATOM 3407 N N . ASN A 1 423 ? 9.000 -0.003 -25.797 1.00 93.44 423 ASN A N 1
ATOM 3408 C CA . ASN A 1 423 ? 8.214 -0.166 -27.028 1.00 93.44 423 ASN A CA 1
ATOM 3409 C C . ASN A 1 423 ? 8.851 -1.198 -27.974 1.00 93.44 423 ASN A C 1
ATOM 3411 O O . ASN A 1 423 ? 8.176 -1.767 -28.825 1.00 93.44 423 ASN A O 1
ATOM 3415 N N . GLU A 1 424 ? 10.151 -1.442 -27.824 1.00 96.19 424 GLU A N 1
ATOM 3416 C CA . GLU A 1 424 ? 10.883 -2.460 -28.561 1.00 96.19 424 GLU A CA 1
ATOM 3417 C C . GLU A 1 424 ? 10.625 -3.861 -27.992 1.00 96.19 424 GLU A C 1
ATOM 3419 O O . GLU A 1 424 ? 10.435 -4.044 -26.786 1.00 96.19 424 GLU A O 1
ATOM 3424 N N . LEU A 1 425 ? 10.680 -4.868 -28.868 1.00 98.19 425 LEU A N 1
ATOM 3425 C CA . LEU A 1 425 ? 10.646 -6.270 -28.462 1.00 98.19 425 LEU A CA 1
ATOM 3426 C C . LEU A 1 425 ? 11.867 -6.611 -27.603 1.00 98.19 425 LEU A C 1
ATOM 3428 O O . LEU A 1 425 ? 12.990 -6.200 -27.905 1.00 98.19 425 LEU A O 1
ATOM 3432 N N . VAL A 1 426 ? 11.660 -7.417 -26.561 1.00 98.38 426 VAL A N 1
ATOM 3433 C CA . VAL A 1 426 ? 12.745 -7.859 -25.680 1.00 98.38 426 VAL A CA 1
ATOM 3434 C C . VAL A 1 426 ? 13.645 -8.856 -26.424 1.00 98.38 426 VAL A C 1
ATOM 3436 O O . VAL A 1 426 ? 13.152 -9.898 -26.873 1.00 98.38 426 VAL A O 1
ATOM 3439 N N . PRO A 1 427 ? 14.951 -8.559 -26.579 1.00 98.31 427 PRO A N 1
ATOM 3440 C CA . PRO A 1 427 ? 15.883 -9.436 -27.275 1.00 98.31 427 PRO A CA 1
ATOM 3441 C C . PRO A 1 427 ? 16.314 -10.619 -26.399 1.00 98.31 427 PRO A C 1
ATOM 3443 O O . PRO A 1 427 ? 16.259 -10.557 -25.171 1.00 98.31 427 PRO A O 1
ATOM 3446 N N . VAL A 1 428 ? 16.821 -11.678 -27.041 1.00 98.06 428 VAL A N 1
ATOM 3447 C CA . VAL A 1 428 ? 17.313 -12.899 -26.369 1.00 98.06 428 VAL A CA 1
ATOM 3448 C C . VAL A 1 428 ? 18.429 -12.623 -25.356 1.00 98.06 428 VAL A C 1
ATOM 3450 O O . VAL A 1 428 ? 18.500 -13.293 -24.331 1.00 98.06 428 VAL A O 1
ATOM 3453 N N . SER A 1 429 ? 19.229 -11.576 -25.573 1.00 97.38 429 SER A N 1
ATOM 3454 C CA . SER A 1 429 ? 20.324 -11.192 -24.676 1.00 97.38 429 SER A CA 1
ATOM 3455 C C . SER A 1 429 ? 19.864 -10.835 -23.260 1.00 97.38 429 SER A C 1
ATOM 3457 O O . SER A 1 429 ? 20.635 -10.971 -22.314 1.00 97.38 429 SER A O 1
ATOM 3459 N N . VAL A 1 430 ? 18.609 -10.399 -23.087 1.00 97.50 430 VAL A N 1
ATOM 3460 C CA . VAL A 1 430 ? 18.035 -10.153 -21.756 1.00 97.50 430 VAL A CA 1
ATOM 3461 C C . VAL A 1 430 ? 17.837 -11.470 -21.004 1.00 97.50 430 VAL A C 1
ATOM 3463 O O . VAL A 1 430 ? 18.219 -11.568 -19.840 1.00 97.50 430 VAL A O 1
ATOM 3466 N N . LEU A 1 431 ? 17.305 -12.493 -21.680 1.00 98.25 431 LEU A N 1
ATOM 3467 C CA . LEU A 1 431 ? 17.129 -13.831 -21.114 1.00 98.25 431 LEU A CA 1
ATOM 3468 C C . LEU A 1 431 ? 18.478 -14.492 -20.806 1.00 98.25 431 LEU A C 1
ATOM 3470 O O . LEU A 1 431 ? 18.655 -15.046 -19.725 1.00 98.25 431 LEU A O 1
ATOM 3474 N N . GLU A 1 432 ? 19.438 -14.404 -21.727 1.00 97.00 432 GLU A N 1
ATOM 3475 C CA . GLU A 1 432 ? 20.781 -14.969 -21.535 1.00 97.00 432 GLU A CA 1
ATOM 3476 C C . GLU A 1 432 ? 21.489 -14.344 -20.333 1.00 97.00 432 GLU A C 1
ATOM 3478 O O . GLU A 1 432 ? 22.053 -15.064 -19.509 1.00 97.00 432 GLU A O 1
ATOM 3483 N N . LYS A 1 433 ? 21.392 -13.016 -20.188 1.00 95.81 433 LYS A N 1
ATOM 3484 C CA . LYS A 1 433 ? 21.923 -12.313 -19.022 1.00 95.81 433 LYS A CA 1
ATOM 3485 C C . LYS A 1 433 ? 21.253 -12.798 -17.736 1.00 95.81 433 LYS A C 1
ATOM 3487 O O . LYS A 1 433 ? 21.958 -13.124 -16.788 1.00 95.81 433 LYS A O 1
ATOM 3492 N N . LEU A 1 434 ? 19.921 -12.869 -17.686 1.00 97.19 434 LEU A N 1
ATOM 3493 C CA . LEU A 1 434 ? 19.208 -13.322 -16.486 1.00 97.19 434 LEU A CA 1
ATOM 3494 C C . LEU A 1 434 ? 19.602 -14.757 -16.096 1.00 97.19 434 LEU A C 1
ATOM 3496 O O . LEU A 1 434 ? 19.861 -15.036 -14.924 1.00 97.19 434 LEU A O 1
ATOM 3500 N N . ASP A 1 435 ? 19.705 -15.658 -17.075 1.00 96.50 435 ASP A N 1
ATOM 3501 C CA . ASP A 1 435 ? 20.150 -17.031 -16.844 1.00 96.50 435 ASP A CA 1
ATOM 3502 C C . ASP A 1 435 ? 21.588 -17.073 -16.303 1.00 96.50 435 ASP A C 1
ATOM 3504 O O . ASP A 1 435 ? 21.834 -17.725 -15.288 1.00 96.50 435 ASP A O 1
ATOM 3508 N N . GLU A 1 436 ? 22.527 -16.328 -16.895 1.00 94.00 436 GLU A N 1
ATOM 3509 C CA . GLU A 1 436 ? 23.911 -16.231 -16.410 1.00 94.00 436 GLU A CA 1
ATOM 3510 C C . GLU A 1 436 ? 23.980 -15.719 -14.963 1.00 94.00 436 GLU A C 1
ATOM 3512 O O . GLU A 1 436 ? 24.681 -16.294 -14.120 1.00 94.00 436 GLU A O 1
ATOM 3517 N N . LEU A 1 437 ? 23.228 -14.663 -14.645 1.00 93.56 437 LEU A N 1
ATOM 3518 C CA . LEU A 1 437 ? 23.160 -14.103 -13.297 1.00 93.56 437 LEU A CA 1
ATOM 3519 C C . LEU A 1 437 ? 22.607 -15.116 -12.294 1.00 93.56 437 LEU A C 1
ATOM 3521 O O . LEU A 1 437 ? 23.209 -15.334 -11.241 1.00 93.56 437 LEU A O 1
ATOM 3525 N N . SER A 1 438 ? 21.509 -15.786 -12.647 1.00 94.50 438 SER A N 1
ATOM 3526 C CA . SER A 1 438 ? 20.873 -16.780 -11.780 1.00 94.50 438 SER A CA 1
ATOM 3527 C C . SER A 1 438 ? 21.796 -17.969 -11.458 1.00 94.50 438 SER A C 1
ATOM 3529 O O . SER A 1 438 ? 21.728 -18.506 -10.356 1.00 94.50 438 SER A O 1
ATOM 3531 N N . ARG A 1 439 ? 22.699 -18.354 -12.379 1.00 92.31 439 ARG A N 1
ATOM 3532 C CA . ARG A 1 439 ? 23.693 -19.433 -12.179 1.00 92.31 439 ARG A CA 1
ATOM 3533 C C . ARG A 1 439 ? 24.920 -18.983 -11.406 1.00 92.31 439 ARG A C 1
ATOM 3535 O O . ARG A 1 439 ? 25.454 -19.730 -10.595 1.00 92.31 439 ARG A O 1
ATOM 3542 N N . SER A 1 440 ? 25.433 -17.801 -11.737 1.00 89.56 440 SER A N 1
ATOM 3543 C CA . SER A 1 440 ? 26.727 -17.340 -11.231 1.00 89.56 440 SER A CA 1
ATOM 3544 C C . SER A 1 440 ? 26.638 -16.778 -9.815 1.00 89.56 440 SER A C 1
ATOM 3546 O O . SER A 1 440 ? 27.611 -16.866 -9.068 1.00 89.56 440 SER A O 1
ATOM 3548 N N . GLN A 1 441 ? 25.488 -16.208 -9.443 1.00 90.25 441 GLN A N 1
ATOM 3549 C CA . GLN A 1 441 ? 25.313 -15.517 -8.165 1.00 90.25 441 GLN A CA 1
ATOM 3550 C C . GLN A 1 441 ? 24.587 -16.359 -7.109 1.00 90.25 441 GLN A C 1
ATOM 3552 O O . GLN A 1 441 ? 24.688 -16.056 -5.920 1.00 90.25 441 GLN A O 1
ATOM 3557 N N . PHE A 1 442 ? 23.892 -17.428 -7.511 1.00 91.56 442 PHE A N 1
ATOM 3558 C CA . PHE A 1 442 ? 23.040 -18.223 -6.624 1.00 91.56 442 PHE A CA 1
ATOM 3559 C C . PHE A 1 442 ? 23.238 -19.727 -6.827 1.00 91.56 442 PHE A C 1
ATOM 3561 O O . PHE A 1 442 ? 23.788 -20.171 -7.829 1.00 91.56 442 PHE A O 1
ATOM 3568 N N . ARG A 1 443 ? 22.810 -20.521 -5.839 1.00 90.81 443 ARG A N 1
ATOM 3569 C CA . ARG A 1 443 ? 22.999 -21.983 -5.800 1.00 90.81 443 ARG A CA 1
ATOM 3570 C C . ARG A 1 443 ? 21.672 -22.751 -5.793 1.00 90.81 443 ARG A C 1
ATOM 3572 O O . ARG A 1 443 ? 21.554 -23.733 -5.074 1.00 90.81 443 ARG A O 1
ATOM 3579 N N . TYR A 1 444 ? 20.693 -22.286 -6.564 1.00 93.12 444 TYR A N 1
ATOM 3580 C CA . TYR A 1 444 ? 19.419 -22.986 -6.753 1.00 93.12 444 TYR A CA 1
ATOM 3581 C C . TYR A 1 444 ? 19.539 -23.977 -7.918 1.00 93.12 444 TYR A C 1
ATOM 3583 O O . TYR A 1 444 ? 19.982 -23.591 -9.006 1.00 93.12 444 TYR A O 1
ATOM 3591 N N . GLU A 1 445 ? 19.163 -25.239 -7.709 1.00 92.50 445 GLU A N 1
ATOM 3592 C CA . GLU A 1 445 ? 19.137 -26.250 -8.774 1.00 92.50 445 GLU A CA 1
ATOM 3593 C C . GLU A 1 445 ? 17.934 -26.034 -9.702 1.00 92.50 445 GLU A C 1
ATOM 3595 O O . GLU A 1 445 ? 18.093 -25.992 -10.925 1.00 92.50 445 GLU A O 1
ATOM 3600 N N . ASN A 1 446 ? 16.753 -25.811 -9.119 1.00 95.62 446 ASN A N 1
ATOM 3601 C CA . ASN A 1 446 ? 15.499 -25.601 -9.835 1.00 95.62 446 ASN A CA 1
ATOM 3602 C C . ASN A 1 446 ? 15.252 -24.101 -10.010 1.00 95.62 446 ASN A C 1
ATOM 3604 O O . ASN A 1 446 ? 14.806 -23.403 -9.100 1.00 95.62 446 ASN A O 1
ATOM 3608 N N . ARG A 1 447 ? 15.577 -23.580 -11.193 1.00 97.00 447 ARG A N 1
ATOM 3609 C CA . ARG A 1 447 ? 15.449 -22.151 -11.504 1.00 97.00 447 ARG A CA 1
ATOM 3610 C C . ARG A 1 447 ? 14.328 -21.938 -12.505 1.00 97.00 447 ARG A C 1
ATOM 3612 O O . ARG A 1 447 ? 14.370 -22.537 -13.575 1.00 97.00 447 ARG A O 1
ATOM 3619 N N . HIS A 1 448 ? 13.398 -21.046 -12.197 1.00 98.31 448 HIS A N 1
ATOM 3620 C CA . HIS A 1 448 ? 12.385 -20.564 -13.136 1.00 98.31 448 HIS A CA 1
ATOM 3621 C C . HIS A 1 448 ? 12.730 -19.140 -13.567 1.00 98.31 448 HIS A C 1
ATOM 3623 O O . HIS A 1 448 ? 12.963 -18.275 -12.727 1.00 98.31 448 HIS A O 1
ATOM 3629 N N . LEU A 1 449 ? 12.798 -18.883 -14.872 1.00 98.62 449 LEU A N 1
ATOM 3630 C CA . LEU A 1 449 ? 13.159 -17.563 -15.395 1.00 98.62 449 LEU A CA 1
ATOM 3631 C C . LEU A 1 449 ? 11.927 -16.885 -15.985 1.00 98.62 449 LEU A C 1
ATOM 3633 O O . LEU A 1 449 ? 11.314 -17.418 -16.902 1.00 98.62 449 LEU A O 1
ATOM 3637 N N . PHE A 1 450 ? 11.587 -15.699 -15.500 1.00 98.75 450 PHE A N 1
ATOM 3638 C CA . PHE A 1 450 ? 10.487 -14.887 -16.003 1.00 98.75 450 PHE A CA 1
ATOM 3639 C C . PHE A 1 450 ? 11.033 -13.677 -16.758 1.00 98.75 450 PHE A C 1
ATOM 3641 O O . PHE A 1 450 ? 11.867 -12.934 -16.248 1.00 98.75 450 PHE A O 1
ATOM 3648 N N . ILE A 1 451 ? 10.549 -13.439 -17.972 1.00 98.75 451 ILE A N 1
ATOM 3649 C CA . ILE A 1 451 ? 10.813 -12.186 -18.681 1.00 98.75 451 ILE A CA 1
ATOM 3650 C C . ILE A 1 451 ? 9.475 -11.505 -18.920 1.00 98.75 451 ILE A C 1
ATOM 3652 O O . ILE A 1 451 ? 8.646 -12.001 -19.684 1.00 98.75 451 ILE A O 1
ATOM 3656 N N . PHE A 1 452 ? 9.291 -10.353 -18.281 1.00 98.81 452 PHE A N 1
ATOM 3657 C CA . PHE A 1 452 ? 8.104 -9.526 -18.443 1.00 98.81 452 PHE A CA 1
ATOM 3658 C C . PHE A 1 452 ? 8.353 -8.427 -19.470 1.00 98.81 452 PHE A C 1
ATOM 3660 O O . PHE A 1 452 ? 9.371 -7.729 -19.422 1.00 98.81 452 PHE A O 1
ATOM 3667 N N . SER A 1 453 ? 7.416 -8.239 -20.398 1.00 98.56 453 SER A N 1
ATOM 3668 C CA . SER A 1 453 ? 7.557 -7.257 -21.476 1.00 98.56 453 SER A CA 1
ATOM 3669 C C . SER A 1 453 ? 6.296 -6.434 -21.694 1.00 98.56 453 SER A C 1
ATOM 3671 O O . SER A 1 453 ? 5.197 -6.969 -21.799 1.00 98.56 453 SER A O 1
ATOM 3673 N N . LYS A 1 454 ? 6.454 -5.122 -21.875 1.00 98.06 454 LYS A N 1
ATOM 3674 C CA . LYS A 1 454 ? 5.361 -4.270 -22.358 1.00 98.06 454 LYS A CA 1
ATOM 3675 C C . LYS A 1 454 ? 4.912 -4.661 -23.772 1.00 98.06 454 LYS A C 1
ATOM 3677 O O . LYS A 1 454 ? 3.716 -4.723 -24.027 1.00 98.06 454 LYS A O 1
ATOM 3682 N N . SER A 1 455 ? 5.865 -4.896 -24.679 1.00 96.69 455 SER A N 1
ATOM 3683 C CA . SER A 1 455 ? 5.606 -4.954 -26.132 1.00 96.69 455 SER A CA 1
ATOM 3684 C C . SER A 1 455 ? 5.840 -6.329 -26.762 1.00 96.69 455 SER A C 1
ATOM 3686 O O . SER A 1 455 ? 5.638 -6.499 -27.959 1.00 96.69 455 SER A O 1
ATOM 3688 N N . GLY A 1 456 ? 6.273 -7.318 -25.977 1.00 98.19 456 GLY A N 1
ATOM 3689 C CA . GLY A 1 456 ? 6.569 -8.675 -26.441 1.00 98.19 456 GLY A CA 1
ATOM 3690 C C . GLY A 1 456 ? 8.059 -8.985 -26.597 1.00 98.19 456 GLY A C 1
ATOM 3691 O O . GLY A 1 456 ? 8.928 -8.312 -26.035 1.00 98.19 456 GLY A O 1
ATOM 3692 N N . PHE A 1 457 ? 8.344 -10.051 -27.343 1.00 98.62 457 PHE A N 1
ATOM 3693 C CA . PHE A 1 457 ? 9.648 -10.719 -27.410 1.00 98.62 457 PHE A CA 1
ATOM 3694 C C . PHE A 1 457 ? 10.038 -10.994 -28.860 1.00 98.62 457 PHE A C 1
ATOM 3696 O O . PHE A 1 457 ? 9.165 -11.284 -29.682 1.00 98.62 457 PHE A O 1
ATOM 3703 N N . THR A 1 458 ? 11.337 -10.951 -29.164 1.00 98.62 458 THR A N 1
ATOM 3704 C CA . THR A 1 458 ? 11.849 -11.363 -30.481 1.00 98.62 458 THR A CA 1
ATOM 3705 C C . THR A 1 458 ? 11.722 -12.876 -30.686 1.00 98.62 458 THR A C 1
ATOM 3707 O O . THR A 1 458 ? 11.700 -13.639 -29.717 1.00 98.62 458 THR A O 1
ATOM 3710 N N . ASP A 1 459 ? 11.707 -13.334 -31.941 1.00 98.44 459 ASP A N 1
ATOM 3711 C CA . ASP A 1 459 ? 11.616 -14.768 -32.262 1.00 98.44 459 ASP A CA 1
ATOM 3712 C C . ASP A 1 459 ? 12.769 -15.577 -31.662 1.00 98.44 459 ASP A C 1
ATOM 3714 O O . ASP A 1 459 ? 12.545 -16.644 -31.095 1.00 98.44 459 ASP A O 1
ATOM 3718 N N . ALA A 1 460 ? 13.988 -15.028 -31.689 1.00 98.25 460 ALA A N 1
ATOM 3719 C CA . ALA A 1 460 ? 15.154 -15.644 -31.058 1.00 98.25 460 ALA A CA 1
ATOM 3720 C C . ALA A 1 460 ? 14.962 -15.834 -29.542 1.00 98.25 460 ALA A C 1
ATOM 3722 O O . ALA A 1 460 ? 15.324 -16.874 -28.997 1.00 98.25 460 ALA A O 1
ATOM 3723 N N . CYS A 1 461 ? 14.352 -14.858 -28.859 1.00 98.19 461 CYS A N 1
ATOM 3724 C CA . CYS A 1 461 ? 14.048 -14.959 -27.432 1.00 98.19 461 CYS A CA 1
ATOM 3725 C C . CYS A 1 461 ? 13.003 -16.055 -27.167 1.00 98.19 461 CYS A C 1
ATOM 3727 O O . CYS A 1 461 ? 13.195 -16.903 -26.297 1.00 98.19 461 CYS A O 1
ATOM 3729 N N . ARG A 1 462 ? 11.936 -16.100 -27.979 1.00 98.50 462 ARG A N 1
ATOM 3730 C CA . ARG A 1 462 ? 10.891 -17.135 -27.893 1.00 98.50 462 ARG A CA 1
ATOM 3731 C C . ARG A 1 462 ? 11.439 -18.535 -28.155 1.00 98.50 462 ARG A C 1
ATOM 3733 O O . ARG A 1 462 ? 11.073 -19.471 -27.450 1.00 98.50 462 ARG A O 1
ATOM 3740 N N . GLN A 1 463 ? 12.305 -18.686 -29.153 1.00 98.31 463 GLN A N 1
ATOM 3741 C CA . GLN A 1 463 ? 12.948 -19.958 -29.462 1.00 98.31 463 GLN A CA 1
ATOM 3742 C C . GLN A 1 463 ? 13.837 -20.414 -28.302 1.00 98.31 463 GLN A C 1
ATOM 3744 O O . GLN A 1 463 ? 13.691 -21.540 -27.832 1.00 98.31 463 GLN A O 1
ATOM 3749 N N . LYS A 1 464 ? 14.686 -19.522 -27.779 1.00 98.06 464 LYS A N 1
ATOM 3750 C CA . LYS A 1 464 ? 15.570 -19.832 -26.653 1.00 98.06 464 LYS A CA 1
ATOM 3751 C C . LYS A 1 464 ? 14.797 -20.245 -25.399 1.00 98.06 464 LYS A C 1
ATOM 3753 O O . LYS A 1 464 ? 15.161 -21.220 -2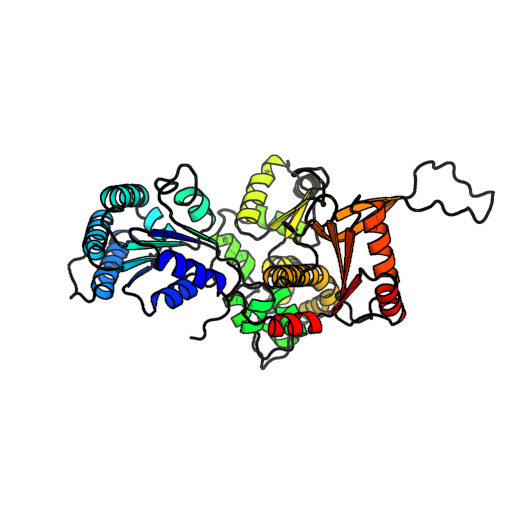4.751 1.00 98.06 464 LYS A O 1
ATOM 3758 N N . ALA A 1 465 ? 13.710 -19.541 -25.086 1.00 98.00 465 ALA A N 1
ATOM 3759 C CA . ALA A 1 465 ? 12.837 -19.879 -23.965 1.00 98.00 465 ALA A CA 1
ATOM 3760 C C . ALA A 1 465 ? 12.258 -21.301 -24.091 1.00 98.00 465 ALA A C 1
ATOM 3762 O O . ALA A 1 465 ? 12.293 -22.068 -23.130 1.00 98.00 465 ALA A O 1
ATOM 3763 N N . LYS A 1 466 ? 11.799 -21.680 -25.294 1.00 97.62 466 LYS A N 1
ATOM 3764 C CA . LYS A 1 466 ? 11.302 -23.036 -25.580 1.00 97.62 466 LYS A CA 1
ATOM 3765 C C . LYS A 1 466 ? 12.388 -24.104 -25.434 1.00 97.62 466 LYS A C 1
ATOM 3767 O O . LYS A 1 466 ? 12.107 -25.163 -24.889 1.00 97.62 466 LYS A O 1
ATOM 3772 N N . GLU A 1 467 ? 13.608 -23.832 -25.898 1.00 97.56 467 GLU A N 1
ATOM 3773 C CA . GLU A 1 467 ? 14.748 -24.756 -25.776 1.00 97.56 467 GLU A CA 1
ATOM 3774 C C . GLU A 1 467 ? 15.147 -25.014 -24.315 1.00 97.56 467 GLU A C 1
ATOM 3776 O O . GLU A 1 467 ? 15.575 -26.116 -23.982 1.00 97.56 467 GLU A O 1
ATOM 3781 N N . MET A 1 468 ? 15.016 -24.009 -23.445 1.00 97.00 468 MET A N 1
ATOM 3782 C CA . MET A 1 468 ? 15.387 -24.114 -22.030 1.00 97.00 468 MET A CA 1
ATOM 3783 C C . MET A 1 468 ? 14.324 -24.820 -21.174 1.00 97.00 468 MET A C 1
ATOM 3785 O O . MET A 1 468 ? 14.671 -25.464 -20.188 1.00 97.00 468 MET A O 1
ATOM 3789 N N . GLY A 1 469 ? 13.039 -24.709 -21.528 1.00 95.06 469 GLY A N 1
ATOM 3790 C CA . GLY A 1 469 ? 11.931 -25.414 -20.866 1.00 95.06 469 GLY A CA 1
ATOM 3791 C C . GLY A 1 469 ? 11.533 -24.895 -19.474 1.00 95.06 469 GLY A C 1
ATOM 3792 O O . GLY A 1 469 ? 10.480 -25.270 -18.974 1.00 95.06 469 GLY A O 1
ATOM 3793 N N . ASN A 1 470 ? 12.322 -24.005 -18.868 1.00 97.12 470 ASN A N 1
ATOM 3794 C CA . ASN A 1 470 ? 12.089 -23.394 -17.551 1.00 97.12 470 ASN A CA 1
ATOM 3795 C C . ASN A 1 470 ? 11.895 -21.862 -17.621 1.00 97.12 470 ASN A C 1
ATOM 3797 O O . ASN A 1 470 ? 12.149 -21.150 -16.645 1.00 97.12 470 ASN A O 1
ATOM 3801 N N . VAL A 1 471 ? 11.511 -21.345 -18.793 1.00 98.44 471 VAL A N 1
ATOM 3802 C CA . VAL A 1 471 ? 11.393 -19.907 -19.069 1.00 98.44 471 VAL A CA 1
ATOM 3803 C C . VAL A 1 471 ? 9.940 -19.529 -19.342 1.00 98.44 471 VAL A C 1
ATOM 3805 O O . VAL A 1 471 ? 9.286 -20.117 -20.201 1.00 98.44 471 VAL A O 1
ATOM 3808 N N . HIS A 1 472 ? 9.469 -18.490 -18.661 1.00 98.38 472 HIS A N 1
ATOM 3809 C CA . HIS A 1 472 ? 8.134 -17.921 -18.770 1.00 98.38 472 HIS A CA 1
ATOM 3810 C C . HIS A 1 472 ? 8.237 -16.526 -19.401 1.00 98.38 472 HIS A C 1
ATOM 3812 O O . HIS A 1 472 ? 8.790 -15.595 -18.815 1.00 98.38 472 HIS A O 1
ATOM 3818 N N . LEU A 1 473 ? 7.731 -16.382 -20.624 1.00 98.62 473 LEU A N 1
ATOM 3819 C CA . LEU A 1 473 ? 7.655 -15.100 -21.323 1.00 98.62 473 LEU A CA 1
ATOM 3820 C C . LEU A 1 473 ? 6.234 -14.559 -21.174 1.00 98.62 473 LEU A C 1
ATOM 3822 O O . LEU A 1 473 ? 5.305 -15.214 -21.637 1.00 98.62 473 LEU A O 1
ATOM 3826 N N . VAL A 1 474 ? 6.071 -13.400 -20.533 1.00 98.62 474 VAL A N 1
ATOM 3827 C CA . VAL A 1 474 ? 4.747 -12.835 -20.227 1.00 98.62 474 VAL A CA 1
ATOM 3828 C C . VAL A 1 474 ? 4.684 -11.361 -20.624 1.00 98.62 474 VAL A C 1
ATOM 3830 O O . VAL A 1 474 ? 5.521 -10.546 -20.227 1.00 98.62 474 VAL A O 1
ATOM 3833 N N . THR A 1 475 ? 3.700 -10.996 -21.434 1.00 98.75 475 THR A N 1
ATOM 3834 C CA . THR A 1 475 ? 3.440 -9.608 -21.820 1.00 98.75 475 THR A CA 1
ATOM 3835 C C . THR A 1 475 ? 2.500 -8.906 -20.848 1.00 98.75 475 THR A C 1
ATOM 3837 O O . THR A 1 475 ? 1.745 -9.538 -20.118 1.00 98.75 475 THR A O 1
ATOM 3840 N N . PHE A 1 476 ? 2.513 -7.572 -20.852 1.00 98.62 476 PHE A N 1
ATOM 3841 C CA . PHE A 1 476 ? 1.612 -6.781 -20.012 1.00 98.62 476 PHE A CA 1
ATOM 3842 C C . PHE A 1 476 ? 0.125 -7.079 -20.251 1.00 98.62 476 PHE A C 1
ATOM 3844 O O . PHE A 1 476 ? -0.635 -7.159 -19.291 1.00 98.62 476 PHE A O 1
ATOM 3851 N N . LEU A 1 477 ? -0.280 -7.284 -21.505 1.00 98.38 477 LEU A N 1
ATOM 3852 C CA . LEU A 1 477 ? -1.668 -7.627 -21.820 1.00 98.38 477 LEU A CA 1
ATOM 3853 C C . LEU A 1 477 ? -2.008 -9.062 -21.396 1.00 98.38 477 LEU A C 1
ATOM 3855 O O . LEU A 1 477 ? -3.053 -9.258 -20.787 1.00 98.38 477 LEU A O 1
ATOM 3859 N N . GLU A 1 478 ? -1.098 -10.023 -21.598 1.00 98.12 478 GLU A N 1
ATOM 3860 C CA . GLU A 1 478 ? -1.273 -11.401 -21.106 1.00 98.12 478 GLU A CA 1
ATOM 3861 C C . GLU A 1 478 ? -1.420 -11.446 -19.574 1.00 98.12 478 GLU A C 1
ATOM 3863 O O . GLU A 1 478 ? -2.199 -12.245 -19.069 1.00 98.12 478 GLU A O 1
ATOM 3868 N N . MET A 1 479 ? -0.736 -10.570 -18.819 1.00 97.94 479 MET A N 1
ATOM 3869 C CA . MET A 1 479 ? -0.934 -10.478 -17.362 1.00 97.94 479 MET A CA 1
ATOM 3870 C C . MET A 1 479 ? -2.369 -10.083 -17.001 1.00 97.94 479 MET A C 1
ATOM 3872 O O . MET A 1 479 ? -2.953 -10.649 -16.081 1.00 97.94 479 MET A O 1
ATOM 3876 N N . ILE A 1 480 ? -2.943 -9.113 -17.716 1.00 96.50 480 ILE A N 1
ATOM 3877 C CA . ILE A 1 480 ? -4.310 -8.637 -17.470 1.00 96.50 480 ILE A CA 1
ATOM 3878 C C . ILE A 1 480 ? -5.331 -9.704 -17.862 1.00 96.50 480 ILE A C 1
ATOM 3880 O O . ILE A 1 480 ? -6.263 -9.961 -17.104 1.00 96.50 480 ILE A O 1
ATOM 3884 N N . GLU A 1 481 ? -5.158 -10.325 -19.028 1.00 95.62 481 GLU A N 1
ATOM 3885 C CA . GLU A 1 481 ? -6.008 -11.427 -19.489 1.00 95.62 481 GLU A CA 1
ATOM 3886 C C . GLU A 1 481 ? -5.992 -12.576 -18.479 1.00 95.62 481 GLU A C 1
ATOM 3888 O O . GLU A 1 481 ? -7.048 -12.978 -17.998 1.00 95.62 481 GLU A O 1
ATOM 3893 N N . ALA A 1 482 ? -4.802 -13.011 -18.058 1.00 94.25 482 ALA A N 1
ATOM 3894 C CA . ALA A 1 482 ? -4.650 -14.090 -17.095 1.00 94.25 482 ALA A CA 1
ATOM 3895 C C . ALA A 1 482 ? -5.299 -13.765 -15.739 1.00 94.25 482 ALA A C 1
ATOM 3897 O O . ALA A 1 482 ? -5.960 -14.629 -15.172 1.00 94.25 482 ALA A O 1
ATOM 3898 N N . VAL A 1 483 ? -5.155 -12.540 -15.216 1.00 91.56 483 VAL A N 1
ATOM 3899 C CA . VAL A 1 483 ? -5.801 -12.146 -13.948 1.00 91.56 483 VAL A CA 1
ATOM 3900 C C . VAL A 1 483 ? -7.325 -12.103 -14.077 1.00 91.56 483 VAL A C 1
ATOM 3902 O O . VAL A 1 483 ? -8.015 -12.519 -13.154 1.00 91.56 483 VAL A O 1
ATOM 3905 N N . ASN A 1 484 ? -7.864 -11.669 -15.218 1.00 89.12 484 ASN A N 1
ATOM 3906 C CA . ASN A 1 484 ? -9.309 -11.721 -15.457 1.00 89.12 484 ASN A CA 1
ATOM 3907 C C . ASN A 1 484 ? -9.826 -13.169 -15.568 1.00 89.12 484 ASN A C 1
ATOM 3909 O O . ASN A 1 484 ? -10.940 -13.450 -15.136 1.00 89.12 484 ASN A O 1
ATOM 3913 N N . GLU A 1 485 ? -9.032 -14.082 -16.138 1.00 88.69 485 GLU A N 1
ATOM 3914 C CA . GLU A 1 485 ? -9.363 -15.510 -16.265 1.00 88.69 485 GLU A CA 1
ATOM 3915 C C . GLU A 1 485 ? -9.227 -16.301 -14.961 1.00 88.6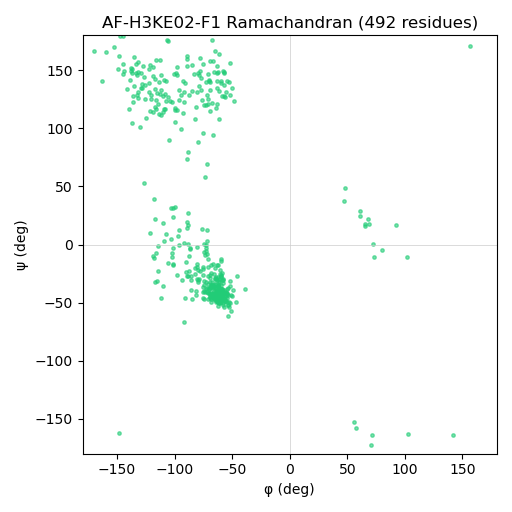9 485 GLU A C 1
ATOM 3917 O O . GLU A 1 485 ? -9.863 -17.341 -14.812 1.00 88.69 485 GLU A O 1
ATOM 3922 N N . MET A 1 486 ? -8.373 -15.860 -14.033 1.00 84.75 486 MET A N 1
ATOM 3923 C CA . MET A 1 486 ? -8.293 -16.455 -12.694 1.00 84.75 486 MET A CA 1
ATOM 3924 C C . MET A 1 486 ? -9.592 -16.247 -11.907 1.00 84.75 486 MET A C 1
ATOM 3926 O O . MET A 1 486 ? -9.846 -17.003 -10.977 1.00 84.75 486 MET A O 1
ATOM 3930 N N . GLY A 1 487 ? -10.417 -15.269 -12.304 1.00 67.56 487 GLY A N 1
ATOM 3931 C CA . GLY A 1 487 ? -11.626 -14.914 -11.576 1.00 67.56 487 GLY A CA 1
ATOM 3932 C C . GLY A 1 487 ? -11.316 -14.537 -10.129 1.00 67.56 487 GLY A C 1
ATOM 3933 O O . GLY A 1 487 ? -10.191 -14.171 -9.790 1.00 67.56 487 GLY A O 1
ATOM 3934 N N . ASP A 1 488 ? -12.334 -14.649 -9.287 1.00 58.84 488 ASP A N 1
ATOM 3935 C CA . ASP A 1 488 ? -12.186 -14.621 -7.832 1.00 58.84 488 ASP A CA 1
ATOM 3936 C C . ASP A 1 488 ? -12.298 -16.039 -7.260 1.00 58.84 488 ASP A C 1
ATOM 3938 O O . ASP A 1 488 ? -12.825 -16.209 -6.164 1.00 58.84 488 ASP A O 1
ATOM 3942 N N . ASP A 1 489 ? -11.866 -17.059 -8.014 1.00 48.56 489 ASP A N 1
ATOM 3943 C CA . ASP A 1 489 ? -11.936 -18.469 -7.609 1.00 48.56 489 ASP A CA 1
ATOM 3944 C C . ASP A 1 489 ? -10.873 -18.766 -6.524 1.00 48.56 489 ASP A C 1
ATOM 3946 O O . ASP A 1 489 ? -9.985 -19.598 -6.694 1.00 48.56 489 ASP A O 1
ATOM 3950 N N . ASP A 1 490 ? -10.953 -18.039 -5.408 1.00 50.88 490 ASP A N 1
ATOM 3951 C CA . ASP A 1 490 ? -10.259 -18.274 -4.140 1.00 50.88 490 ASP A CA 1
ATOM 3952 C C . ASP A 1 490 ? -11.168 -19.060 -3.154 1.00 50.88 490 ASP A C 1
ATOM 3954 O O . ASP A 1 490 ? -10.728 -19.406 -2.061 1.00 50.88 490 ASP A O 1
ATOM 3958 N N . GLU A 1 491 ? -12.415 -19.405 -3.529 1.00 45.78 491 GLU A N 1
ATOM 3959 C CA . GLU A 1 491 ? -13.404 -20.034 -2.624 1.00 45.78 491 GLU A CA 1
ATOM 3960 C C . GLU A 1 491 ? -13.072 -21.482 -2.190 1.00 45.78 491 GLU A C 1
ATOM 3962 O O . GLU A 1 491 ? -13.637 -21.958 -1.207 1.00 45.78 491 GLU A O 1
ATOM 3967 N N . GLU A 1 492 ? -12.177 -22.210 -2.873 1.00 38.78 492 GLU A N 1
ATOM 3968 C CA . GLU A 1 492 ? -11.957 -23.651 -2.607 1.00 38.78 492 GLU A CA 1
ATOM 3969 C C . GLU A 1 492 ? -10.625 -24.024 -1.928 1.00 38.78 492 GLU A C 1
ATOM 3971 O O . GLU A 1 492 ? -10.365 -25.212 -1.716 1.00 38.78 492 GLU A O 1
ATOM 3976 N N . LEU A 1 493 ? -9.770 -23.066 -1.553 1.00 43.91 493 LEU A N 1
ATOM 3977 C CA . LEU A 1 493 ? -8.437 -23.378 -1.012 1.00 43.91 493 LEU A CA 1
ATOM 3978 C C . LEU A 1 493 ? -8.128 -22.732 0.342 1.00 43.91 493 LEU A C 1
ATOM 3980 O O . LEU A 1 493 ? -7.053 -22.163 0.495 1.00 43.91 493 LEU A O 1
ATOM 3984 N N . TRP A 1 494 ? -9.002 -22.923 1.339 1.00 40.72 494 TRP A N 1
ATOM 3985 C CA . TRP A 1 494 ? -8.624 -22.902 2.764 1.00 40.72 494 TRP A CA 1
ATOM 3986 C C . TRP A 1 494 ? -9.405 -23.924 3.595 1.00 40.72 494 TRP A C 1
ATOM 3988 O O . TRP A 1 494 ? -10.653 -23.862 3.620 1.00 40.72 494 TRP A O 1
#

Mean predicted aligned error: 6.2 Å